Protein AF-0000000068402828 (afdb_homodimer)

Organism: Cicer arietinum (NCBI:txid3827)

pLDDT: mean 87.93, std 19.16, range [17.77, 98.88]

Structure (mmCIF, N/CA/C/O backbone):
data_AF-0000000068402828-model_v1
#
loop_
_entity.id
_entity.type
_entity.pdbx_description
1 polymer 'Serine/threonine-protein phosphatase 7 long form homolog'
#
loop_
_atom_site.group_PDB
_atom_site.id
_atom_site.type_symbol
_atom_site.label_atom_id
_atom_site.label_alt_id
_atom_site.label_comp_id
_atom_site.label_asym_id
_atom_site.label_entity_id
_atom_site.label_seq_id
_atom_site.pdbx_PDB_ins_code
_atom_site.Cartn_x
_atom_site.Cartn_y
_atom_site.Cartn_z
_atom_site.occupancy
_atom_site.B_iso_or_equiv
_atom_site.auth_seq_id
_atom_site.auth_comp_id
_atom_site.auth_asym_id
_atom_site.auth_atom_id
_atom_site.pdbx_PDB_model_num
ATOM 1 N N . MET A 1 1 ? 5.855 9.516 10.344 1 91.56 1 MET A N 1
ATOM 2 C CA . MET A 1 1 ? 6.188 10.898 10.688 1 91.56 1 MET A CA 1
ATOM 3 C C . MET A 1 1 ? 6.176 11.102 12.195 1 91.56 1 MET A C 1
ATOM 5 O O . MET A 1 1 ? 7.043 11.789 12.742 1 91.56 1 MET A O 1
ATOM 9 N N . VAL A 1 2 ? 5.266 10.43 12.844 1 93.44 2 VAL A N 1
ATOM 10 C CA . VAL A 1 2 ? 5.188 10.555 14.289 1 93.44 2 VAL A CA 1
ATOM 11 C C . VAL A 1 2 ? 6.48 10.047 14.922 1 93.44 2 VAL A C 1
ATOM 13 O O . VAL A 1 2 ? 7.008 10.664 15.859 1 93.44 2 VAL A O 1
ATOM 16 N N . GLU A 1 3 ? 7.004 8.969 14.391 1 92.88 3 GLU A N 1
ATOM 17 C CA . GLU A 1 3 ? 8.227 8.383 14.93 1 92.88 3 GLU A CA 1
ATOM 18 C C . GLU A 1 3 ? 9.406 9.344 14.789 1 92.88 3 GLU A C 1
ATOM 20 O O . GLU A 1 3 ? 10.398 9.227 15.516 1 92.88 3 GLU A O 1
ATOM 25 N N . ARG A 1 4 ? 9.312 10.312 13.938 1 95.56 4 ARG A N 1
ATOM 26 C CA . ARG A 1 4 ? 10.422 11.219 13.656 1 95.56 4 ARG A CA 1
ATOM 27 C C . ARG A 1 4 ? 10.203 12.57 14.32 1 95.56 4 ARG A C 1
ATOM 29 O O . ARG A 1 4 ? 11.055 13.453 14.25 1 95.56 4 ARG A O 1
ATOM 36 N N . TRP A 1 5 ? 9.062 12.672 14.953 1 96.62 5 TRP A N 1
ATOM 37 C CA . TRP A 1 5 ? 8.719 13.906 15.664 1 96.62 5 TRP A CA 1
ATOM 38 C C . TRP A 1 5 ? 9.461 13.992 17 1 96.62 5 TRP A C 1
ATOM 40 O O . TRP A 1 5 ? 9.555 13 17.719 1 96.62 5 TRP A O 1
ATOM 50 N N . ARG A 1 6 ? 10.023 15.141 17.25 1 95.62 6 ARG A N 1
ATOM 51 C CA . ARG A 1 6 ? 10.664 15.422 18.531 1 95.62 6 ARG A CA 1
ATOM 52 C C . ARG A 1 6 ? 9.875 16.469 19.312 1 95.62 6 ARG A C 1
ATOM 54 O O . ARG A 1 6 ? 9.898 17.656 18.969 1 95.62 6 ARG A O 1
ATOM 61 N N . PRO A 1 7 ? 9.289 16.047 20.359 1 94.56 7 PRO A N 1
ATOM 62 C CA . PRO A 1 7 ? 8.469 16.969 21.141 1 94.56 7 PRO A CA 1
ATOM 63 C C . PRO A 1 7 ? 9.273 18.125 21.734 1 94.56 7 PRO A C 1
ATOM 65 O O . PRO A 1 7 ? 8.734 19.219 21.906 1 94.56 7 PRO A O 1
ATOM 68 N N . GLU A 1 8 ? 10.547 17.938 21.938 1 92.88 8 GLU A N 1
ATOM 69 C CA . GLU A 1 8 ? 11.391 18.953 22.547 1 92.88 8 GLU A CA 1
ATOM 70 C C . GLU A 1 8 ? 11.562 20.156 21.625 1 92.88 8 GLU A C 1
ATOM 72 O O . GLU A 1 8 ? 11.656 21.297 22.078 1 92.88 8 GLU A O 1
ATOM 77 N N . THR A 1 9 ? 11.586 19.844 20.359 1 94.75 9 THR A N 1
ATOM 78 C CA . THR A 1 9 ? 11.922 20.906 19.422 1 94.75 9 THR A CA 1
ATOM 79 C C . THR A 1 9 ? 10.758 21.188 18.484 1 94.75 9 THR A C 1
ATOM 81 O O . THR A 1 9 ? 10.781 22.156 17.719 1 94.75 9 THR A O 1
ATOM 84 N N . HIS A 1 10 ? 9.703 20.406 18.516 1 96.81 10 HIS A N 1
ATOM 85 C CA . HIS A 1 10 ? 8.57 20.5 17.594 1 96.81 10 HIS A CA 1
ATOM 86 C C . HIS A 1 10 ? 9.031 20.391 16.156 1 96.81 10 HIS A C 1
ATOM 88 O O . HIS A 1 10 ? 8.617 21.188 15.305 1 96.81 10 HIS A O 1
ATOM 94 N N . THR A 1 11 ? 9.914 19.484 15.922 1 97.31 11 THR A N 1
ATOM 95 C CA . THR A 1 11 ? 10.438 19.266 14.578 1 97.31 11 THR A CA 1
ATOM 96 C C . THR A 1 11 ? 10.523 17.766 14.266 1 97.31 11 THR A C 1
ATOM 98 O O . THR A 1 11 ? 10.5 16.938 15.18 1 97.31 11 THR A O 1
ATOM 101 N N . PHE A 1 12 ? 10.531 17.547 13 1 97.25 12 PHE A N 1
ATOM 102 C CA . PHE A 1 12 ? 10.852 16.203 12.5 1 97.25 12 PHE A CA 1
ATOM 103 C C . PHE A 1 12 ? 12.344 16.078 12.234 1 97.25 12 PHE A C 1
ATOM 105 O O . PHE A 1 12 ? 12.969 16.984 11.68 1 97.25 12 PHE A O 1
ATOM 112 N N . HIS A 1 13 ? 12.891 14.992 12.656 1 96.38 13 HIS A N 1
ATOM 113 C CA . HIS A 1 13 ? 14.297 14.711 12.375 1 96.38 13 HIS A CA 1
ATOM 114 C C . HIS A 1 13 ? 14.43 13.695 11.242 1 96.38 13 HIS A C 1
ATOM 116 O O . HIS A 1 13 ? 14.023 12.539 11.391 1 96.38 13 HIS A O 1
ATOM 122 N N . LEU A 1 14 ? 14.977 14.141 10.125 1 94.88 14 LEU A N 1
ATOM 123 C CA . LEU A 1 14 ? 15.266 13.312 8.961 1 94.88 14 LEU A CA 1
ATOM 124 C C . LEU A 1 14 ? 16.766 13.227 8.711 1 94.88 14 LEU A C 1
ATOM 126 O O . LEU A 1 14 ? 17.547 13.977 9.305 1 94.88 14 LEU A O 1
ATOM 130 N N . PRO A 1 15 ? 17.156 12.352 7.816 1 92.81 15 PRO A N 1
ATOM 131 C CA . PRO A 1 15 ? 18.594 12.195 7.582 1 92.81 15 PRO A CA 1
ATOM 132 C C . PRO A 1 15 ? 19.25 13.469 7.051 1 92.81 15 PRO A C 1
ATOM 134 O O . PRO A 1 15 ? 20.453 13.648 7.18 1 92.81 15 PRO A O 1
ATOM 137 N N . ILE A 1 16 ? 18.5 14.391 6.566 1 92.38 16 ILE A N 1
ATOM 138 C CA . ILE A 1 16 ? 19.094 15.562 5.93 1 92.38 16 ILE A CA 1
ATOM 139 C C . ILE A 1 16 ? 18.906 16.781 6.832 1 92.38 16 ILE A C 1
ATOM 141 O O . ILE A 1 16 ? 19.203 17.906 6.43 1 92.38 16 ILE A O 1
ATOM 145 N N . GLY A 1 17 ? 18.312 16.625 8.055 1 93.75 17 GLY A N 1
ATOM 146 C CA . GLY A 1 17 ? 18.188 17.734 8.992 1 93.75 17 GLY A CA 1
ATOM 147 C C . GLY A 1 17 ? 16.828 17.797 9.664 1 93.75 17 GLY A C 1
ATOM 148 O O . GLY A 1 17 ? 16.078 16.828 9.641 1 93.75 17 GLY A O 1
ATOM 149 N N . GLU A 1 18 ? 16.609 18.984 10.312 1 95.12 18 GLU A N 1
ATOM 150 C CA . GLU A 1 18 ? 15.344 19.234 10.992 1 95.12 18 GLU A CA 1
ATOM 151 C C . GLU A 1 18 ? 14.375 19.984 10.086 1 95.12 18 GLU A C 1
ATOM 153 O O . GLU A 1 18 ? 14.789 20.891 9.344 1 95.12 18 GLU A O 1
ATOM 158 N N . TYR A 1 19 ? 13.133 19.609 10.25 1 95.5 19 TYR A N 1
ATOM 159 C CA . TYR A 1 19 ? 12.055 20.25 9.516 1 95.5 19 TYR A CA 1
ATOM 160 C C . TYR A 1 19 ? 10.758 20.234 10.32 1 95.5 19 TYR A C 1
ATOM 162 O O . TYR A 1 19 ? 10.617 19.453 11.266 1 95.5 19 TYR A O 1
ATOM 170 N N . THR A 1 20 ? 9.891 21.078 9.938 1 98.06 20 THR A N 1
ATOM 171 C CA . THR A 1 20 ? 8.609 21.047 10.625 1 98.06 20 THR A CA 1
ATOM 172 C C . THR A 1 20 ? 7.496 21.578 9.742 1 98.06 20 THR A C 1
ATOM 174 O O . THR A 1 20 ? 7.75 22.016 8.617 1 98.06 20 THR A O 1
ATOM 177 N N . ILE A 1 21 ? 6.32 21.391 10.164 1 98.69 21 ILE A N 1
ATOM 178 C CA . ILE A 1 21 ? 5.164 22.016 9.531 1 98.69 21 ILE A CA 1
ATOM 179 C C . ILE A 1 21 ? 5.051 23.469 10.008 1 98.69 21 ILE A C 1
ATOM 181 O O . ILE A 1 21 ? 5.051 23.734 11.203 1 98.69 21 ILE A O 1
ATOM 185 N N . THR A 1 22 ? 4.984 24.359 9.07 1 98.62 22 THR A N 1
ATOM 186 C CA . THR A 1 22 ? 4.945 25.781 9.414 1 98.62 22 THR A CA 1
ATOM 187 C C . THR A 1 22 ? 3.592 26.391 9.055 1 98.62 22 THR A C 1
ATOM 189 O O . THR A 1 22 ? 2.754 25.734 8.438 1 98.62 22 THR A O 1
ATOM 192 N N . LEU A 1 23 ? 3.445 27.656 9.438 1 98.62 23 LEU A N 1
ATOM 193 C CA . LEU A 1 23 ? 2.221 28.375 9.102 1 98.62 23 LEU A CA 1
ATOM 194 C C . LEU A 1 23 ? 2.088 28.547 7.594 1 98.62 23 LEU A C 1
ATOM 196 O O . LEU A 1 23 ? 0.975 28.594 7.066 1 98.62 23 LEU A O 1
ATOM 200 N N . GLU A 1 24 ? 3.225 28.609 6.949 1 98.06 24 GLU A N 1
ATOM 201 C CA . GLU A 1 24 ? 3.191 28.641 5.488 1 98.06 24 GLU A CA 1
ATOM 202 C C . GLU A 1 24 ? 2.531 27.375 4.93 1 98.06 24 GLU A C 1
ATOM 204 O O . GLU A 1 24 ? 1.703 27.469 4.02 1 98.06 24 GLU A O 1
ATOM 209 N N . ASP A 1 25 ? 2.92 26.25 5.469 1 98.44 25 ASP A N 1
ATOM 210 C CA . ASP A 1 25 ? 2.338 24.984 5.047 1 98.44 25 ASP A CA 1
ATOM 211 C C . ASP A 1 25 ? 0.829 24.969 5.277 1 98.44 25 ASP A C 1
ATOM 213 O O . ASP A 1 25 ? 0.069 24.531 4.41 1 98.44 25 ASP A O 1
ATOM 217 N N . VAL A 1 26 ? 0.42 25.438 6.434 1 98.62 26 VAL A N 1
ATOM 218 C CA . VAL A 1 26 ? -0.997 25.453 6.781 1 98.62 26 VAL A CA 1
ATOM 219 C C . VAL A 1 26 ? -1.769 26.312 5.777 1 98.62 26 VAL A C 1
ATOM 221 O O . VAL A 1 26 ? -2.832 25.906 5.297 1 98.62 26 VAL A O 1
ATOM 224 N N . TYR A 1 27 ? -1.236 27.453 5.5 1 98 27 TYR A N 1
ATOM 225 C CA . TYR A 1 27 ? -1.89 28.375 4.57 1 98 27 TYR A CA 1
ATOM 226 C C . TYR A 1 27 ? -2.062 27.734 3.199 1 98 27 TYR A C 1
ATOM 228 O O . TYR A 1 27 ? -3.174 27.688 2.664 1 98 27 TYR A O 1
ATOM 236 N N . TYR A 1 28 ? -1.039 27.203 2.68 1 97.88 28 TYR A N 1
ATOM 237 C CA . TYR A 1 28 ? -1.07 26.703 1.309 1 97.88 28 TYR A CA 1
ATOM 238 C C . TYR A 1 28 ? -1.856 25.406 1.223 1 97.88 28 TYR A C 1
ATOM 240 O O . TYR A 1 28 ? -2.605 25.188 0.268 1 97.88 28 TYR A O 1
ATOM 248 N N . ILE A 1 29 ? -1.687 24.531 2.158 1 98.06 29 ILE A N 1
ATOM 249 C CA . ILE A 1 29 ? -2.262 23.203 2.068 1 98.06 29 ILE A CA 1
ATOM 250 C C . ILE A 1 29 ? -3.746 23.25 2.422 1 98.06 29 ILE A C 1
ATOM 252 O O . ILE A 1 29 ? -4.578 22.656 1.729 1 98.06 29 ILE A O 1
ATOM 256 N N . LEU A 1 30 ? -4.086 23.984 3.463 1 97.81 30 LEU A N 1
ATOM 257 C CA . LEU A 1 30 ? -5.461 23.938 3.947 1 97.81 30 LEU A CA 1
ATOM 258 C C . LEU A 1 30 ? -6.242 25.156 3.471 1 97.81 30 LEU A C 1
ATOM 260 O O . LEU A 1 30 ? -7.473 25.172 3.518 1 97.81 30 LEU A O 1
ATOM 264 N N . GLY A 1 31 ? -5.566 26.234 3.127 1 96.12 31 GLY A N 1
ATOM 265 C CA . GLY A 1 31 ? -6.246 27.453 2.713 1 96.12 31 GLY A CA 1
ATOM 266 C C . GLY A 1 31 ? -6.828 28.234 3.875 1 96.12 31 GLY A C 1
ATOM 267 O O . GLY A 1 31 ? -7.816 28.953 3.713 1 96.12 31 GLY A O 1
ATOM 268 N N . LEU A 1 32 ? -6.246 28.078 5.004 1 96.62 32 LEU A N 1
ATOM 269 C CA . LEU A 1 32 ? -6.734 28.781 6.191 1 96.62 32 LEU A CA 1
ATOM 270 C C . LEU A 1 32 ? -5.898 30.016 6.477 1 96.62 32 LEU A C 1
ATOM 272 O O . LEU A 1 32 ? -4.684 30.016 6.273 1 96.62 32 LEU A O 1
ATOM 276 N N . ASN A 1 33 ? -6.555 31.016 7.043 1 94.69 33 ASN A N 1
ATOM 277 C CA . ASN A 1 33 ? -5.824 32.188 7.504 1 94.69 33 ASN A CA 1
ATOM 278 C C . ASN A 1 33 ? -4.906 31.859 8.68 1 94.69 33 ASN A C 1
ATOM 280 O O . ASN A 1 33 ? -5.301 31.125 9.586 1 94.69 33 ASN A O 1
ATOM 284 N N . VAL A 1 34 ? -3.711 32.438 8.578 1 97.31 34 VAL A N 1
ATOM 285 C CA . VAL A 1 34 ? -2.752 32.094 9.625 1 97.31 34 VAL A CA 1
ATOM 286 C C . VAL A 1 34 ? -2.439 33.344 10.453 1 97.31 34 VAL A C 1
ATOM 288 O O . VAL A 1 34 ? -1.622 33.281 11.375 1 97.31 34 VAL A O 1
ATOM 291 N N . SER A 1 35 ? -3.045 34.406 10.117 1 96 35 SER A N 1
ATOM 292 C CA . SER A 1 35 ? -2.943 35.625 10.891 1 96 35 SER A CA 1
ATOM 293 C C . SER A 1 35 ? -4.281 36 11.531 1 96 35 SER A C 1
ATOM 295 O O . SER A 1 35 ? -5.324 35.469 11.148 1 96 35 SER A O 1
ATOM 297 N N . GLY A 1 36 ? -4.234 36.812 12.633 1 96.44 36 GLY A N 1
ATOM 298 C CA . GLY A 1 36 ? -5.449 37.25 13.297 1 96.44 36 GLY A CA 1
ATOM 299 C C . GLY A 1 36 ? -5.465 36.938 14.781 1 96.44 36 GLY A C 1
ATOM 300 O O . GLY A 1 36 ? -4.414 36.688 15.383 1 96.44 36 GLY A O 1
ATOM 301 N N . LEU A 1 37 ? -6.664 37 15.344 1 96.81 37 LEU A N 1
ATOM 302 C CA . LEU A 1 37 ? -6.832 36.719 16.766 1 96.81 37 LEU A CA 1
ATOM 303 C C . LEU A 1 37 ? -6.637 35.25 17.078 1 96.81 37 LEU A C 1
ATOM 305 O O . LEU A 1 37 ? -7.02 34.406 16.281 1 96.81 37 LEU A O 1
ATOM 309 N N . PRO A 1 38 ? -5.996 35.031 18.188 1 97.25 38 PRO A N 1
ATOM 310 C CA . PRO A 1 38 ? -5.875 33.625 18.547 1 97.25 38 PRO A CA 1
ATOM 311 C C . PRO A 1 38 ? -7.223 32.969 18.859 1 97.25 38 PRO A C 1
ATOM 313 O O . PRO A 1 38 ? -8.141 33.656 19.328 1 97.25 38 PRO A O 1
ATOM 316 N N . VAL A 1 39 ? -7.355 31.703 18.562 1 97.31 39 VAL A N 1
ATOM 317 C CA . VAL A 1 39 ? -8.547 30.938 18.922 1 97.31 39 VAL A CA 1
ATOM 318 C C . VAL A 1 39 ? -8.508 30.594 20.406 1 97.31 39 VAL A C 1
ATOM 320 O O . VAL A 1 39 ? -7.781 29.688 20.812 1 97.31 39 VAL A O 1
ATOM 323 N N . SER A 1 40 ? -9.195 31.344 21.125 1 95.56 40 SER A N 1
ATOM 324 C CA . SER A 1 40 ? -9.188 31.219 22.578 1 95.56 40 SER A CA 1
ATOM 325 C C . SER A 1 40 ? -10.5 31.719 23.188 1 95.56 40 SER A C 1
ATOM 327 O O . SER A 1 40 ? -11.367 32.219 22.469 1 95.56 40 SER A O 1
ATOM 329 N N . GLY A 1 41 ? -10.695 31.406 24.453 1 92.38 41 GLY A N 1
ATOM 330 C CA . GLY A 1 41 ? -11.914 31.781 25.156 1 92.38 41 GLY A CA 1
ATOM 331 C C . GLY A 1 41 ? -12.203 30.906 26.359 1 92.38 41 GLY A C 1
ATOM 332 O O . GLY A 1 41 ? -11.289 30.281 26.922 1 92.38 41 GLY A O 1
ATOM 333 N N . SER A 1 42 ? -13.445 31.016 26.734 1 88.31 42 SER A N 1
ATOM 334 C CA . SER A 1 42 ? -13.875 30.234 27.875 1 88.31 42 SER A CA 1
ATOM 335 C C . SER A 1 42 ? -14.289 28.828 27.453 1 88.31 42 SER A C 1
ATOM 337 O O . SER A 1 42 ? -14.875 28.641 26.391 1 88.31 42 SER A O 1
ATOM 339 N N . ASN A 1 43 ? -13.977 27.875 28.359 1 82.5 43 ASN A N 1
ATOM 340 C CA . ASN A 1 43 ? -14.43 26.516 28.141 1 82.5 43 ASN A CA 1
ATOM 341 C C . ASN A 1 43 ? -15.883 26.328 28.562 1 82.5 43 ASN A C 1
ATOM 343 O O . ASN A 1 43 ? -16.516 25.328 28.203 1 82.5 43 ASN A O 1
ATOM 347 N N . PHE A 1 44 ? -16.312 27.25 29.266 1 80 44 PHE A N 1
ATOM 348 C CA . PHE A 1 44 ? -17.656 27.109 29.812 1 80 44 PHE A CA 1
ATOM 349 C C . PHE A 1 44 ? -18.703 27.312 28.734 1 80 44 PHE A C 1
ATOM 351 O O . PHE A 1 44 ? -18.734 28.359 28.078 1 80 44 PHE A O 1
ATOM 358 N N . VAL A 1 45 ? -19.484 26.281 28.531 1 83.12 45 VAL A N 1
ATOM 359 C CA . VAL A 1 45 ? -20.531 26.359 27.531 1 83.12 45 VAL A CA 1
ATOM 360 C C . VAL A 1 45 ? -21.844 25.859 28.125 1 83.12 45 VAL A C 1
ATOM 362 O O . VAL A 1 45 ? -21.891 24.828 28.781 1 83.12 45 VAL A O 1
ATOM 365 N N . GLN A 1 46 ? -22.812 26.688 28.062 1 90.06 46 GLN A N 1
ATOM 366 C CA . GLN A 1 46 ? -24.172 26.203 28.312 1 90.06 46 GLN A CA 1
ATOM 367 C C . GLN A 1 46 ? -24.734 25.516 27.078 1 90.06 46 GLN A C 1
ATOM 369 O O . GLN A 1 46 ? -25.344 26.172 26.219 1 90.06 46 GLN A O 1
ATOM 374 N N . VAL A 1 47 ? -24.719 24.281 27.062 1 92.81 47 VAL A N 1
ATOM 375 C CA . VAL A 1 47 ? -24.891 23.453 25.875 1 92.81 47 VAL A CA 1
ATOM 376 C C . VAL A 1 47 ? -26.234 23.75 25.219 1 92.81 47 VAL A C 1
ATOM 378 O O . VAL A 1 47 ? -26.312 24.062 24.031 1 92.81 47 VAL A O 1
ATOM 381 N N . LYS A 1 48 ? -27.281 23.688 26 1 94.19 48 LYS A N 1
ATOM 382 C CA . LYS A 1 48 ? -28.609 23.875 25.453 1 94.19 48 LYS A CA 1
ATOM 383 C C . LYS A 1 48 ? -28.797 25.281 24.906 1 94.19 48 LYS A C 1
ATOM 385 O O . LYS A 1 48 ? -29.328 25.469 23.812 1 94.19 48 LYS A O 1
ATOM 390 N N . GLN A 1 49 ? -28.297 26.203 25.625 1 94.94 49 GLN A N 1
ATOM 391 C CA . GLN A 1 49 ? -28.469 27.609 25.266 1 94.94 49 GLN A CA 1
ATOM 392 C C . GLN A 1 49 ? -27.703 27.938 23.984 1 94.94 49 GLN A C 1
ATOM 394 O O . GLN A 1 49 ? -28.234 28.578 23.078 1 94.94 49 GLN A O 1
ATOM 399 N N . ILE A 1 50 ? -26.469 27.547 23.938 1 95.75 50 ILE A N 1
ATOM 400 C CA . ILE A 1 50 ? -25.625 27.922 22.812 1 95.75 50 ILE A CA 1
ATOM 401 C C . ILE A 1 50 ? -26.141 27.25 21.547 1 95.75 50 ILE A C 1
ATOM 403 O O . ILE A 1 50 ? -26.094 27.828 20.453 1 95.75 50 ILE A O 1
ATOM 407 N N . CYS A 1 51 ? -26.625 26.031 21.656 1 96.75 51 CYS A N 1
ATOM 408 C CA . CYS A 1 51 ? -27.172 25.328 20.5 1 96.75 51 CYS A CA 1
ATOM 409 C C . CYS A 1 51 ? -28.453 26 20.031 1 96.75 51 CYS A C 1
ATOM 411 O O . CYS A 1 51 ? -28.656 26.188 18.828 1 96.75 51 CYS A O 1
ATOM 413 N N . GLN A 1 52 ? -29.25 26.328 21 1 96.19 52 GLN A N 1
ATOM 414 C CA . GLN A 1 52 ? -30.469 27.031 20.641 1 96.19 52 GLN A CA 1
ATOM 415 C C . GLN A 1 52 ? -30.156 28.375 19.969 1 96.19 52 GLN A C 1
ATOM 417 O O . GLN A 1 52 ? -30.781 28.719 18.969 1 96.19 52 GLN A O 1
ATOM 422 N N . ASP A 1 53 ? -29.266 29.062 20.516 1 95.62 53 ASP A N 1
ATOM 423 C CA . ASP A 1 53 ? -28.953 30.406 20.047 1 95.62 53 ASP A CA 1
ATOM 424 C C . ASP A 1 53 ? -28.328 30.375 18.656 1 95.62 53 ASP A C 1
ATOM 426 O O . ASP A 1 53 ? -28.625 31.219 17.812 1 95.62 53 ASP A O 1
ATOM 430 N N . TYR A 1 54 ? -27.469 29.375 18.406 1 96.75 54 TYR A N 1
ATOM 431 C CA . TYR A 1 54 ? -26.641 29.484 17.203 1 96.75 54 TYR A CA 1
ATOM 432 C C . TYR A 1 54 ? -27.031 28.406 16.188 1 96.75 54 TYR A C 1
ATOM 434 O O . TYR A 1 54 ? -26.734 28.547 15 1 96.75 54 TYR A O 1
ATOM 442 N N . LEU A 1 55 ? -27.688 27.375 16.656 1 96.56 55 LEU A N 1
ATOM 443 C CA . LEU A 1 55 ? -28.094 26.328 15.719 1 96.56 55 LEU A CA 1
ATOM 444 C C . LEU A 1 55 ? -29.609 26.281 15.578 1 96.56 55 LEU A C 1
ATOM 446 O O . LEU A 1 55 ? -30.141 25.672 14.648 1 96.56 55 LEU A O 1
ATOM 450 N N . GLY A 1 56 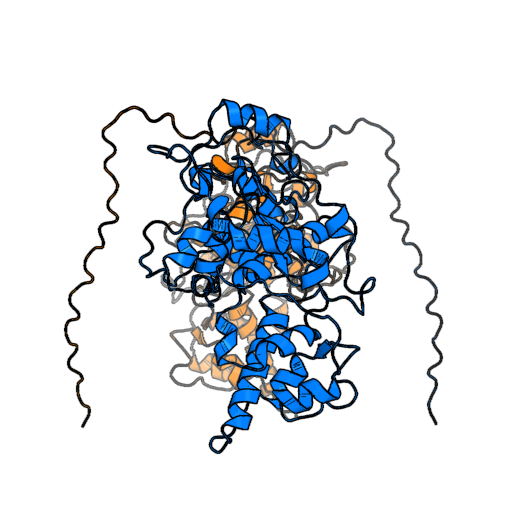? -30.297 26.906 16.5 1 94.75 56 GLY A N 1
ATOM 451 C CA . GLY A 1 56 ? -31.75 27 16.422 1 94.75 56 GLY A CA 1
ATOM 452 C C . GLY A 1 56 ? -32.438 25.75 16.938 1 94.75 56 GLY A C 1
ATOM 453 O O . GLY A 1 56 ? -33.688 25.641 16.859 1 94.75 56 GLY A O 1
ATOM 454 N N . VAL A 1 57 ? -31.625 24.781 17.344 1 94.56 57 VAL A N 1
ATOM 455 C CA . VAL A 1 57 ? -32.219 23.531 17.812 1 94.56 57 VAL A CA 1
ATOM 456 C C . VAL A 1 57 ? -31.469 23.031 19.062 1 94.56 57 VAL A C 1
ATOM 458 O O . VAL A 1 57 ? -30.234 23.156 19.141 1 94.56 57 VAL A O 1
ATOM 461 N N . ILE A 1 58 ? -32.219 22.547 20 1 95.62 58 ILE A N 1
ATOM 462 C CA . ILE A 1 58 ? -31.625 21.891 21.156 1 95.62 58 ILE A CA 1
ATOM 463 C C . ILE A 1 58 ? -31.375 20.406 20.844 1 95.62 58 ILE A C 1
ATOM 465 O O . ILE A 1 58 ? -32.312 19.688 20.484 1 95.62 58 ILE A O 1
ATOM 469 N N . PRO A 1 59 ? -30.141 20 20.922 1 95.88 59 PRO A N 1
ATOM 470 C CA . PRO A 1 59 ? -29.859 18.609 20.609 1 95.88 59 PRO A CA 1
ATOM 471 C C . PRO A 1 59 ? -30.578 17.625 21.547 1 95.88 59 PRO A C 1
ATOM 473 O O . PRO A 1 59 ? -30.734 17.906 22.734 1 95.88 59 PRO A O 1
ATOM 476 N N . PRO A 1 60 ? -30.984 16.547 20.953 1 95.06 60 PRO A N 1
ATOM 477 C CA . PRO A 1 60 ? -31.625 15.531 21.812 1 95.06 60 PRO A CA 1
ATOM 478 C C . PRO A 1 60 ? -30.625 14.859 22.75 1 95.06 60 PRO A C 1
ATOM 480 O O . PRO A 1 60 ? -29.422 15.016 22.609 1 95.06 60 PRO A O 1
ATOM 483 N N . ASP A 1 61 ? -31.359 14.055 23.625 1 89.31 61 ASP A N 1
ATOM 484 C CA . ASP A 1 61 ? -30.531 13.297 24.562 1 89.31 61 ASP A CA 1
ATOM 485 C C . ASP A 1 61 ? -29.656 12.297 23.828 1 89.31 61 ASP A C 1
ATOM 487 O O . ASP A 1 61 ? -30.094 11.656 22.859 1 89.31 61 ASP A O 1
ATOM 491 N N . GLY A 1 62 ? -28.391 12.234 24.109 1 91.56 62 GLY A N 1
ATOM 492 C CA . GLY A 1 62 ? -27.484 11.297 23.469 1 91.56 62 GLY A CA 1
ATOM 493 C C . GLY A 1 62 ? -26.594 11.938 22.422 1 91.56 62 GLY A C 1
ATOM 494 O O . GLY A 1 62 ? -25.547 11.383 22.062 1 91.56 62 GLY A O 1
ATOM 495 N N . ALA A 1 63 ? -27.078 13.008 21.922 1 95.06 63 ALA A N 1
ATOM 496 C CA . ALA A 1 63 ? -26.281 13.688 20.891 1 95.06 63 ALA A CA 1
ATOM 497 C C . ALA A 1 63 ? -25.109 14.438 21.516 1 95.06 63 ALA A C 1
ATOM 499 O O . ALA A 1 63 ? -24.141 14.773 20.828 1 95.06 63 ALA A O 1
ATOM 500 N N . THR A 1 64 ? -25.25 14.688 22.781 1 94.12 64 THR A N 1
ATOM 501 C CA . THR A 1 64 ? -24.203 15.438 23.469 1 94.12 64 THR A CA 1
ATOM 502 C C . THR A 1 64 ? -23.578 14.594 24.578 1 94.12 64 THR A C 1
ATOM 504 O O . THR A 1 64 ? -24.203 13.664 25.094 1 94.12 64 THR A O 1
ATOM 507 N N . LYS A 1 65 ? -22.391 14.75 24.812 1 91.31 65 LYS A N 1
ATOM 508 C CA . LYS A 1 65 ? -21.625 14.234 25.938 1 91.31 65 LYS A CA 1
ATOM 509 C C . LYS A 1 65 ? -20.75 15.32 26.547 1 91.31 65 LYS A C 1
ATOM 511 O O . LYS A 1 65 ? -19.75 15.727 25.953 1 91.31 65 LYS A O 1
ATOM 516 N N . GLY A 1 66 ? -21.188 15.75 27.766 1 88.5 66 GLY A N 1
ATOM 517 C CA . GLY A 1 66 ? -20.531 16.938 28.281 1 88.5 66 GLY A CA 1
ATOM 518 C C . GLY A 1 66 ? -20.719 18.156 27.406 1 88.5 66 GLY A C 1
ATOM 519 O O . GLY A 1 66 ? -21.844 18.516 27.062 1 88.5 66 GLY A O 1
ATOM 520 N N . ASN A 1 67 ? -19.609 18.672 27.062 1 90 67 ASN A N 1
ATOM 521 C CA . ASN A 1 67 ? -19.656 19.875 26.234 1 90 67 ASN A CA 1
ATOM 522 C C . ASN A 1 67 ? -19.344 19.562 24.766 1 90 67 ASN A C 1
ATOM 524 O O . ASN A 1 67 ? -18.969 20.453 24 1 90 67 ASN A O 1
ATOM 528 N N . SER A 1 68 ? -19.516 18.359 24.422 1 93.56 68 SER A N 1
ATOM 529 C CA . SER A 1 68 ? -19.234 17.938 23.047 1 93.56 68 SER A CA 1
ATOM 530 C C . SER A 1 68 ? -20.5 17.422 22.359 1 93.56 68 SER A C 1
ATOM 532 O O . SER A 1 68 ? -21.422 16.953 23.031 1 93.56 68 SER A O 1
ATOM 534 N N . ILE A 1 69 ? -20.5 17.516 21.125 1 96.12 69 ILE A N 1
ATOM 535 C CA . ILE A 1 69 ? -21.656 17.094 20.344 1 96.12 69 ILE A CA 1
ATOM 536 C C . ILE A 1 69 ? -21.203 16.156 19.234 1 96.12 69 ILE A C 1
ATOM 538 O O . ILE A 1 69 ? -20.094 16.297 18.703 1 96.12 69 ILE A O 1
ATOM 542 N N . LYS A 1 70 ? -22.031 15.25 18.875 1 97.19 70 LYS A N 1
ATOM 543 C CA . LYS A 1 70 ? -21.719 14.25 17.844 1 97.19 70 LYS A CA 1
ATOM 544 C C . LYS A 1 70 ? -21.688 14.883 16.453 1 97.19 70 LYS A C 1
ATOM 546 O O . LYS A 1 70 ? -22.625 15.594 16.062 1 97.19 70 LYS A O 1
ATOM 551 N N . LEU A 1 71 ? -20.734 14.555 15.734 1 97.38 71 LEU A N 1
ATOM 552 C CA . LEU A 1 71 ? -20.594 15.047 14.375 1 97.38 71 LEU A CA 1
ATOM 553 C C . LEU A 1 71 ? -21.703 14.5 13.484 1 97.38 71 LEU A C 1
ATOM 555 O O . LEU A 1 71 ? -22.219 15.211 12.625 1 97.38 71 LEU A O 1
ATOM 559 N N . LYS A 1 72 ? -21.969 13.234 13.656 1 96.62 72 LYS A N 1
ATOM 560 C CA . LYS A 1 72 ? -23.016 12.602 12.867 1 96.62 72 LYS A CA 1
ATOM 561 C C . LYS A 1 72 ? -24.344 13.328 13.055 1 96.62 72 LYS A C 1
ATOM 563 O O . LYS A 1 72 ? -25.094 13.516 12.086 1 96.62 72 LYS A O 1
ATOM 568 N N . TRP A 1 73 ? -24.688 13.727 14.258 1 97.19 73 TRP A N 1
ATOM 569 C CA . TRP A 1 73 ? -25.922 14.445 14.516 1 97.19 73 TRP A CA 1
ATOM 570 C C . TRP A 1 73 ? -25.938 15.773 13.766 1 97.19 73 TRP A C 1
ATOM 572 O O . TRP A 1 73 ? -26.969 16.156 13.188 1 97.19 73 TRP A O 1
ATOM 582 N N . LEU A 1 74 ? -24.875 16.5 13.844 1 97 74 LEU A N 1
ATOM 583 C CA . LEU A 1 74 ? -24.766 17.766 13.117 1 97 74 LEU A CA 1
ATOM 584 C C . LEU A 1 74 ? -25.031 17.562 11.633 1 97 74 LEU A C 1
ATOM 586 O O . LEU A 1 74 ? -25.766 18.328 11.008 1 97 74 LEU A O 1
ATOM 590 N N . LYS A 1 75 ? -24.391 16.562 11.125 1 96.75 75 LYS A N 1
ATOM 591 C CA . LYS A 1 75 ? -24.547 16.266 9.703 1 96.75 75 LYS A CA 1
ATOM 592 C C . LYS A 1 75 ? -26 15.93 9.367 1 96.75 75 LYS A C 1
ATOM 594 O O . LYS A 1 75 ? -26.578 16.531 8.461 1 96.75 75 LYS A O 1
ATOM 599 N N . ASP A 1 76 ? -26.562 15.016 10.07 1 95.56 76 ASP A N 1
ATOM 600 C CA . ASP A 1 76 ? -27.906 14.516 9.797 1 95.56 76 ASP A CA 1
ATOM 601 C C . ASP A 1 76 ? -28.953 15.625 9.961 1 95.56 76 ASP A C 1
ATOM 603 O O . ASP A 1 76 ? -29.969 15.641 9.258 1 95.56 76 ASP A O 1
ATOM 607 N N . THR A 1 77 ? -28.703 16.484 10.844 1 95 77 THR A N 1
ATOM 608 C CA . THR A 1 77 ? -29.688 17.5 11.203 1 95 77 THR A CA 1
ATOM 609 C C . THR A 1 77 ? -29.594 18.703 10.273 1 95 77 THR A C 1
ATOM 611 O O . THR A 1 77 ? -30.609 19.312 9.93 1 95 77 THR A O 1
ATOM 614 N N . PHE A 1 78 ? -28.438 19.047 9.789 1 95.69 78 PHE A N 1
ATOM 615 C CA . PHE A 1 78 ? -28.297 20.375 9.211 1 95.69 78 PHE A CA 1
ATOM 616 C C . PHE A 1 78 ? -27.828 20.297 7.766 1 95.69 78 PHE A C 1
ATOM 618 O O . PHE A 1 78 ? -27.766 21.312 7.066 1 95.69 78 PHE A O 1
ATOM 625 N N . ASP A 1 79 ? -27.359 19.156 7.293 1 90.56 79 ASP A N 1
ATOM 626 C CA . ASP A 1 79 ? -26.797 19.047 5.949 1 90.56 79 ASP A CA 1
ATOM 627 C C . ASP A 1 79 ? -27.859 19.359 4.891 1 90.56 79 ASP A C 1
ATOM 629 O O . ASP A 1 79 ? -27.531 19.891 3.826 1 90.56 79 ASP A O 1
ATOM 633 N N . ASP A 1 80 ? -29.047 19.016 5.055 1 87 80 ASP A N 1
ATOM 634 C CA . ASP A 1 80 ? -30.094 19.25 4.074 1 87 80 ASP A CA 1
ATOM 635 C C . ASP A 1 80 ? -30.922 20.484 4.434 1 87 80 ASP A C 1
ATOM 637 O O . ASP A 1 80 ? -31.859 20.406 5.23 1 87 80 ASP A O 1
ATOM 641 N N . VAL A 1 81 ? -30.344 21.609 3.781 1 84.12 81 VAL A N 1
ATOM 642 C CA . VAL A 1 81 ? -31.078 22.859 4.027 1 84.12 81 VAL A CA 1
ATOM 643 C C . VAL A 1 81 ? -32.156 23.047 2.953 1 84.12 81 VAL A C 1
ATOM 645 O O . VAL A 1 81 ? -31.844 23.031 1.758 1 84.12 81 VAL A O 1
ATOM 648 N N . GLY A 1 82 ? -33.312 22.781 3.154 1 79.56 82 GLY A N 1
ATOM 649 C CA . GLY A 1 82 ? -34.406 22.938 2.213 1 79.56 82 GLY A CA 1
ATOM 650 C C . GLY A 1 82 ? -34.344 24.203 1.393 1 79.56 82 GLY A C 1
ATOM 651 O O . GLY A 1 82 ? -33.656 25.172 1.787 1 79.56 82 GLY A O 1
ATOM 652 N N . GLU A 1 83 ? -34.875 24.281 0.168 1 85.12 83 GLU A N 1
ATOM 653 C CA . GLU A 1 83 ? -34.875 25.406 -0.761 1 85.12 83 GLU A CA 1
ATOM 654 C C . GLU A 1 83 ? -35.531 26.625 -0.133 1 85.12 83 GLU A C 1
ATOM 656 O O . GLU A 1 83 ? -35.188 27.766 -0.448 1 85.12 83 GLU A O 1
ATOM 661 N N . ASN A 1 84 ? -36.438 26.391 0.767 1 90.25 84 ASN A N 1
ATOM 662 C CA . ASN A 1 84 ? -37.188 27.5 1.34 1 90.25 84 ASN A CA 1
ATOM 663 C C . ASN A 1 84 ? -36.719 27.844 2.746 1 90.25 84 ASN A C 1
ATOM 665 O O . ASN A 1 84 ? -37.469 28.422 3.539 1 90.25 84 ASN A O 1
ATOM 669 N N . ALA A 1 85 ? -35.438 27.578 2.969 1 90.25 85 ALA A N 1
ATOM 670 C CA . ALA A 1 85 ? -34.938 27.812 4.316 1 90.25 85 ALA A CA 1
ATOM 671 C C . ALA A 1 85 ? -34.75 29.297 4.59 1 90.25 85 ALA A C 1
ATOM 673 O O . ALA A 1 85 ? -34.375 30.062 3.701 1 90.25 85 ALA A O 1
ATOM 674 N N . SER A 1 86 ? -35.094 29.734 5.785 1 93.5 86 SER A N 1
ATOM 675 C CA . SER A 1 86 ? -34.906 31.109 6.211 1 93.5 86 SER A CA 1
ATOM 676 C C . SER A 1 86 ? -33.438 31.453 6.332 1 93.5 86 SER A C 1
ATOM 678 O O . SER A 1 86 ? -32.594 30.562 6.336 1 93.5 86 SER A O 1
ATOM 680 N N . GLU A 1 87 ? -33.156 32.688 6.422 1 92.69 87 GLU A N 1
ATOM 681 C CA . GLU A 1 87 ? -31.766 33.125 6.586 1 92.69 87 GLU A CA 1
ATOM 682 C C . GLU A 1 87 ? -31.156 32.594 7.883 1 92.69 87 GLU A C 1
ATOM 684 O O . GLU A 1 87 ? -29.969 32.25 7.926 1 92.69 87 GLU A O 1
ATOM 689 N N . LEU A 1 88 ? -31.969 32.562 8.867 1 92.25 88 LEU A N 1
ATOM 690 C CA . LEU A 1 88 ? -31.516 32.062 10.164 1 92.25 88 LEU A CA 1
ATOM 691 C C . LEU A 1 88 ? -31.156 30.594 10.07 1 92.25 88 LEU A C 1
ATOM 693 O O . LEU A 1 88 ? -30.188 30.141 10.68 1 92.25 88 LEU A O 1
ATOM 697 N N . GLU A 1 89 ? -31.891 29.891 9.336 1 93.75 89 GLU A N 1
ATOM 698 C CA . GLU A 1 89 ? -31.641 28.469 9.156 1 93.75 89 GLU A CA 1
ATOM 699 C C . GLU A 1 89 ? -30.375 28.234 8.336 1 93.75 89 GLU A C 1
ATOM 701 O O . GLU A 1 89 ? -29.625 27.297 8.617 1 93.75 89 GLU A O 1
ATOM 706 N N . LYS A 1 90 ? -30.219 29.016 7.418 1 95.38 90 LYS A N 1
ATOM 707 C CA . LYS A 1 90 ? -29.016 28.922 6.594 1 95.38 90 LYS A CA 1
ATOM 708 C C . LYS A 1 90 ? -27.75 29.188 7.418 1 95.38 90 LYS A C 1
ATOM 710 O O . LYS A 1 90 ? -26.75 28.5 7.258 1 95.38 90 LYS A O 1
ATOM 715 N N . GLN A 1 91 ? -27.875 30.172 8.234 1 95.81 91 GLN A N 1
ATOM 716 C CA . GLN A 1 91 ? -26.75 30.5 9.094 1 95.81 91 GLN A CA 1
ATOM 717 C C . GLN A 1 91 ? -26.453 29.359 10.078 1 95.81 91 GLN A C 1
ATOM 719 O O . GLN A 1 91 ? -25.297 29.047 10.344 1 95.81 91 GLN A O 1
ATOM 724 N N . ALA A 1 92 ? -27.484 28.828 10.562 1 96.44 92 ALA A N 1
ATOM 725 C CA . ALA A 1 92 ? -27.328 27.703 11.469 1 96.44 92 ALA A CA 1
ATOM 726 C C . ALA A 1 92 ? -26.656 26.531 10.773 1 96.44 92 ALA A C 1
ATOM 728 O O . ALA A 1 92 ? -25.781 25.875 11.344 1 96.44 92 ALA A O 1
ATOM 729 N N . SER A 1 93 ? -27.078 26.312 9.625 1 96.69 93 SER A N 1
ATOM 730 C CA . SER A 1 93 ? -26.5 25.234 8.844 1 96.69 93 SER A CA 1
ATOM 731 C C . SER A 1 93 ? -25.031 25.5 8.539 1 96.69 93 SER A C 1
ATOM 733 O O . SER A 1 93 ? -24.203 24.578 8.547 1 96.69 93 SER A O 1
ATOM 735 N N . CYS A 1 94 ? -24.734 26.656 8.258 1 96.56 94 CYS A N 1
ATOM 736 C CA . CYS A 1 94 ? -23.344 27.047 8.016 1 96.56 94 CYS A CA 1
ATOM 737 C C . CYS A 1 94 ? -22.5 26.828 9.25 1 96.56 94 CYS A C 1
ATOM 739 O O . CYS A 1 94 ? -21.406 26.25 9.164 1 96.56 94 CYS A O 1
ATOM 741 N N . ARG A 1 95 ? -23.031 27.25 10.367 1 97.69 95 ARG A N 1
ATOM 742 C CA . ARG A 1 95 ? -22.297 27.062 11.625 1 97.69 95 ARG A CA 1
ATOM 743 C C . ARG A 1 95 ? -22.094 25.578 11.914 1 97.69 95 ARG A C 1
ATOM 745 O O . ARG A 1 95 ? -21.016 25.172 12.344 1 97.69 95 ARG A O 1
ATOM 752 N N . ALA A 1 96 ? -23.109 24.828 11.633 1 97.75 96 ALA A N 1
ATOM 753 C CA . ALA A 1 96 ? -23.016 23.391 11.852 1 97.75 96 ALA A CA 1
ATOM 754 C C . ALA A 1 96 ? -21.969 22.766 10.945 1 97.75 96 ALA A C 1
ATOM 756 O O . ALA A 1 96 ? -21.219 21.875 11.367 1 97.75 96 ALA A O 1
ATOM 757 N N . TYR A 1 97 ? -21.938 23.234 9.797 1 97.06 97 TYR A N 1
ATOM 758 C CA . TYR A 1 97 ? -20.953 22.734 8.844 1 97.06 97 TYR A CA 1
ATOM 759 C C . TYR A 1 97 ? -19.531 23.047 9.289 1 97.06 97 TYR A C 1
ATOM 761 O O . TYR A 1 97 ? -18.656 22.172 9.266 1 97.06 97 TYR A O 1
ATOM 769 N N . ILE A 1 98 ? -19.312 24.25 9.688 1 97.44 98 ILE A N 1
ATOM 770 C CA . ILE A 1 98 ? -17.984 24.672 10.133 1 97.44 98 ILE A CA 1
ATOM 771 C C . ILE A 1 98 ? -17.594 23.875 11.375 1 97.44 98 ILE A C 1
ATOM 773 O O . ILE A 1 98 ? -16.453 23.422 11.484 1 97.44 98 ILE A O 1
ATOM 777 N N . LEU A 1 99 ? -18.516 23.719 12.203 1 97.31 99 LEU A N 1
ATOM 778 C CA . LEU A 1 99 ? -18.266 22.969 13.422 1 97.31 99 LEU A CA 1
ATOM 779 C C . LEU A 1 99 ? -17.859 21.531 13.094 1 97.31 99 LEU A C 1
ATOM 781 O O . LEU A 1 99 ? -16.953 20.984 13.719 1 97.31 99 LEU A O 1
ATOM 785 N N . ARG A 1 100 ? -18.5 20.984 12.148 1 97.12 100 ARG A N 1
ATOM 786 C CA . ARG A 1 100 ? -18.156 19.625 11.695 1 97.12 100 ARG A CA 1
ATOM 787 C C . ARG A 1 100 ? -16.75 19.594 11.102 1 97.12 100 ARG A C 1
ATOM 789 O O . ARG A 1 100 ? -16.016 18.625 11.305 1 97.12 100 ARG A O 1
ATOM 796 N N . MET A 1 101 ? -16.391 20.562 10.414 1 96.94 101 MET A N 1
ATOM 797 C CA . MET A 1 101 ? -15.055 20.625 9.828 1 96.94 101 MET A CA 1
ATOM 798 C C . MET A 1 101 ? -13.992 20.734 10.914 1 96.94 101 MET A C 1
ATOM 800 O O . MET A 1 101 ? -12.945 20.078 10.828 1 96.94 101 MET A O 1
ATOM 804 N N . ILE A 1 102 ? -14.305 21.484 11.875 1 97.62 102 ILE A N 1
ATOM 805 C CA . ILE A 1 102 ? -13.375 21.656 12.984 1 97.62 102 ILE A CA 1
ATOM 806 C C . ILE A 1 102 ? -13.188 20.344 13.711 1 97.62 102 ILE A C 1
ATOM 808 O O . ILE A 1 102 ? -12.055 19.891 13.914 1 97.62 102 ILE A O 1
ATOM 812 N N . GLY A 1 103 ? -14.203 19.688 14 1 97 103 GLY A N 1
ATOM 813 C CA . GLY A 1 103 ? -14.148 18.484 14.805 1 97 103 GLY A CA 1
ATOM 814 C C . GLY A 1 103 ? -13.773 17.25 14.008 1 97 103 GLY A C 1
ATOM 815 O O . GLY A 1 103 ? -13.219 16.297 14.547 1 97 103 GLY A O 1
ATOM 816 N N . GLY A 1 104 ? -14.086 17.266 12.781 1 96.19 104 GLY A N 1
ATOM 817 C CA . GLY A 1 104 ? -13.914 16.078 11.969 1 96.19 104 GLY A CA 1
ATOM 818 C C . GLY A 1 104 ? -12.625 16.078 11.164 1 96.19 104 GLY A C 1
ATOM 819 O O . GLY A 1 104 ? -12.117 15.023 10.781 1 96.19 104 GLY A O 1
ATOM 820 N N . LEU A 1 105 ? -12.078 17.266 10.93 1 96 105 LEU A N 1
ATOM 821 C CA . LEU A 1 105 ? -10.969 17.328 9.984 1 96 105 LEU A CA 1
ATOM 822 C C . LEU A 1 105 ? -9.836 18.203 10.531 1 96 105 LEU A C 1
ATOM 824 O O . LEU A 1 105 ? -8.688 17.766 10.578 1 96 105 LEU A O 1
ATOM 828 N N . LEU A 1 106 ? -10.125 19.344 11.008 1 97.94 106 LEU A N 1
ATOM 829 C CA . LEU A 1 106 ? -9.109 20.359 11.297 1 97.94 106 LEU A CA 1
ATOM 830 C C . LEU A 1 106 ? -8.484 20.125 12.672 1 97.94 106 LEU A C 1
ATOM 832 O O . LEU A 1 106 ? -7.262 20.141 12.82 1 97.94 106 LEU A O 1
ATOM 836 N N . MET A 1 107 ? -9.375 19.875 13.625 1 97.75 107 MET A N 1
ATOM 837 C CA . MET A 1 107 ? -8.898 19.703 14.992 1 97.75 107 MET A CA 1
ATOM 838 C C . MET A 1 107 ? -9.664 18.578 15.688 1 97.75 107 MET A C 1
ATOM 840 O O . MET A 1 107 ? -10.188 18.766 16.781 1 97.75 107 MET A O 1
ATOM 844 N N . PRO A 1 108 ? -9.57 17.438 15.07 1 96.31 108 PRO A N 1
ATOM 845 C CA . PRO A 1 108 ? -10.281 16.312 15.688 1 96.31 108 PRO A CA 1
ATOM 846 C C . PRO A 1 108 ? -9.648 15.867 17.016 1 96.31 108 PRO A C 1
ATOM 848 O O . PRO A 1 108 ? -8.43 15.953 17.172 1 96.31 108 PRO A O 1
ATOM 851 N N . ASP A 1 109 ? -10.477 15.414 17.859 1 88.5 109 ASP A N 1
ATOM 852 C CA . ASP A 1 109 ? -9.961 14.75 19.047 1 88.5 109 ASP A CA 1
ATOM 853 C C . ASP A 1 109 ? -9.68 13.273 18.781 1 88.5 109 ASP A C 1
ATOM 855 O O . ASP A 1 109 ? -9.742 12.82 17.625 1 88.5 109 ASP A O 1
ATOM 859 N N . LYS A 1 110 ? -9.305 12.578 19.75 1 86.12 110 LYS A N 1
ATOM 860 C CA . LYS A 1 110 ? -8.883 11.188 19.578 1 86.12 110 LYS A CA 1
ATOM 861 C C . LYS A 1 110 ? -10.07 10.297 19.203 1 86.12 110 LYS A C 1
ATOM 863 O O . LYS A 1 110 ? -9.891 9.266 18.562 1 86.12 110 LYS A O 1
ATOM 868 N N . SER A 1 111 ? -11.266 10.672 19.594 1 82.88 111 SER A N 1
ATOM 869 C CA . SER A 1 111 ? -12.438 9.867 19.266 1 82.88 111 SER A CA 1
ATOM 870 C C . SER A 1 111 ? -12.867 10.086 17.812 1 82.88 111 SER A C 1
ATOM 872 O O . SER A 1 111 ? -13.453 9.195 17.188 1 82.88 111 SER A O 1
ATOM 874 N N . ASN A 1 112 ? -12.688 11.211 17.297 1 84.06 112 ASN A N 1
ATOM 875 C CA . ASN A 1 112 ? -12.969 11.641 15.922 1 84.06 112 ASN A CA 1
ATOM 876 C C . ASN A 1 112 ? -14.461 11.586 15.609 1 84.06 112 ASN A C 1
ATOM 878 O O . ASN A 1 112 ? -14.852 11.492 14.445 1 84.06 112 ASN A O 1
AT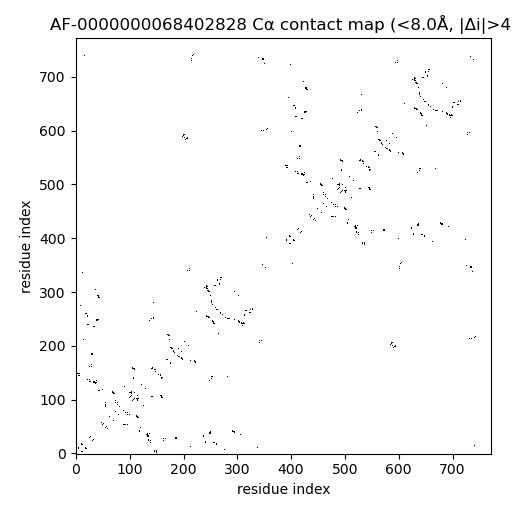OM 882 N N . ASN A 1 113 ? -15.25 11.617 16.562 1 93.44 113 ASN A N 1
ATOM 883 C CA . ASN A 1 113 ? -16.672 11.539 16.281 1 93.44 113 ASN A CA 1
ATOM 884 C C . ASN A 1 113 ? -17.453 12.641 17 1 93.44 113 ASN A C 1
ATOM 886 O O . ASN A 1 113 ? -18.672 12.719 16.891 1 93.44 113 ASN A O 1
ATOM 890 N N . ARG A 1 114 ? -16.734 13.516 17.703 1 95.44 114 ARG A N 1
ATOM 891 C CA . ARG A 1 114 ? -17.359 14.617 18.438 1 95.44 114 ARG A CA 1
ATOM 892 C C . ARG A 1 114 ? -16.562 15.906 18.281 1 95.44 114 ARG A C 1
ATOM 894 O O . ARG A 1 114 ? -15.391 15.875 17.891 1 95.44 114 ARG A O 1
ATOM 901 N N . VAL A 1 115 ? -17.203 17 18.578 1 96.25 115 VAL A N 1
ATOM 902 C CA . VAL A 1 115 ? -16.562 18.297 18.578 1 96.25 115 VAL A CA 1
ATOM 903 C C . VAL A 1 115 ? -17 19.094 19.812 1 96.25 115 VAL A C 1
ATOM 905 O O . VAL A 1 115 ? -18.172 19.047 20.203 1 96.25 115 VAL A O 1
ATOM 908 N N . HIS A 1 116 ? -16.078 19.672 20.453 1 94.06 116 HIS A N 1
ATOM 909 C CA . HIS A 1 116 ? -16.375 20.484 21.609 1 94.06 116 HIS A CA 1
ATOM 910 C C . HIS A 1 116 ? -17.125 21.75 21.219 1 94.06 116 HIS A C 1
ATOM 912 O O . HIS A 1 116 ? -16.766 22.406 20.234 1 94.06 116 HIS A O 1
ATOM 918 N N . LEU A 1 117 ? -18.047 22.203 21.984 1 94.88 117 LEU A N 1
ATOM 919 C CA . LEU A 1 117 ? -18.938 23.312 21.641 1 94.88 117 LEU A CA 1
ATOM 920 C C . LEU A 1 117 ? -18.297 24.656 21.938 1 94.88 117 LEU A C 1
ATOM 922 O O . LEU A 1 117 ? -18.828 25.703 21.562 1 94.88 117 LEU A O 1
ATOM 926 N N . LYS A 1 118 ? -17.156 24.641 22.531 1 92.69 118 LYS A N 1
ATOM 927 C CA . LYS A 1 118 ? -16.422 25.891 22.734 1 92.69 118 LYS A CA 1
ATOM 928 C C . LYS A 1 118 ? -16.172 26.609 21.406 1 92.69 118 LYS A C 1
ATOM 930 O O . LYS A 1 118 ? -16.141 27.844 21.359 1 92.69 118 LYS A O 1
ATOM 935 N N . TYR A 1 119 ? -16.062 25.922 20.375 1 96.19 119 TYR A N 1
ATOM 936 C CA . TYR A 1 119 ? -15.812 26.5 19.062 1 96.19 119 TYR A CA 1
ATOM 937 C C . TYR A 1 119 ? -17.047 27.219 18.531 1 96.19 119 TYR A C 1
ATOM 939 O O . TYR A 1 119 ? -16.953 28.156 17.75 1 96.19 119 TYR A O 1
ATOM 947 N N . LEU A 1 120 ? -18.203 26.703 18.938 1 96.56 120 LEU A N 1
ATOM 948 C CA . LEU A 1 120 ? -19.453 27.312 18.484 1 96.56 120 LEU A CA 1
ATOM 949 C C . LEU A 1 120 ? -19.578 28.75 18.984 1 96.56 120 LEU A C 1
ATOM 951 O O . LEU A 1 120 ? -20.156 29.594 18.297 1 96.56 120 LEU A O 1
ATOM 955 N N . SER A 1 121 ? -19 29 20.109 1 93.31 121 SER A N 1
ATOM 956 C CA . SER A 1 121 ? -19.031 30.344 20.672 1 93.31 121 SER A CA 1
ATOM 957 C C . SER A 1 121 ? -18.312 31.328 19.75 1 93.31 121 SER A C 1
ATOM 959 O O . SER A 1 121 ? -18.672 32.531 19.703 1 93.31 121 SER A O 1
ATOM 961 N N . LEU A 1 122 ? -17.344 30.891 19.016 1 95.56 122 LEU A N 1
ATOM 962 C CA . LEU A 1 122 ? -16.562 31.75 18.125 1 95.56 122 LEU A CA 1
ATOM 963 C C . LEU A 1 122 ? -17.234 31.859 16.766 1 95.56 122 LEU A C 1
ATOM 965 O O . LEU A 1 122 ? -16.828 32.688 15.938 1 95.56 122 LEU A O 1
ATOM 969 N N . LEU A 1 123 ? -18.266 31.094 16.609 1 96.75 123 LEU A N 1
ATOM 970 C CA . LEU A 1 123 ? -18.953 31.062 15.32 1 96.75 123 LEU A CA 1
ATOM 971 C C . LEU A 1 123 ? -20.266 31.844 15.391 1 96.75 123 LEU A C 1
ATOM 973 O O . LEU A 1 123 ? -21.047 31.844 14.43 1 96.75 123 LEU A O 1
ATOM 977 N N . GLY A 1 124 ? -20.562 32.438 16.5 1 93.81 124 GLY A N 1
ATOM 978 C CA . GLY A 1 124 ? -21.812 33.156 16.688 1 93.81 124 GLY A CA 1
ATOM 979 C C . GLY A 1 124 ? -22.094 34.188 15.602 1 93.81 124 GLY A C 1
ATOM 980 O O . GLY A 1 124 ? -23.172 34.156 14.992 1 93.81 124 GLY A O 1
ATOM 981 N N . ASP A 1 125 ? -21.109 35.031 15.422 1 94.44 125 ASP A N 1
ATOM 982 C CA . ASP A 1 125 ? -21.172 36 14.336 1 94.44 125 ASP A CA 1
ATOM 983 C C . ASP A 1 125 ? -20.312 35.562 13.156 1 94.44 125 ASP A C 1
ATOM 985 O O . ASP A 1 125 ? -19.094 35.719 13.195 1 94.44 125 ASP A O 1
ATOM 989 N N . LEU A 1 126 ? -20.938 35.156 12.117 1 95.19 126 LEU A N 1
ATOM 990 C CA . LEU A 1 126 ? -20.25 34.562 10.977 1 95.19 126 LEU A CA 1
ATOM 991 C C . LEU A 1 126 ? -19.375 35.594 10.281 1 95.19 126 LEU A C 1
ATOM 993 O O . LEU A 1 126 ? -18.391 35.25 9.617 1 95.19 126 LEU A O 1
ATOM 997 N N . ASN A 1 127 ? -19.719 36.844 10.453 1 93.75 127 ASN A N 1
ATOM 998 C CA . ASN A 1 127 ? -18.938 37.906 9.836 1 93.75 127 ASN A CA 1
ATOM 999 C C . ASN A 1 127 ? -17.609 38.125 10.562 1 93.75 127 ASN A C 1
ATOM 1001 O O . ASN A 1 127 ? -16.688 38.75 10.016 1 93.75 127 ASN A O 1
ATOM 1005 N N . LYS A 1 128 ? -17.5 37.531 11.719 1 94.5 128 LYS A N 1
ATOM 1006 C CA . LYS A 1 128 ? -16.312 37.75 12.531 1 94.5 128 LYS A CA 1
ATOM 1007 C C . LYS A 1 128 ? -15.438 36.5 12.57 1 94.5 128 LYS A C 1
ATOM 1009 O O . LYS A 1 128 ? -14.336 36.531 13.125 1 94.5 128 LYS A O 1
ATOM 1014 N N . VAL A 1 129 ? -15.875 35.5 11.977 1 95.19 129 VAL A N 1
ATOM 1015 C CA . VAL A 1 129 ? -15.18 34.219 12.047 1 95.19 129 VAL A CA 1
ATOM 1016 C C . VAL A 1 129 ? -13.812 34.344 11.375 1 95.19 129 VAL A C 1
ATOM 1018 O O . VAL A 1 129 ? -12.844 33.719 11.836 1 95.19 129 VAL A O 1
ATOM 1021 N N . SER A 1 130 ? -13.664 35.156 10.375 1 92.56 130 SER A N 1
ATOM 1022 C CA . SER A 1 130 ? -12.445 35.25 9.578 1 92.56 130 SER A CA 1
ATOM 1023 C C . SER A 1 130 ? -11.367 36.031 10.312 1 92.56 130 SER A C 1
ATOM 1025 O O . SER A 1 130 ? -10.203 36.031 9.906 1 92.56 130 SER A O 1
ATOM 1027 N N . GLN A 1 131 ? -11.742 36.625 11.398 1 95.19 131 GLN A N 1
ATOM 1028 C CA . GLN A 1 131 ? -10.781 37.438 12.133 1 95.19 131 GLN A CA 1
ATOM 1029 C C . GLN A 1 131 ? -9.828 36.562 12.953 1 95.19 131 GLN A C 1
ATOM 1031 O O . GLN A 1 131 ? -8.773 37.031 13.383 1 95.19 131 GLN A O 1
ATOM 1036 N N . TYR A 1 132 ? -10.266 35.344 13.172 1 96.88 132 TYR A N 1
ATOM 1037 C CA . TYR A 1 132 ? -9.445 34.469 13.977 1 96.88 132 TYR A CA 1
ATOM 1038 C C . TYR A 1 132 ? -8.406 33.75 13.109 1 96.88 132 TYR A C 1
ATOM 1040 O O . TYR A 1 132 ? -8.633 33.531 11.922 1 96.88 132 TYR A O 1
ATOM 1048 N N . SER A 1 133 ? -7.293 33.469 13.734 1 97.75 133 SER A N 1
ATOM 1049 C CA . SER A 1 133 ? -6.262 32.656 13.078 1 97.75 133 SER A CA 1
ATOM 1050 C C . SER A 1 133 ? -6.535 31.172 13.227 1 97.75 133 SER A C 1
ATOM 1052 O O . SER A 1 133 ? -5.852 30.484 13.992 1 97.75 133 SER A O 1
ATOM 1054 N N . TRP A 1 134 ? -7.418 30.688 12.438 1 98.31 134 TRP A N 1
ATOM 1055 C CA . TRP A 1 134 ? -7.777 29.281 12.5 1 98.31 134 TRP A CA 1
ATOM 1056 C C . TRP A 1 134 ? -6.598 28.391 12.102 1 98.31 134 TRP A C 1
ATOM 1058 O O . TRP A 1 134 ? -6.422 27.297 12.641 1 98.31 134 TRP A O 1
ATOM 1068 N N . GLY A 1 135 ? -5.82 28.891 11.164 1 98.44 135 GLY A N 1
ATOM 1069 C CA . GLY A 1 135 ? -4.652 28.141 10.734 1 98.44 135 GLY A CA 1
ATOM 1070 C C . GLY A 1 135 ? -3.662 27.875 11.852 1 98.44 135 GLY A C 1
ATOM 1071 O O . GLY A 1 135 ? -3.172 26.766 12.016 1 98.44 135 GLY A O 1
ATOM 1072 N N . SER A 1 136 ? -3.383 28.938 12.578 1 98.69 136 SER A N 1
ATOM 1073 C CA . SER A 1 136 ? -2.447 28.766 13.688 1 98.69 136 SER A CA 1
ATOM 1074 C C . SER A 1 136 ? -3.027 27.844 14.766 1 98.69 136 SER A C 1
ATOM 1076 O O . SER A 1 136 ? -2.289 27.109 15.422 1 98.69 136 SER A O 1
ATOM 1078 N N . ALA A 1 137 ? -4.297 27.859 14.93 1 98.75 137 ALA A N 1
ATOM 1079 C CA . ALA A 1 137 ? -4.949 26.984 15.898 1 98.75 137 ALA A CA 1
ATOM 1080 C C . ALA A 1 137 ? -4.828 25.516 15.469 1 98.75 137 ALA A C 1
ATOM 1082 O O . ALA A 1 137 ? -4.555 24.641 16.297 1 98.75 137 ALA A O 1
ATOM 1083 N N . VAL A 1 138 ? -5.027 25.297 14.219 1 98.81 138 VAL A N 1
ATOM 1084 C CA . VAL A 1 138 ? -4.906 23.953 13.664 1 98.81 138 VAL A CA 1
ATOM 1085 C C . VAL A 1 138 ? -3.486 23.438 13.883 1 98.81 138 VAL A C 1
ATOM 1087 O O . VAL A 1 138 ? -3.297 22.297 14.305 1 98.81 138 VAL A O 1
ATOM 1090 N N . LEU A 1 139 ? -2.553 24.234 13.625 1 98.88 139 LEU A N 1
ATOM 1091 C CA . LEU A 1 139 ? -1.161 23.828 13.766 1 98.88 139 LEU A CA 1
ATOM 1092 C C . LEU A 1 139 ? -0.817 23.578 15.234 1 98.88 139 LEU A C 1
ATOM 1094 O O . LEU A 1 139 ? -0.11 22.609 15.555 1 98.88 139 LEU A O 1
ATOM 1098 N N . ALA A 1 140 ? -1.312 24.438 16.062 1 98.62 140 ALA A N 1
ATOM 1099 C CA . ALA A 1 140 ? -1.101 24.234 17.5 1 98.62 140 ALA A CA 1
ATOM 1100 C C . ALA A 1 140 ? -1.623 22.875 17.938 1 98.62 140 ALA A C 1
ATOM 1102 O O . ALA A 1 140 ? -0.936 22.141 18.656 1 98.62 140 ALA A O 1
ATOM 1103 N N . THR A 1 141 ? -2.787 22.594 17.531 1 98.25 141 THR A N 1
ATOM 1104 C CA . THR A 1 141 ? -3.41 21.328 17.891 1 98.25 141 THR A CA 1
ATOM 1105 C C . THR A 1 141 ? -2.613 20.156 17.328 1 98.25 141 THR A C 1
ATOM 1107 O O . THR A 1 141 ? -2.41 19.156 18.016 1 98.25 141 THR A O 1
ATOM 1110 N N . LEU A 1 142 ? -2.189 20.281 16.156 1 98.5 142 LEU A N 1
ATOM 1111 C CA . LEU A 1 142 ? -1.419 19.219 15.539 1 98.5 142 LEU A CA 1
ATOM 1112 C C . LEU A 1 142 ? -0.098 19 16.266 1 98.5 142 LEU A C 1
ATOM 1114 O O . LEU A 1 142 ? 0.289 17.859 16.547 1 98.5 142 LEU A O 1
ATOM 1118 N N . TYR A 1 143 ? 0.601 20.125 16.578 1 98.19 143 TYR A N 1
ATOM 1119 C CA . TYR A 1 143 ? 1.841 20.016 17.328 1 98.19 143 TYR A CA 1
ATOM 1120 C C . TYR A 1 143 ? 1.612 19.281 18.641 1 98.19 143 TYR A C 1
ATOM 1122 O O . TYR A 1 143 ? 2.355 18.344 18.984 1 98.19 143 TYR A O 1
ATOM 1130 N N . ARG A 1 144 ? 0.593 19.641 19.297 1 97.12 144 ARG A N 1
ATOM 1131 C CA . ARG A 1 144 ? 0.274 19.016 20.578 1 97.12 144 ARG A CA 1
ATOM 1132 C C . ARG A 1 144 ? 0.003 17.531 20.422 1 97.12 144 ARG A C 1
ATOM 1134 O O . ARG A 1 144 ? 0.519 16.719 21.188 1 97.12 144 ARG A O 1
ATOM 1141 N N . GLU A 1 145 ? -0.774 17.25 19.469 1 96.69 145 GLU A N 1
ATOM 1142 C CA . GLU A 1 145 ? -1.146 15.859 19.25 1 96.69 145 GLU A CA 1
ATOM 1143 C C . GLU A 1 145 ? 0.059 15.031 18.828 1 96.69 145 GLU A C 1
ATOM 1145 O O . GLU A 1 145 ? 0.173 13.859 19.188 1 96.69 145 GLU A O 1
ATOM 1150 N N . LEU A 1 146 ? 0.909 15.562 18.031 1 97 146 LEU A N 1
ATOM 1151 C CA . LEU A 1 146 ? 2.143 14.875 17.656 1 97 146 LEU A CA 1
ATOM 1152 C C . LEU A 1 146 ? 2.996 14.594 18.891 1 97 146 LEU A C 1
ATOM 1154 O O . LEU A 1 146 ? 3.551 13.5 19.031 1 97 146 LEU A O 1
ATOM 1158 N N . CYS A 1 147 ? 3.08 15.578 19.734 1 96.56 147 CYS A N 1
ATOM 1159 C CA . CYS A 1 147 ? 3.834 15.375 20.969 1 96.56 147 CYS A CA 1
ATOM 1160 C C . CYS A 1 147 ? 3.229 14.258 21.812 1 96.56 147 CYS A C 1
ATOM 1162 O O . CYS A 1 147 ? 3.949 13.406 22.328 1 96.56 147 CYS A O 1
ATOM 1164 N N . LEU A 1 148 ? 1.961 14.25 21.844 1 94.12 148 LEU A N 1
ATOM 1165 C CA . LEU A 1 148 ? 1.272 13.227 22.625 1 94.12 148 LEU A CA 1
ATOM 1166 C C . LEU A 1 148 ? 1.442 11.852 21.984 1 94.12 148 LEU A C 1
ATOM 1168 O O . LEU A 1 148 ? 1.578 10.844 22.672 1 94.12 148 LEU A O 1
ATOM 1172 N N . ALA A 1 149 ? 1.43 11.844 20.75 1 94.5 149 ALA A N 1
ATOM 1173 C CA . ALA A 1 149 ? 1.479 10.586 20 1 94.5 149 ALA A CA 1
ATOM 1174 C C . ALA A 1 149 ? 2.83 9.898 20.172 1 94.5 149 ALA A C 1
ATOM 1176 O O . ALA A 1 149 ? 2.963 8.703 19.891 1 94.5 149 ALA A O 1
ATOM 1177 N N . THR A 1 150 ? 3.842 10.641 20.5 1 93.56 150 THR A N 1
ATOM 1178 C CA . THR A 1 150 ? 5.172 10.062 20.672 1 93.56 150 THR A CA 1
ATOM 1179 C C . THR A 1 150 ? 5.281 9.359 22.031 1 93.56 150 THR A C 1
ATOM 1181 O O . THR A 1 150 ? 6.23 8.609 22.266 1 93.56 150 THR A O 1
ATOM 1184 N N . LYS A 1 151 ? 4.324 9.594 22.828 1 90.88 151 LYS A N 1
ATOM 1185 C CA . LYS A 1 151 ? 4.367 8.953 24.141 1 90.88 151 LYS A CA 1
ATOM 1186 C C . LYS A 1 151 ? 4.117 7.453 24.047 1 90.88 151 LYS A C 1
ATOM 1188 O O . LYS A 1 151 ? 3.295 7.012 23.234 1 90.88 151 LYS A O 1
ATOM 1193 N N . PRO A 1 152 ? 4.789 6.711 24.875 1 88 152 PRO A N 1
ATOM 1194 C CA . PRO A 1 152 ? 4.609 5.258 24.828 1 88 152 PRO A CA 1
ATOM 1195 C C . PRO A 1 152 ? 3.174 4.832 25.141 1 88 152 PRO A C 1
ATOM 1197 O O . PRO A 1 152 ? 2.529 5.406 26.016 1 88 152 PRO A O 1
ATOM 1200 N N . GLY A 1 153 ? 2.711 3.91 24.406 1 86.5 153 GLY A N 1
ATOM 1201 C CA . GLY A 1 153 ? 1.41 3.326 24.688 1 86.5 153 GLY A CA 1
ATOM 1202 C C . GLY A 1 153 ? 0.272 4.031 23.969 1 86.5 153 GLY A C 1
ATOM 1203 O O . GLY A 1 153 ? -0.857 3.535 23.953 1 86.5 153 GLY A O 1
ATOM 1204 N N . VAL A 1 154 ? 0.584 5.18 23.469 1 84.31 154 VAL A N 1
ATOM 1205 C CA . VAL A 1 154 ? -0.464 5.918 22.766 1 84.31 154 VAL A CA 1
ATOM 1206 C C . VAL A 1 154 ? -0.678 5.32 21.375 1 84.31 154 VAL A C 1
ATOM 1208 O O . VAL A 1 154 ? 0.28 5.121 20.625 1 84.31 154 VAL A O 1
ATOM 1211 N N . ILE A 1 155 ? -1.967 5.035 21.031 1 79.81 155 ILE A N 1
ATOM 1212 C CA . ILE A 1 155 ? -2.25 4.309 19.797 1 79.81 155 ILE A CA 1
ATOM 1213 C C . ILE A 1 155 ? -2.967 5.227 18.812 1 79.81 155 ILE A C 1
ATOM 1215 O O . ILE A 1 155 ? -2.961 4.973 17.609 1 79.81 155 ILE A O 1
ATOM 1219 N N . SER A 1 156 ? -3.547 6.336 19.344 1 85.56 156 SER A N 1
ATOM 1220 C CA . SER A 1 156 ? -4.328 7.199 18.469 1 85.56 156 SER A CA 1
ATOM 1221 C C . SER A 1 156 ? -3.834 8.641 18.531 1 85.56 156 SER A C 1
ATOM 1223 O O . SER A 1 156 ? -3.213 9.055 19.5 1 85.56 156 SER A O 1
ATOM 1225 N N . MET A 1 157 ? -4.012 9.305 17.438 1 90.12 157 MET A N 1
ATOM 1226 C CA . MET A 1 157 ? -3.602 10.703 17.359 1 90.12 157 MET A CA 1
ATOM 1227 C C . MET A 1 157 ? -4.742 11.578 16.859 1 90.12 157 MET A C 1
ATOM 1229 O O . MET A 1 157 ? -5.449 11.203 15.922 1 90.12 157 MET A O 1
ATOM 1233 N N . GLY A 1 158 ? -4.906 12.648 17.516 1 93.38 158 GLY A N 1
ATOM 1234 C CA . GLY A 1 158 ? -5.793 13.688 17.016 1 93.38 158 GLY A CA 1
ATOM 1235 C C . GLY A 1 158 ? -5.094 14.664 16.094 1 93.38 158 GLY A C 1
ATOM 1236 O O . GLY A 1 158 ? -4.066 14.344 15.492 1 93.38 158 GLY A O 1
ATOM 1237 N N . GLY A 1 159 ? -5.77 15.812 15.891 1 96.56 159 GLY A N 1
ATOM 1238 C CA . GLY A 1 159 ? -5.18 16.828 15.039 1 96.56 159 GLY A CA 1
ATOM 1239 C C . GLY A 1 159 ? -5.406 16.562 13.562 1 96.56 159 GLY A C 1
ATOM 1240 O O . GLY A 1 159 ? -5.988 15.547 13.188 1 96.56 159 GLY A O 1
ATOM 1241 N N . CYS A 1 160 ? -4.934 17.469 12.836 1 97.94 160 CYS A N 1
ATOM 1242 C CA . CYS A 1 160 ? -5.23 17.453 11.406 1 97.94 160 CYS A CA 1
ATOM 1243 C C . CYS A 1 160 ? -4.285 16.5 10.664 1 97.94 160 CYS A C 1
ATOM 1245 O O . CYS A 1 160 ? -3.277 16.938 10.109 1 97.94 160 CYS A O 1
ATOM 1247 N N . ALA A 1 161 ? -4.676 15.312 10.531 1 96.06 161 ALA A N 1
ATOM 1248 C CA . ALA A 1 161 ? -3.879 14.297 9.836 1 96.06 161 ALA A CA 1
ATOM 1249 C C . ALA A 1 161 ? -3.719 14.641 8.359 1 96.06 161 ALA A C 1
ATOM 1251 O O . ALA A 1 161 ? -2.682 14.352 7.758 1 96.06 161 ALA A O 1
ATOM 1252 N N . LEU A 1 162 ? -4.723 15.266 7.848 1 97 162 LEU A N 1
ATOM 1253 C CA . LEU A 1 162 ? -4.676 15.68 6.453 1 97 162 LEU A CA 1
ATOM 1254 C C . LEU A 1 162 ? -3.508 16.625 6.207 1 97 162 LEU A C 1
ATOM 1256 O O . LEU A 1 162 ? -2.799 16.5 5.207 1 97 162 LEU A O 1
ATOM 1260 N N . LEU A 1 163 ? -3.35 17.531 7.078 1 98.44 163 LEU A N 1
ATOM 1261 C CA . LEU A 1 163 ? -2.246 18.469 6.977 1 98.44 163 LEU A CA 1
ATOM 1262 C C . LEU A 1 163 ? -0.904 17.75 7.059 1 98.44 163 LEU A C 1
ATOM 1264 O O . LEU A 1 163 ? -0.009 18 6.25 1 98.44 163 LEU A O 1
ATOM 1268 N N . LEU A 1 164 ? -0.79 16.922 8 1 98.06 164 LEU A N 1
ATOM 1269 C CA . LEU A 1 164 ? 0.451 16.172 8.203 1 98.06 164 LEU A CA 1
ATOM 1270 C C . LEU A 1 164 ? 0.807 15.367 6.961 1 98.06 164 LEU A C 1
ATOM 1272 O O . LEU A 1 164 ? 1.945 15.414 6.488 1 98.06 164 LEU A O 1
ATOM 1276 N N . GLN A 1 165 ? -0.148 14.672 6.441 1 96.81 165 GLN A N 1
ATOM 1277 C CA . GLN A 1 165 ? 0.082 13.812 5.285 1 96.81 165 GLN A CA 1
ATOM 1278 C C . GLN A 1 165 ? 0.441 14.633 4.051 1 96.81 165 GLN A C 1
ATOM 1280 O O . GLN A 1 165 ? 1.392 14.305 3.338 1 96.81 165 GLN A O 1
ATOM 1285 N N . ASN A 1 166 ? -0.357 15.648 3.818 1 97.88 166 ASN A N 1
ATOM 1286 C CA . ASN A 1 166 ? -0.08 16.484 2.654 1 97.88 166 ASN A CA 1
ATOM 1287 C C . ASN A 1 166 ? 1.264 17.188 2.783 1 97.88 166 ASN A C 1
ATOM 1289 O O . ASN A 1 166 ? 2.004 17.312 1.806 1 97.88 166 ASN A O 1
ATOM 1293 N N . TRP A 1 167 ? 1.519 17.609 3.924 1 98.38 167 TRP A N 1
ATOM 1294 C CA . TRP A 1 167 ? 2.814 18.234 4.164 1 98.38 167 TRP A CA 1
ATOM 1295 C C . TRP A 1 167 ? 3.953 17.297 3.793 1 98.38 167 TRP A C 1
ATOM 1297 O O . TRP A 1 167 ? 4.883 17.688 3.082 1 98.38 167 TRP A O 1
ATOM 1307 N N . ALA A 1 168 ? 3.863 16.094 4.266 1 97.94 168 ALA A N 1
ATOM 1308 C CA . ALA A 1 168 ? 4.883 15.094 3.955 1 97.94 168 ALA A CA 1
ATOM 1309 C C . ALA A 1 168 ? 4.973 14.859 2.449 1 97.94 168 ALA A C 1
ATOM 1311 O O . ALA A 1 168 ? 6.07 14.789 1.892 1 97.94 168 ALA A O 1
ATOM 1312 N N . TRP A 1 169 ? 3.867 14.797 1.811 1 97.5 169 TRP A N 1
ATOM 1313 C CA . TRP A 1 169 ? 3.836 14.469 0.39 1 97.5 169 TRP A CA 1
ATOM 1314 C C . TRP A 1 169 ? 4.363 15.625 -0.451 1 97.5 169 TRP A C 1
ATOM 1316 O O . TRP A 1 169 ? 4.965 15.414 -1.505 1 97.5 169 TRP A O 1
ATOM 1326 N N . TYR A 1 170 ? 4.191 16.828 -0.017 1 97.62 170 TYR A N 1
ATOM 1327 C CA . TYR A 1 170 ? 4.703 17.969 -0.777 1 97.62 170 TYR A CA 1
ATOM 1328 C C . TYR A 1 170 ? 6.203 18.125 -0.567 1 97.62 170 TYR A C 1
ATOM 1330 O O . TYR A 1 170 ? 6.906 18.641 -1.438 1 97.62 170 TYR A O 1
ATOM 1338 N N . ARG A 1 171 ? 6.699 17.672 0.489 1 97.38 171 ARG A N 1
ATOM 1339 C CA . ARG A 1 171 ? 8.102 17.938 0.8 1 97.38 171 ARG A CA 1
ATOM 1340 C C . ARG A 1 171 ? 8.969 16.719 0.562 1 97.38 171 ARG A C 1
ATOM 1342 O O . ARG A 1 171 ? 10.156 16.828 0.259 1 97.38 171 ARG A O 1
ATOM 1349 N N . LEU A 1 172 ? 8.414 15.578 0.789 1 97.44 172 LEU A N 1
ATOM 1350 C CA . LEU A 1 172 ? 9.133 14.328 0.604 1 97.44 172 LEU A CA 1
ATOM 1351 C C . LEU A 1 172 ? 8.633 13.594 -0.635 1 97.44 172 LEU A C 1
ATOM 1353 O O . LEU A 1 172 ? 7.699 12.789 -0.553 1 97.44 172 LEU A O 1
ATOM 1357 N N . SER A 1 173 ? 9.336 13.734 -1.732 1 96.19 173 SER A N 1
ATOM 1358 C CA . SER A 1 173 ? 8.883 13.141 -2.984 1 96.19 173 SER A CA 1
ATOM 1359 C C . SER A 1 173 ? 9 11.617 -2.945 1 96.19 173 SER A C 1
ATOM 1361 O O . SER A 1 173 ? 8.25 10.914 -3.627 1 96.19 173 SER A O 1
ATOM 1363 N N . CYS A 1 174 ? 9.875 11.102 -2.143 1 95.12 174 CYS A N 1
ATOM 1364 C CA . CYS A 1 174 ? 10.133 9.664 -2.086 1 95.12 174 CYS A CA 1
ATOM 1365 C C . CYS A 1 174 ? 8.961 8.93 -1.44 1 95.12 174 CYS A C 1
ATOM 1367 O O . CYS A 1 174 ? 8.875 7.703 -1.531 1 95.12 174 CYS A O 1
ATOM 1369 N N . VAL A 1 175 ? 8.094 9.625 -0.786 1 96.44 175 VAL A N 1
ATOM 1370 C CA . VAL A 1 175 ? 6.969 8.93 -0.156 1 96.44 175 VAL A CA 1
ATOM 1371 C C . VAL A 1 175 ? 5.656 9.469 -0.718 1 96.44 175 VAL A C 1
ATOM 1373 O O . VAL A 1 175 ? 4.578 9.094 -0.249 1 96.44 175 VAL A O 1
ATOM 1376 N N . ALA A 1 176 ? 5.703 10.359 -1.629 1 96.88 176 ALA A N 1
ATOM 1377 C CA . ALA A 1 176 ? 4.504 10.969 -2.201 1 96.88 176 ALA A CA 1
ATOM 1378 C C . ALA A 1 176 ? 3.984 10.148 -3.379 1 96.88 176 ALA A C 1
ATOM 1380 O O . ALA A 1 176 ? 4.734 9.836 -4.309 1 96.88 176 ALA A O 1
ATOM 1381 N N . PRO A 1 177 ? 2.74 9.781 -3.338 1 95.88 177 PRO A N 1
ATOM 1382 C CA . PRO A 1 177 ? 2.172 9.141 -4.523 1 95.88 177 PRO A CA 1
ATOM 1383 C C . PRO A 1 177 ? 2.08 10.078 -5.723 1 95.88 177 PRO A C 1
ATOM 1385 O O . PRO A 1 177 ? 2.129 11.305 -5.555 1 95.88 177 PRO A O 1
ATOM 1388 N N . GLU A 1 178 ? 2.018 9.492 -6.84 1 94.94 178 GLU A N 1
ATOM 1389 C CA . GLU A 1 178 ? 1.756 10.289 -8.031 1 94.94 178 GLU A CA 1
ATOM 1390 C C . GLU A 1 178 ? 0.284 10.68 -8.125 1 94.94 178 GLU A C 1
ATOM 1392 O O . GLU A 1 178 ? -0.601 9.844 -7.961 1 94.94 178 GLU A O 1
ATOM 1397 N N . SER A 1 179 ? 0.108 11.93 -8.242 1 94.5 179 SER A N 1
ATOM 1398 C CA . SER A 1 179 ? -1.249 12.445 -8.391 1 94.5 179 SER A CA 1
ATOM 1399 C C . SER A 1 179 ? -1.469 13.016 -9.789 1 94.5 179 SER A C 1
ATOM 1401 O O . SER A 1 179 ? -0.627 13.758 -10.305 1 94.5 179 SER A O 1
ATOM 1403 N N . PRO A 1 180 ? -2.568 12.609 -10.414 1 93.06 180 PRO A N 1
ATOM 1404 C CA . PRO A 1 180 ? -2.85 13.195 -11.734 1 93.06 180 PRO A CA 1
ATOM 1405 C C . PRO A 1 180 ? -3.373 14.625 -11.641 1 93.06 180 PRO A C 1
ATOM 1407 O O . PRO A 1 180 ? -3.451 15.32 -12.656 1 93.06 180 PRO A O 1
ATOM 1410 N N . LYS A 1 181 ? -3.705 15.164 -10.523 1 93.19 181 LYS A N 1
ATOM 1411 C CA . LYS A 1 181 ? -4.309 16.484 -10.352 1 93.19 181 LYS A CA 1
ATOM 1412 C C . LYS A 1 181 ? -3.244 17.578 -10.289 1 93.19 181 LYS A C 1
ATOM 1414 O O . LYS A 1 181 ? -2.17 17.359 -9.719 1 93.19 181 LYS A O 1
ATOM 1419 N N . PRO A 1 182 ? -3.625 18.672 -10.797 1 92.25 182 PRO A N 1
ATOM 1420 C CA . PRO A 1 182 ? -2.689 19.797 -10.758 1 92.25 182 PRO A CA 1
ATOM 1421 C C . PRO A 1 182 ? -2.656 20.484 -9.391 1 92.25 182 PRO A C 1
ATOM 1423 O O . PRO A 1 182 ? -3.432 20.125 -8.5 1 92.25 182 PRO A O 1
ATOM 1426 N N . TRP A 1 183 ? -1.712 21.375 -9.258 1 92.69 183 TRP A N 1
ATOM 1427 C CA . TRP A 1 183 ? -1.646 22.234 -8.078 1 92.69 183 TRP A CA 1
ATOM 1428 C C . TRP A 1 183 ? -2.746 23.297 -8.109 1 92.69 183 TRP A C 1
ATOM 1430 O O . TRP A 1 183 ? -2.756 24.172 -8.977 1 92.69 183 TRP A O 1
ATOM 1440 N N . ILE A 1 184 ? -3.654 23.109 -7.246 1 94.31 184 ILE A N 1
ATOM 1441 C CA . ILE A 1 184 ? -4.738 24.062 -7.102 1 94.31 184 ILE A CA 1
ATOM 1442 C C . ILE A 1 184 ? -4.934 24.406 -5.629 1 94.31 184 ILE A C 1
ATOM 1444 O O . ILE A 1 184 ? -4.957 23.516 -4.773 1 94.31 184 ILE A O 1
ATOM 1448 N N . PHE A 1 185 ? -5.027 25.734 -5.375 1 95.5 185 PHE A N 1
ATOM 1449 C CA . PHE A 1 185 ? -5.254 26.188 -4.008 1 95.5 185 PHE A CA 1
ATOM 1450 C C . PHE A 1 185 ? -6.68 25.891 -3.568 1 95.5 185 PHE A C 1
ATOM 1452 O O . PHE A 1 185 ? -7.633 26.141 -4.312 1 95.5 185 PHE A O 1
ATOM 1459 N N . PRO A 1 186 ? -6.852 25.359 -2.264 1 95.88 186 PRO A N 1
ATOM 1460 C CA . PRO A 1 186 ? -5.832 24.875 -1.335 1 95.88 186 PRO A CA 1
ATOM 1461 C C . PRO A 1 186 ? -5.168 23.578 -1.817 1 95.88 186 PRO A C 1
ATOM 1463 O O . PRO A 1 186 ? -5.805 22.766 -2.494 1 95.88 186 PRO A O 1
ATOM 1466 N N . LEU A 1 187 ? -4.008 23.406 -1.51 1 97.06 187 LEU A N 1
ATOM 1467 C CA . LEU A 1 187 ? -3.16 22.406 -2.141 1 97.06 187 LEU A CA 1
ATOM 1468 C C . LEU A 1 187 ? -3.543 21 -1.678 1 97.06 187 LEU A C 1
ATOM 1470 O O . LEU A 1 187 ? -3.156 20.016 -2.301 1 97.06 187 LEU A O 1
ATOM 1474 N N . ALA A 1 188 ? -4.301 20.906 -0.637 1 96.62 188 ALA A N 1
ATOM 1475 C CA . ALA A 1 188 ? -4.73 19.594 -0.147 1 96.62 188 ALA A CA 1
ATOM 1476 C C . ALA A 1 188 ? -5.562 18.875 -1.197 1 96.62 188 ALA A C 1
ATOM 1478 O O . ALA A 1 188 ? -5.672 17.641 -1.165 1 96.62 188 ALA A O 1
ATOM 1479 N N . GLN A 1 189 ? -6.113 19.562 -2.139 1 95.38 189 GLN A N 1
ATOM 1480 C CA . GLN A 1 189 ? -6.965 19 -3.178 1 95.38 189 GLN A CA 1
ATOM 1481 C C . GLN A 1 189 ? -6.184 18.016 -4.059 1 95.38 189 GLN A C 1
ATOM 1483 O O . GLN A 1 189 ? -6.75 17.062 -4.586 1 95.38 189 GLN A O 1
ATOM 1488 N N . ARG A 1 190 ? -4.969 18.266 -4.191 1 95.25 190 ARG A N 1
ATOM 1489 C CA . ARG A 1 190 ? -4.133 17.5 -5.113 1 95.25 190 ARG A CA 1
ATOM 1490 C C . ARG A 1 190 ? -4.082 16.031 -4.711 1 95.25 190 ARG A C 1
ATOM 1492 O O . ARG A 1 190 ? -4.188 15.141 -5.562 1 95.25 190 ARG A O 1
ATOM 1499 N N . PHE A 1 191 ? -3.949 15.781 -3.432 1 95.19 191 PHE A N 1
ATOM 1500 C CA . PHE A 1 191 ? -3.725 14.414 -2.969 1 95.19 191 PHE A CA 1
ATOM 1501 C C . PHE A 1 191 ? -4.992 13.836 -2.354 1 95.19 191 PHE A C 1
ATOM 1503 O O . PHE A 1 191 ? -5.023 12.672 -1.96 1 95.19 191 PHE A O 1
ATOM 1510 N N . ASN A 1 192 ? -5.938 14.672 -2.168 1 89.5 192 ASN A N 1
ATOM 1511 C CA . ASN A 1 192 ? -7.16 14.188 -1.526 1 89.5 192 ASN A CA 1
ATOM 1512 C C . ASN A 1 192 ? -8.242 13.859 -2.551 1 89.5 192 ASN A C 1
ATOM 1514 O O . ASN A 1 192 ? -9.398 13.656 -2.191 1 89.5 192 ASN A O 1
ATOM 1518 N N . SER A 1 193 ? -7.703 13.812 -3.738 1 80.38 193 SER A N 1
ATOM 1519 C CA . SER A 1 193 ? -8.633 13.438 -4.801 1 80.38 193 SER A CA 1
ATOM 1520 C C . SER A 1 193 ? -8.352 12.023 -5.301 1 80.38 193 SER A C 1
ATOM 1522 O O . SER A 1 193 ? -7.289 11.461 -5.031 1 80.38 193 SER A O 1
ATOM 1524 N N . GLY A 1 194 ? -9.281 11.172 -5.445 1 82.75 194 GLY A N 1
ATOM 1525 C CA . GLY A 1 194 ? -9.156 9.82 -5.969 1 82.75 194 GLY A CA 1
ATOM 1526 C C . GLY A 1 194 ? -8.141 9.703 -7.09 1 82.75 194 GLY A C 1
ATOM 1527 O O . GLY A 1 194 ? -7.629 10.711 -7.578 1 82.75 194 GLY A O 1
ATOM 1528 N N . GLY A 1 195 ? -7.449 8.461 -7.336 1 90 195 GLY A N 1
ATOM 1529 C CA . GLY A 1 195 ? -6.605 8.188 -8.484 1 90 195 GLY A CA 1
ATOM 1530 C C . GLY A 1 195 ? -5.125 8.234 -8.164 1 90 195 GLY A C 1
ATOM 1531 O O . GLY A 1 195 ? -4.297 8.461 -9.047 1 90 195 GLY A O 1
ATOM 1532 N N . LEU A 1 196 ? -4.77 8.258 -6.93 1 93.81 196 LEU A N 1
ATOM 1533 C CA . LEU A 1 196 ? -3.365 8.281 -6.535 1 93.81 196 LEU A CA 1
ATOM 1534 C C . LEU A 1 196 ? -2.666 6.984 -6.922 1 93.81 196 LEU A C 1
ATOM 1536 O O . LEU A 1 196 ? -3.248 5.902 -6.812 1 93.81 196 LEU A O 1
ATOM 1540 N N . ASN A 1 197 ? -1.494 7.105 -7.477 1 93.75 197 ASN A N 1
ATOM 1541 C CA . ASN A 1 197 ? -0.66 5.969 -7.859 1 93.75 197 ASN A CA 1
ATOM 1542 C C . ASN A 1 197 ? 0.475 5.75 -6.863 1 93.75 197 ASN A C 1
ATOM 1544 O O . ASN A 1 197 ? 1.355 6.598 -6.719 1 93.75 197 ASN A O 1
ATOM 1548 N N . PHE A 1 198 ? 0.521 4.625 -6.203 1 92.31 198 PHE A N 1
ATOM 1549 C CA . PHE A 1 198 ? 1.486 4.324 -5.152 1 92.31 198 PHE A CA 1
ATOM 1550 C C . PHE A 1 198 ? 2.523 3.318 -5.637 1 92.31 198 PHE A C 1
ATOM 1552 O O . PHE A 1 198 ? 3.252 2.732 -4.836 1 92.31 198 PHE A O 1
ATOM 1559 N N . ALA A 1 199 ? 2.762 3.094 -6.879 1 89.56 199 ALA A N 1
ATOM 1560 C CA . ALA A 1 199 ? 3.6 2.037 -7.441 1 89.56 199 ALA A CA 1
ATOM 1561 C C . ALA A 1 199 ? 5.059 2.219 -7.035 1 89.56 199 ALA A C 1
ATOM 1563 O O . ALA A 1 199 ? 5.805 1.243 -6.922 1 89.56 199 ALA A O 1
ATOM 1564 N N . LYS A 1 200 ? 5.457 3.469 -6.746 1 91.62 200 LYS A N 1
ATOM 1565 C CA . LYS A 1 200 ? 6.871 3.742 -6.516 1 91.62 200 LYS A CA 1
ATOM 1566 C C . LYS A 1 200 ? 7.121 4.184 -5.078 1 91.62 200 LYS A C 1
ATOM 1568 O O . LYS A 1 200 ? 8.25 4.52 -4.711 1 91.62 200 LYS A O 1
ATOM 1573 N N . VAL A 1 201 ? 6.027 4.18 -4.371 1 94.5 201 VAL A N 1
ATOM 1574 C CA . VAL A 1 201 ? 6.16 4.676 -3.006 1 94.5 201 VAL A CA 1
ATOM 1575 C C . VAL A 1 201 ? 5.375 3.779 -2.051 1 94.5 201 VAL A C 1
ATOM 1577 O O . VAL A 1 201 ? 4.445 3.084 -2.465 1 94.5 201 VAL A O 1
ATOM 1580 N N . PRO A 1 202 ? 5.836 3.801 -0.846 1 93.44 202 PRO A N 1
ATOM 1581 C CA . PRO A 1 202 ? 5.117 2.959 0.114 1 93.44 202 PRO A CA 1
ATOM 1582 C C . PRO A 1 202 ? 3.658 3.373 0.284 1 93.44 202 PRO A C 1
ATOM 1584 O O . PRO A 1 202 ? 3.326 4.555 0.148 1 93.44 202 PRO A O 1
ATOM 1587 N N . HIS A 1 203 ? 2.861 2.354 0.6 1 91.06 203 HIS A N 1
ATOM 1588 C CA . HIS A 1 203 ? 1.435 2.572 0.818 1 91.06 203 HIS A CA 1
ATOM 1589 C C . HIS A 1 203 ? 0.926 1.75 1.998 1 91.06 203 HIS A C 1
ATOM 1591 O O . HIS A 1 203 ? 0.892 0.519 1.934 1 91.06 203 HIS A O 1
ATOM 1597 N N . ASN A 1 204 ? 0.445 2.447 3.078 1 87.19 204 ASN A N 1
ATOM 1598 C CA . ASN A 1 204 ? -0.031 1.788 4.289 1 87.19 204 ASN A CA 1
ATOM 1599 C C . ASN A 1 204 ? 0.991 0.786 4.82 1 87.19 204 ASN A C 1
ATOM 1601 O O . ASN A 1 204 ? 0.626 -0.307 5.254 1 87.19 204 ASN A O 1
ATOM 1605 N N . ASP A 1 205 ? 2.221 1.131 4.602 1 91.25 205 ASP A N 1
ATOM 1606 C CA . ASP A 1 205 ? 3.381 0.316 4.953 1 91.25 205 ASP A CA 1
ATOM 1607 C C . ASP A 1 205 ? 4.391 1.12 5.766 1 91.25 205 ASP A C 1
ATOM 1609 O O . ASP A 1 205 ? 5.285 1.757 5.199 1 91.25 205 ASP A O 1
ATOM 1613 N N . VAL A 1 206 ? 4.297 0.967 7.078 1 91.88 206 VAL A N 1
ATOM 1614 C CA . VAL A 1 206 ? 5.125 1.78 7.965 1 91.88 206 VAL A CA 1
ATOM 1615 C C . VAL A 1 206 ? 6.594 1.427 7.766 1 91.88 206 VAL A C 1
ATOM 1617 O O . VAL A 1 206 ? 7.453 2.312 7.723 1 91.88 206 VAL A O 1
ATOM 1620 N N . GLU A 1 207 ? 6.844 0.148 7.605 1 92.81 207 GLU A N 1
ATOM 1621 C CA . GLU A 1 207 ? 8.227 -0.28 7.395 1 92.81 207 GLU A CA 1
ATOM 1622 C C . GLU A 1 207 ? 8.773 0.264 6.078 1 92.81 207 GLU A C 1
ATOM 1624 O O . GLU A 1 207 ? 9.938 0.654 5.996 1 92.81 207 GLU A O 1
ATOM 1629 N N . GLY A 1 208 ? 7.941 0.194 5.105 1 93.88 208 GLY A N 1
ATOM 1630 C CA . GLY A 1 208 ? 8.328 0.771 3.83 1 93.88 208 GLY A CA 1
ATOM 1631 C C . GLY A 1 208 ? 8.656 2.25 3.92 1 93.88 208 GLY A C 1
ATOM 1632 O O . GLY A 1 208 ? 9.609 2.721 3.301 1 93.88 208 GLY A O 1
ATOM 1633 N N . TYR A 1 209 ? 7.93 2.963 4.715 1 95.69 209 TYR A N 1
ATOM 1634 C CA . TYR A 1 209 ? 8.195 4.383 4.922 1 95.69 209 TYR A CA 1
ATOM 1635 C C . TYR A 1 209 ? 9.531 4.594 5.625 1 95.69 209 TYR A C 1
ATOM 1637 O O . TYR A 1 209 ? 10.32 5.457 5.23 1 95.69 209 TYR A O 1
ATOM 1645 N N . ARG A 1 210 ? 9.742 3.807 6.641 1 94.94 210 ARG A N 1
ATOM 1646 C CA . ARG A 1 210 ? 11 3.891 7.383 1 94.94 210 ARG A CA 1
ATOM 1647 C C . ARG A 1 210 ? 12.195 3.699 6.453 1 94.94 210 ARG A C 1
ATOM 1649 O O . ARG A 1 210 ? 13.094 4.539 6.414 1 94.94 210 ARG A O 1
ATOM 1656 N N . LYS A 1 211 ? 12.102 2.65 5.656 1 94.06 211 LYS A N 1
ATOM 1657 C CA . LYS A 1 211 ? 13.188 2.32 4.746 1 94.06 211 LYS A CA 1
ATOM 1658 C C . LYS A 1 211 ? 13.414 3.434 3.727 1 94.06 211 LYS A C 1
ATOM 1660 O O . LYS A 1 211 ? 14.555 3.83 3.469 1 94.06 211 LYS A O 1
ATOM 1665 N N . THR A 1 212 ? 12.344 3.85 3.178 1 95.56 212 THR A N 1
ATOM 1666 C CA . THR A 1 212 ? 12.398 4.84 2.107 1 95.56 212 THR A CA 1
ATOM 1667 C C . THR A 1 212 ? 12.984 6.152 2.621 1 95.56 212 THR A C 1
ATOM 1669 O O . THR A 1 212 ? 13.867 6.738 1.983 1 95.56 212 THR A O 1
ATOM 1672 N N . ILE A 1 213 ? 12.602 6.59 3.807 1 95.94 213 ILE A N 1
ATOM 1673 C CA . ILE A 1 213 ? 13.07 7.859 4.359 1 95.94 213 ILE A CA 1
ATOM 1674 C C . ILE A 1 213 ? 14.516 7.723 4.828 1 95.94 213 ILE A C 1
ATOM 1676 O O . ILE A 1 213 ? 15.32 8.641 4.66 1 95.94 213 ILE A O 1
ATOM 1680 N N . ASP A 1 214 ? 14.844 6.582 5.375 1 95.5 214 ASP A N 1
ATOM 1681 C CA . ASP A 1 214 ? 16.219 6.352 5.828 1 95.5 214 ASP A CA 1
ATOM 1682 C C . ASP A 1 214 ? 17.203 6.41 4.656 1 95.5 214 ASP A C 1
ATOM 1684 O O . ASP A 1 214 ? 18.359 6.789 4.828 1 95.5 214 ASP A O 1
ATOM 1688 N N . HIS A 1 215 ? 16.734 6.051 3.465 1 95.12 215 HIS A N 1
ATOM 1689 C CA . HIS A 1 215 ? 17.594 6.004 2.287 1 95.12 215 HIS A CA 1
ATOM 1690 C C . HIS A 1 215 ? 17.359 7.219 1.394 1 95.12 215 HIS A C 1
ATOM 1692 O O . HIS A 1 215 ? 17.844 7.254 0.258 1 95.12 215 HIS A O 1
ATOM 1698 N N . MET A 1 216 ? 16.703 8.195 1.901 1 94.25 216 MET A N 1
ATOM 1699 C CA . MET A 1 216 ? 16.312 9.328 1.063 1 94.25 216 MET A CA 1
ATOM 1700 C C . MET A 1 216 ? 17.547 10.086 0.576 1 94.25 216 MET A C 1
ATOM 1702 O O . MET A 1 216 ? 18.562 10.141 1.27 1 94.25 216 MET A O 1
ATOM 1706 N N . MET A 1 217 ? 17.422 10.602 -0.637 1 92.12 217 MET A N 1
ATOM 1707 C CA . MET A 1 217 ? 18.438 11.492 -1.209 1 92.12 217 MET A CA 1
ATOM 1708 C C . MET A 1 217 ? 18.078 12.953 -0.958 1 92.12 217 MET A C 1
ATOM 1710 O O . MET A 1 217 ? 16.922 13.273 -0.709 1 92.12 217 MET A O 1
ATOM 1714 N N . VAL A 1 218 ? 19.047 13.773 -1.029 1 91 218 VAL A N 1
ATOM 1715 C CA . VAL A 1 218 ? 18.859 15.188 -0.719 1 91 218 VAL A CA 1
ATOM 1716 C C . VAL A 1 218 ? 17.875 15.805 -1.7 1 91 218 VAL A C 1
ATOM 1718 O O . VAL A 1 218 ? 17.094 16.688 -1.331 1 91 218 VAL A O 1
ATOM 1721 N N . GLU A 1 219 ? 17.875 15.219 -2.916 1 92 219 GLU A N 1
ATOM 1722 C CA . GLU A 1 219 ? 17.016 15.773 -3.969 1 92 219 GLU A CA 1
ATOM 1723 C C . GLU A 1 219 ? 15.555 15.406 -3.748 1 92 219 GLU A C 1
ATOM 1725 O O . GLU A 1 219 ? 14.664 15.984 -4.375 1 92 219 GLU A O 1
ATOM 1730 N N . GLU A 1 220 ? 15.344 14.531 -2.857 1 94.75 220 GLU A N 1
ATOM 1731 C CA . GLU A 1 220 ? 13.992 14.023 -2.656 1 94.75 220 GLU A CA 1
ATOM 1732 C C . GLU A 1 220 ? 13.25 14.828 -1.589 1 94.75 220 GLU A C 1
ATOM 1734 O O . GLU A 1 220 ? 12.086 14.555 -1.293 1 94.75 220 GLU A O 1
ATOM 1739 N N . PHE A 1 221 ? 13.867 15.828 -1.039 1 95.25 221 PHE A N 1
ATOM 1740 C CA . PHE A 1 221 ? 13.234 16.75 -0.096 1 95.25 221 PHE A CA 1
ATOM 1741 C C . PHE A 1 221 ? 13.141 18.156 -0.686 1 95.25 221 PHE A C 1
ATOM 1743 O O . PHE A 1 221 ? 14.141 18.703 -1.136 1 95.25 221 PHE A O 1
ATOM 1750 N N . TYR A 1 222 ? 11.992 18.672 -0.598 1 96.06 222 TYR A N 1
ATOM 1751 C CA . TYR A 1 222 ? 11.773 20.031 -1.084 1 96.06 222 TYR A CA 1
ATOM 1752 C C . TYR A 1 222 ? 11.664 21.016 0.075 1 96.06 222 TYR A C 1
ATOM 1754 O O . TYR A 1 222 ? 10.664 21.031 0.792 1 96.06 222 TYR A O 1
ATOM 1762 N N . TRP A 1 223 ? 12.641 21.812 0.131 1 96.25 223 TRP A N 1
ATOM 1763 C CA . TRP A 1 223 ? 12.68 22.781 1.22 1 96.25 223 TRP A CA 1
ATOM 1764 C C . TRP A 1 223 ? 11.594 23.828 1.048 1 96.25 223 TRP A C 1
ATOM 1766 O O . TRP A 1 223 ? 11.008 24.297 2.029 1 96.25 223 TRP A O 1
ATOM 1776 N N . ARG A 1 224 ? 11.359 24.188 -0.159 1 96.38 224 ARG A N 1
ATOM 1777 C CA . ARG A 1 224 ? 10.383 25.219 -0.46 1 96.38 224 ARG A CA 1
ATOM 1778 C C . ARG A 1 224 ? 9.453 24.781 -1.589 1 96.38 224 ARG A C 1
ATOM 1780 O O . ARG A 1 224 ? 9.523 25.328 -2.697 1 96.38 224 ARG A O 1
ATOM 1787 N N . PRO A 1 225 ? 8.562 23.938 -1.287 1 96.44 225 PRO A N 1
ATOM 1788 C CA . PRO A 1 225 ? 7.75 23.312 -2.342 1 96.44 225 PRO A CA 1
ATOM 1789 C C . PRO A 1 225 ? 6.785 24.312 -2.992 1 96.44 225 PRO A C 1
ATOM 1791 O O . PRO A 1 225 ? 6.324 24.078 -4.113 1 96.44 225 PRO A O 1
ATOM 1794 N N . TYR A 1 226 ? 6.531 25.422 -2.316 1 95.75 226 TYR A N 1
ATOM 1795 C CA . TYR A 1 226 ? 5.484 26.312 -2.807 1 95.75 226 TYR A CA 1
ATOM 1796 C C . TYR A 1 226 ? 6.078 27.422 -3.654 1 95.75 226 TYR A C 1
ATOM 1798 O O . TYR A 1 226 ? 5.344 28.25 -4.211 1 95.75 226 TYR A O 1
ATOM 1806 N N . LEU A 1 227 ? 7.309 27.344 -3.699 1 90.31 227 LEU A N 1
ATOM 1807 C CA . LEU A 1 227 ? 7.977 28.391 -4.48 1 90.31 227 LEU A CA 1
ATOM 1808 C C . LEU A 1 227 ? 7.539 28.328 -5.941 1 90.31 227 LEU A C 1
ATOM 1810 O O . LEU A 1 227 ? 7.578 27.266 -6.566 1 90.31 227 LEU A O 1
ATOM 1814 N N . GLY A 1 228 ? 7.086 29.375 -6.422 1 85.56 228 GLY A N 1
ATOM 1815 C CA . GLY A 1 228 ? 6.664 29.438 -7.812 1 85.56 228 GLY A CA 1
ATOM 1816 C C . GLY A 1 228 ? 5.176 29.234 -7.992 1 85.56 228 GLY A C 1
ATOM 1817 O O . GLY A 1 228 ? 4.637 29.453 -9.078 1 85.56 228 GLY A O 1
ATOM 1818 N N . PHE A 1 229 ? 4.598 28.688 -6.949 1 90.88 229 PHE A N 1
ATOM 1819 C CA . PHE A 1 229 ? 3.152 28.516 -7.023 1 90.88 229 PHE A CA 1
ATOM 1820 C C . PHE A 1 229 ? 2.455 29.875 -7.047 1 90.88 229 PHE A C 1
ATOM 1822 O O . PHE A 1 229 ? 2.645 30.688 -6.145 1 90.88 229 PHE A O 1
ATOM 1829 N N . GLN A 1 230 ? 1.695 30.109 -8.125 1 87.81 230 GLN A N 1
ATOM 1830 C CA . GLN A 1 230 ? 1.05 31.406 -8.305 1 87.81 230 GLN A CA 1
ATOM 1831 C C . GLN A 1 230 ? -0.275 31.469 -7.551 1 87.81 230 GLN A C 1
ATOM 1833 O O . GLN A 1 230 ? -1.243 30.797 -7.926 1 87.81 230 GLN A O 1
ATOM 1838 N N . HIS A 1 231 ? -0.24 32.188 -6.461 1 90.75 231 HIS A N 1
ATOM 1839 C CA . HIS A 1 231 ? -1.409 32.438 -5.625 1 90.75 231 HIS A CA 1
ATOM 1840 C C . HIS A 1 231 ? -1.288 33.75 -4.887 1 90.75 231 HIS A C 1
ATOM 1842 O O . HIS A 1 231 ? -0.224 34.094 -4.355 1 90.75 231 HIS A O 1
ATOM 1848 N N . GLU A 1 232 ? -2.424 34.469 -4.988 1 89.75 232 GLU A N 1
ATOM 1849 C CA . GLU A 1 232 ? -2.41 35.75 -4.273 1 89.75 232 GLU A CA 1
ATOM 1850 C C . GLU A 1 232 ? -2.533 35.531 -2.768 1 89.75 232 GLU A C 1
ATOM 1852 O O . GLU A 1 232 ? -3.518 34.969 -2.295 1 89.75 232 GLU A O 1
ATOM 1857 N N . VAL A 1 233 ? -1.563 36 -2.092 1 89.31 233 VAL A N 1
ATOM 1858 C CA . VAL A 1 233 ? -1.505 35.844 -0.644 1 89.31 233 VAL A CA 1
ATOM 1859 C C . VAL A 1 233 ? -1.596 37.219 0.035 1 89.31 233 VAL A C 1
ATOM 1861 O O . VAL A 1 233 ? -1.037 38.188 -0.457 1 89.31 233 VAL A O 1
ATOM 1864 N N . SER A 1 234 ? -2.398 37.219 1.081 1 89 234 SER A N 1
ATOM 1865 C CA . SER A 1 234 ? -2.422 38.469 1.859 1 89 234 SER A CA 1
ATOM 1866 C C . SER A 1 234 ? -1.057 38.75 2.471 1 89 234 SER A C 1
ATOM 1868 O O . SER A 1 234 ? -0.357 37.844 2.91 1 89 234 SER A O 1
ATOM 1870 N N . GLU A 1 235 ? -0.714 40 2.521 1 88.88 235 GLU A N 1
ATOM 1871 C CA . GLU A 1 235 ? 0.557 40.438 3.094 1 88.88 235 GLU A CA 1
ATOM 1872 C C . GLU A 1 235 ? 0.649 40.062 4.574 1 88.88 235 GLU A C 1
ATOM 1874 O O . GLU A 1 235 ? 1.725 39.719 5.066 1 88.88 235 GLU A O 1
ATOM 1879 N N . GLU A 1 236 ? -0.474 40.156 5.18 1 88.31 236 GLU A N 1
ATOM 1880 C CA . GLU A 1 236 ? -0.519 39.844 6.605 1 88.31 236 GLU A CA 1
ATOM 1881 C C . GLU A 1 236 ? -0.165 38.375 6.871 1 88.31 236 GLU A C 1
ATOM 1883 O O . GLU A 1 236 ? 0.606 38.062 7.781 1 88.31 236 GLU A O 1
ATOM 1888 N N . ASP A 1 237 ? -0.72 37.594 6.125 1 90.81 237 ASP A N 1
ATOM 1889 C CA . ASP A 1 237 ? -0.443 36.156 6.273 1 90.81 237 ASP A CA 1
ATOM 1890 C C . ASP A 1 237 ? 1.008 35.844 5.922 1 90.81 237 ASP A C 1
ATOM 1892 O O . ASP A 1 237 ? 1.693 35.156 6.664 1 90.81 237 ASP A O 1
ATOM 1896 N N . ARG A 1 238 ? 1.424 36.375 4.852 1 92.62 238 ARG A N 1
ATOM 1897 C CA . ARG A 1 238 ? 2.791 36.125 4.398 1 92.62 238 ARG A CA 1
ATOM 1898 C C . ARG A 1 238 ? 3.801 36.562 5.461 1 92.62 238 ARG A C 1
ATOM 1900 O O . ARG A 1 238 ? 4.789 35.875 5.695 1 92.62 238 ARG A O 1
ATOM 1907 N N . ALA A 1 239 ? 3.461 37.625 6.078 1 91.94 239 ALA A N 1
ATOM 1908 C CA . ALA A 1 239 ? 4.359 38.188 7.082 1 91.94 239 ALA A CA 1
ATOM 1909 C C . ALA A 1 239 ? 4.398 37.312 8.336 1 91.94 239 ALA A C 1
ATOM 1911 O O . ALA A 1 239 ? 5.324 37.438 9.148 1 91.94 239 ALA A O 1
ATOM 1912 N N . THR A 1 240 ? 3.492 36.438 8.5 1 96.06 240 THR A N 1
ATOM 1913 C CA . THR A 1 240 ? 3.346 35.656 9.719 1 96.06 240 THR A CA 1
ATOM 1914 C C . THR A 1 240 ? 3.988 34.281 9.562 1 96.06 240 THR A C 1
ATOM 1916 O O . THR A 1 240 ? 4.266 33.594 10.547 1 96.06 240 THR A O 1
ATOM 1919 N N . TRP A 1 241 ? 4.371 33.875 8.43 1 96.75 241 TRP A N 1
ATOM 1920 C CA . TRP A 1 241 ? 4.746 32.5 8.109 1 96.75 241 TRP A CA 1
ATOM 1921 C C . TRP A 1 241 ? 5.949 32.062 8.938 1 96.75 241 TRP A C 1
ATOM 1923 O O . TRP A 1 241 ? 5.973 30.969 9.461 1 96.75 241 TRP A O 1
ATOM 1933 N N . SER A 1 242 ? 6.887 32.969 9.062 1 97.12 242 SER A N 1
ATOM 1934 C CA . SER A 1 242 ? 8.164 32.594 9.656 1 97.12 242 SER A CA 1
ATOM 1935 C C . SER A 1 242 ? 8.258 33.031 11.109 1 97.12 242 SER A C 1
ATOM 1937 O O . SER A 1 242 ? 9.312 32.875 11.742 1 97.12 242 SER A O 1
ATOM 1939 N N . ALA A 1 243 ? 7.168 33.531 11.625 1 97.88 243 ALA A N 1
ATOM 1940 C CA . ALA A 1 243 ? 7.203 34.031 12.984 1 97.88 243 ALA A CA 1
ATOM 1941 C C . ALA A 1 243 ? 7.547 32.938 13.984 1 97.88 243 ALA A C 1
ATOM 1943 O O . ALA A 1 243 ? 6.926 31.875 13.984 1 97.88 243 ALA A O 1
ATOM 1944 N N . CYS A 1 244 ? 8.586 33.188 14.766 1 97.06 244 CYS A N 1
ATOM 1945 C CA . CYS A 1 244 ? 8.914 32.344 15.898 1 97.06 244 CYS A CA 1
ATOM 1946 C C . CYS A 1 244 ? 8.125 32.75 17.141 1 97.06 244 CYS A C 1
ATOM 1948 O O . CYS A 1 244 ? 8.586 33.562 17.922 1 97.06 244 CYS A O 1
ATOM 1950 N N . THR A 1 245 ? 6.984 32.156 17.344 1 97.56 245 THR A N 1
ATOM 1951 C CA . THR A 1 245 ? 6.031 32.625 18.344 1 97.56 245 THR A CA 1
ATOM 1952 C C . THR A 1 245 ? 5.219 31.453 18.891 1 97.56 245 THR A C 1
ATOM 1954 O O . THR A 1 245 ? 5.535 30.297 18.625 1 97.56 245 THR A O 1
ATOM 1957 N N . TYR A 1 246 ? 4.246 31.766 19.75 1 98.06 246 TYR A N 1
ATOM 1958 C CA . TYR A 1 246 ? 3.375 30.75 20.312 1 98.06 246 TYR A CA 1
ATOM 1959 C C . TYR A 1 246 ? 2.129 30.562 19.469 1 98.06 246 TYR A C 1
ATOM 1961 O O . TYR A 1 246 ? 1.559 31.531 18.953 1 98.06 246 TYR A O 1
ATOM 1969 N N . LEU A 1 247 ? 1.861 29.328 19.25 1 98.38 247 LEU A N 1
ATOM 1970 C CA . LEU A 1 247 ? 0.592 28.938 18.641 1 98.38 247 LEU A CA 1
ATOM 1971 C C . LEU A 1 247 ? -0.436 28.578 19.703 1 98.38 247 LEU A C 1
ATOM 1973 O O . LEU A 1 247 ? -0.107 27.922 20.688 1 98.38 247 LEU A O 1
ATOM 1977 N N . LEU A 1 248 ? -1.636 29.047 19.422 1 97.94 248 LEU A N 1
ATOM 1978 C CA . LEU A 1 248 ? -2.611 28.891 20.5 1 97.94 248 LEU A CA 1
ATOM 1979 C C . LEU A 1 248 ? -3.914 28.297 19.969 1 97.94 248 LEU A C 1
ATOM 1981 O O . LEU A 1 248 ? -4.355 28.656 18.875 1 97.94 248 LEU A O 1
ATOM 1985 N N . CYS A 1 249 ? -4.531 27.469 20.781 1 97.75 249 CYS A N 1
ATOM 1986 C CA . CYS A 1 249 ? -5.898 26.969 20.641 1 97.75 249 CYS A CA 1
ATOM 1987 C C . CYS A 1 249 ? -6.484 26.594 22 1 97.75 249 CYS A C 1
ATOM 1989 O O . CYS A 1 249 ? -6.34 25.453 22.438 1 97.75 249 CYS A O 1
ATOM 1991 N N . TYR A 1 250 ? -7.117 27.562 22.641 1 94.81 250 TYR A N 1
ATOM 1992 C CA . TYR A 1 250 ? -7.672 27.391 23.969 1 94.81 250 TYR A CA 1
ATOM 1993 C C . TYR A 1 250 ? -6.605 26.906 24.953 1 94.81 250 TYR A C 1
ATOM 1995 O O . TYR A 1 250 ? -5.602 27.594 25.156 1 94.81 250 TYR A O 1
ATOM 2003 N N . HIS A 1 251 ? -6.719 25.734 25.5 1 94.19 251 HIS A N 1
ATOM 2004 C CA . HIS A 1 251 ? -5.789 25.281 26.531 1 94.19 251 HIS A CA 1
ATOM 2005 C C . HIS A 1 251 ? -4.445 24.891 25.922 1 94.19 251 HIS A C 1
ATOM 2007 O O . HIS A 1 251 ? -3.463 24.719 26.656 1 94.19 251 HIS A O 1
ATOM 2013 N N . ILE A 1 252 ? -4.363 24.828 24.641 1 96.12 252 ILE A N 1
ATOM 2014 C CA . ILE A 1 252 ? -3.156 24.344 23.969 1 96.12 252 ILE A CA 1
ATOM 2015 C C . ILE A 1 252 ? -2.246 25.531 23.641 1 96.12 252 ILE A C 1
ATOM 2017 O O . ILE A 1 252 ? -2.689 26.516 23.047 1 96.12 252 ILE A O 1
ATOM 2021 N N . VAL A 1 253 ? -1.056 25.422 24.062 1 97.44 253 VAL A N 1
ATOM 2022 C CA . VAL A 1 253 ? 0.001 26.375 23.703 1 97.44 253 VAL A CA 1
ATOM 2023 C C . VAL A 1 253 ? 1.229 25.609 23.219 1 97.44 253 VAL A C 1
ATOM 2025 O O . VAL A 1 253 ? 1.741 24.734 23.906 1 97.44 253 VAL A O 1
ATOM 2028 N N . GLU A 1 254 ? 1.644 25.922 22 1 97.94 254 GLU A N 1
ATOM 2029 C CA . GLU A 1 254 ? 2.826 25.297 21.422 1 97.94 254 GLU A CA 1
ATOM 2030 C C . GLU A 1 254 ? 3.762 26.344 20.812 1 97.94 254 GLU A C 1
ATOM 2032 O O . GLU A 1 254 ? 3.311 27.375 20.328 1 97.94 254 GLU A O 1
ATOM 2037 N N . LYS A 1 255 ? 4.977 26.016 20.844 1 97.75 255 LYS A N 1
ATOM 2038 C CA . LYS A 1 255 ? 5.945 26.953 20.281 1 97.75 255 LYS A CA 1
ATOM 2039 C C . LYS A 1 255 ? 6.199 26.656 18.812 1 97.75 255 LYS A C 1
ATOM 2041 O O . LYS A 1 255 ? 6.383 25.5 18.422 1 97.75 255 LYS A O 1
ATOM 2046 N N . HIS A 1 256 ? 6.109 27.656 17.984 1 97.44 256 HIS A N 1
ATOM 2047 C CA . HIS A 1 256 ? 6.461 27.625 16.578 1 97.44 256 HIS A CA 1
ATOM 2048 C C . HIS A 1 256 ? 7.941 27.922 16.359 1 97.44 256 HIS A C 1
ATOM 2050 O O . HIS A 1 256 ? 8.312 29.062 16.062 1 97.44 256 HIS A O 1
ATOM 2056 N N . HIS A 1 257 ? 8.781 26.906 16.391 1 95.56 257 HIS A N 1
ATOM 2057 C CA . HIS A 1 257 ? 10.234 27.047 16.391 1 95.56 257 HIS A CA 1
ATOM 2058 C C . HIS A 1 257 ? 10.766 27.172 14.961 1 95.56 257 HIS A C 1
ATOM 2060 O O . HIS A 1 257 ? 11.602 26.375 14.531 1 95.56 257 HIS A O 1
ATOM 2066 N N . THR A 1 258 ? 10.406 28.234 14.344 1 97 258 THR A N 1
ATOM 2067 C CA . THR A 1 258 ? 10.844 28.406 12.969 1 97 258 THR A CA 1
ATOM 2068 C C . THR A 1 258 ? 12.336 28.703 12.906 1 97 258 THR A C 1
ATOM 2070 O O . THR A 1 258 ? 12.961 28.547 11.852 1 97 258 THR A O 1
ATOM 2073 N N . ASP A 1 259 ? 12.961 29.109 13.984 1 96.44 259 ASP A N 1
ATOM 2074 C CA . ASP A 1 259 ? 14.398 29.375 14.062 1 96.44 259 ASP A CA 1
ATOM 2075 C C . ASP A 1 259 ? 15.203 28.094 13.859 1 96.44 259 ASP A C 1
ATOM 2077 O O . ASP A 1 259 ? 16.406 28.156 13.562 1 96.44 259 ASP A O 1
ATOM 2081 N N . ARG A 1 260 ? 14.562 27 13.984 1 96.69 260 ARG A N 1
ATOM 2082 C CA . ARG A 1 260 ? 15.258 25.719 13.859 1 96.69 260 ARG A CA 1
ATOM 2083 C C . ARG A 1 260 ? 15.141 25.172 12.445 1 96.69 260 ARG A C 1
ATOM 2085 O O . ARG A 1 260 ? 15.781 24.172 12.102 1 96.69 260 ARG A O 1
ATOM 2092 N N . VAL A 1 261 ? 14.336 25.812 11.617 1 97.56 261 VAL A N 1
ATOM 2093 C CA . VAL A 1 261 ? 14.086 25.297 10.266 1 97.56 261 VAL A CA 1
ATOM 2094 C C . VAL A 1 261 ? 14.164 26.453 9.266 1 97.56 261 VAL A C 1
ATOM 2096 O O . VAL A 1 261 ? 13.297 26.578 8.391 1 97.56 261 VAL A O 1
ATOM 2099 N N . THR A 1 262 ? 15.164 27.25 9.383 1 97.5 262 THR A N 1
ATOM 2100 C CA . THR A 1 262 ? 15.297 28.469 8.594 1 97.5 262 THR A CA 1
ATOM 2101 C C . THR A 1 262 ? 15.453 28.141 7.113 1 97.5 262 THR A C 1
ATOM 2103 O O . THR A 1 262 ? 15.07 28.938 6.25 1 97.5 262 THR A O 1
ATOM 2106 N N . LEU A 1 263 ? 15.984 26.969 6.816 1 96.69 263 LEU A N 1
ATOM 2107 C CA . LEU A 1 263 ? 16.172 26.578 5.426 1 96.69 263 LEU A CA 1
ATOM 2108 C C . LEU A 1 263 ? 14.836 26.484 4.703 1 96.69 263 LEU A C 1
ATOM 2110 O O . LEU A 1 263 ? 14.766 26.672 3.486 1 96.69 263 LEU A O 1
ATOM 2114 N N . GLN A 1 264 ? 13.781 26.172 5.434 1 97.19 264 GLN A N 1
ATOM 2115 C CA . GLN A 1 264 ? 12.445 26.078 4.848 1 97.19 264 GLN A CA 1
ATOM 2116 C C . GLN A 1 264 ? 11.969 27.453 4.348 1 97.19 264 GLN A C 1
ATOM 2118 O O . GLN A 1 264 ? 10.992 27.531 3.602 1 97.19 264 GLN A O 1
ATOM 2123 N N . PHE A 1 265 ? 12.664 28.453 4.777 1 96.5 265 PHE A N 1
ATOM 2124 C CA . PHE A 1 265 ? 12.328 29.812 4.363 1 96.5 265 PHE A CA 1
ATOM 2125 C C . PHE A 1 265 ? 13.43 30.391 3.479 1 96.5 265 PHE A C 1
ATOM 2127 O O . PHE A 1 265 ? 13.445 31.594 3.217 1 96.5 265 PHE A O 1
ATOM 2134 N N . GLY A 1 266 ? 14.398 29.547 3.105 1 95.88 266 GLY A N 1
ATOM 2135 C CA . GLY A 1 266 ? 15.453 29.953 2.199 1 95.88 266 GLY A CA 1
ATOM 2136 C C . GLY A 1 266 ? 16.609 30.625 2.908 1 95.88 266 GLY A C 1
ATOM 2137 O O . GLY A 1 266 ? 17.469 31.234 2.264 1 95.88 266 GLY A O 1
ATOM 2138 N N . LEU A 1 267 ? 16.688 30.516 4.199 1 96.88 267 LEU A N 1
ATOM 2139 C CA . LEU A 1 267 ? 17.734 31.156 4.984 1 96.88 267 LEU A CA 1
ATOM 2140 C C . LEU A 1 267 ? 18.734 30.125 5.488 1 96.88 267 LEU A C 1
ATOM 2142 O O . LEU A 1 267 ? 18.406 28.953 5.656 1 96.88 267 LEU A O 1
ATOM 2146 N N . HIS A 1 268 ? 19.969 30.594 5.742 1 96.31 268 HIS A N 1
ATOM 2147 C CA . HIS A 1 268 ? 20.984 29.734 6.309 1 96.31 268 HIS A CA 1
ATOM 2148 C C . HIS A 1 268 ? 20.609 29.297 7.723 1 96.31 268 HIS A C 1
ATOM 2150 O O . HIS A 1 268 ? 20.219 30.109 8.547 1 96.31 268 HIS A O 1
ATOM 2156 N N . GLN A 1 269 ? 20.797 28.016 7.918 1 96.56 269 GLN A N 1
ATOM 2157 C CA . GLN A 1 269 ? 20.5 27.469 9.234 1 96.56 269 GLN A CA 1
ATOM 2158 C C . GLN A 1 269 ? 21.734 27.5 10.133 1 96.56 269 GLN A C 1
ATOM 2160 O O . GLN A 1 269 ? 22.766 26.922 9.797 1 96.56 269 GLN A O 1
ATOM 2165 N N . GLN A 1 270 ? 21.578 28.172 11.211 1 95.25 270 GLN A N 1
ATOM 2166 C CA . GLN A 1 270 ? 22.609 28.125 12.242 1 95.25 270 GLN A CA 1
ATOM 2167 C C . GLN A 1 270 ? 22.312 27.031 13.266 1 95.25 270 GLN A C 1
ATOM 2169 O O . GLN A 1 270 ? 21.219 26.469 13.289 1 95.25 270 GLN A O 1
ATOM 2174 N N . ILE A 1 271 ? 23.359 26.656 14.031 1 96.38 271 ILE A N 1
ATOM 2175 C CA . ILE A 1 271 ? 23.125 25.75 15.148 1 96.38 271 ILE A CA 1
ATOM 2176 C C . ILE A 1 271 ? 22.078 26.344 16.078 1 96.38 271 ILE A C 1
ATOM 2178 O O . ILE A 1 271 ? 22.234 27.469 16.562 1 96.38 271 ILE A O 1
ATOM 2182 N N . PRO A 1 272 ? 21.016 25.672 16.266 1 95.06 272 PRO A N 1
ATOM 2183 C CA . PRO A 1 272 ? 19.922 26.25 17.047 1 95.06 272 PRO A CA 1
ATOM 2184 C C . PRO A 1 272 ? 20.25 26.344 18.531 1 95.06 272 PRO A C 1
ATOM 2186 O O . PRO A 1 272 ? 21.047 25.547 19.047 1 95.06 272 PRO A O 1
ATOM 2189 N N . GLN A 1 273 ? 19.594 27.297 19.109 1 93.31 273 GLN A N 1
ATOM 2190 C CA . GLN A 1 273 ? 19.641 27.359 20.562 1 93.31 273 GLN A CA 1
ATOM 2191 C C . GLN A 1 273 ? 18.812 26.25 21.203 1 93.31 273 GLN A C 1
ATOM 2193 O O . GLN A 1 273 ? 17.938 25.672 20.547 1 93.31 273 GLN A O 1
ATOM 2198 N N . PRO A 1 274 ? 19.141 25.922 22.438 1 92.31 274 PRO A N 1
ATOM 2199 C CA . PRO A 1 274 ? 18.297 24.922 23.109 1 92.31 274 PRO A CA 1
ATOM 2200 C C . PRO A 1 274 ? 16.812 25.297 23.094 1 92.31 274 PRO A C 1
ATOM 2202 O O . PRO A 1 274 ? 16.469 26.484 23.25 1 92.31 274 PRO A O 1
ATOM 2205 N N . PRO A 1 275 ? 16.047 24.344 22.859 1 90.5 275 PRO A N 1
ATOM 2206 C CA . PRO A 1 275 ? 14.625 24.641 22.766 1 90.5 275 PRO A CA 1
ATOM 2207 C C . PRO A 1 275 ? 14.008 25.031 24.109 1 90.5 275 PRO A C 1
ATOM 2209 O O . PRO A 1 275 ? 14.531 24.656 25.172 1 90.5 275 PRO A O 1
ATOM 2212 N N . GLU A 1 276 ? 12.93 25.766 23.953 1 89.19 276 GLU A N 1
ATOM 2213 C CA . GLU A 1 276 ? 12.141 26.094 25.141 1 89.19 276 GLU A CA 1
ATOM 2214 C C . GLU A 1 276 ? 11.477 24.859 25.734 1 89.19 276 GLU A C 1
ATOM 2216 O O . GLU A 1 276 ? 11 24 25 1 89.19 276 GLU A O 1
ATOM 2221 N N . ASP A 1 277 ? 11.445 24.781 27.047 1 90.25 277 ASP A N 1
ATOM 2222 C CA . ASP A 1 277 ? 10.781 23.672 27.719 1 90.25 277 ASP A CA 1
ATOM 2223 C C . ASP A 1 277 ? 9.266 23.844 27.703 1 90.25 277 ASP A C 1
ATOM 2225 O O . ASP A 1 277 ? 8.727 24.766 28.312 1 90.25 277 ASP A O 1
ATOM 2229 N N . MET A 1 278 ? 8.586 22.984 27.047 1 92.31 278 MET A N 1
ATOM 2230 C CA . MET A 1 278 ? 7.145 23.094 26.875 1 92.31 278 MET A CA 1
ATOM 2231 C C . MET A 1 278 ? 6.41 22.172 27.844 1 92.31 278 MET A C 1
ATOM 2233 O O . MET A 1 278 ? 5.188 22.031 27.766 1 92.31 278 MET A O 1
ATOM 2237 N N . LYS A 1 279 ? 7.07 21.578 28.734 1 90.94 279 LYS A N 1
ATOM 2238 C CA . LYS A 1 279 ? 6.508 20.547 29.609 1 90.94 279 LYS A CA 1
ATOM 2239 C C . LYS A 1 279 ? 5.324 21.094 30.406 1 90.94 279 LYS A C 1
ATOM 2241 O O . LYS A 1 279 ? 4.277 20.453 30.5 1 90.94 279 LYS A O 1
ATOM 2246 N N . SER A 1 280 ? 5.527 22.219 30.969 1 91.56 280 SER A N 1
ATOM 2247 C CA . SER A 1 280 ? 4.473 22.797 31.797 1 91.56 280 SER A CA 1
ATOM 2248 C C . SER A 1 280 ? 3.213 23.062 30.969 1 91.56 280 SER A C 1
ATOM 2250 O O . SER A 1 280 ? 2.098 22.906 31.484 1 91.56 280 SER A O 1
ATOM 2252 N N . TYR A 1 281 ? 3.363 23.438 29.75 1 93.62 281 TYR A N 1
ATOM 2253 C CA . TYR A 1 281 ? 2.227 23.672 28.875 1 93.62 281 TYR A CA 1
ATOM 2254 C C . TYR A 1 281 ? 1.507 22.375 28.547 1 93.62 281 TYR A C 1
ATOM 2256 O O . TYR A 1 281 ? 0.278 22.344 28.438 1 93.62 281 TYR A O 1
ATOM 2264 N N . HIS A 1 282 ? 2.262 21.328 28.438 1 93.06 282 HIS A N 1
ATOM 2265 C CA . HIS A 1 282 ? 1.715 20.047 28.031 1 93.06 282 HIS A CA 1
ATOM 2266 C C . HIS A 1 282 ? 0.948 19.391 29.172 1 93.06 282 HIS A C 1
ATOM 2268 O O . HIS A 1 282 ? 0.172 18.453 28.938 1 93.06 282 HIS A O 1
ATOM 2274 N N . GLU A 1 283 ? 1.139 19.859 30.312 1 91.12 283 GLU A N 1
ATOM 2275 C CA . GLU A 1 283 ? 0.424 19.328 31.453 1 91.12 283 GLU A CA 1
ATOM 2276 C C . GLU A 1 283 ? -0.981 19.906 31.562 1 91.12 283 GLU A C 1
ATOM 2278 O O . GLU A 1 283 ? -1.828 19.391 32.281 1 91.12 283 GLU A O 1
ATOM 2283 N N . VAL A 1 284 ? -1.201 20.906 30.875 1 89.56 284 VAL A N 1
ATOM 2284 C CA . VAL A 1 284 ? -2.492 21.578 30.938 1 89.56 284 VAL A CA 1
ATOM 2285 C C . VAL A 1 284 ? -3.492 20.875 30.031 1 89.56 284 VAL A C 1
ATOM 2287 O O . VAL A 1 284 ? -3.207 20.641 28.844 1 89.56 284 VAL A O 1
ATOM 2290 N N . ASP A 1 285 ? -4.566 20.469 30.656 1 84.19 285 ASP A N 1
ATOM 2291 C CA . ASP A 1 285 ? -5.672 19.906 29.891 1 84.19 285 ASP A CA 1
ATOM 2292 C C . ASP A 1 285 ? -6.977 20.641 30.188 1 84.19 285 ASP A C 1
ATOM 2294 O O . ASP A 1 285 ? -6.992 21.609 30.938 1 84.19 285 ASP A O 1
ATOM 2298 N N . MET A 1 286 ? -7.988 20.203 29.484 1 77.62 286 MET A N 1
ATOM 2299 C CA . MET A 1 286 ? -9.258 20.906 29.594 1 77.62 286 MET A CA 1
ATOM 2300 C C . MET A 1 286 ? -9.93 20.609 30.938 1 77.62 286 MET A C 1
ATOM 2302 O O . MET A 1 286 ? -10.852 21.328 31.344 1 77.62 286 MET A O 1
ATOM 2306 N N . ARG A 1 287 ? -9.609 19.562 31.656 1 69.75 287 ARG A N 1
ATOM 2307 C CA . ARG A 1 287 ? -10.25 19.156 32.906 1 69.75 287 ARG A CA 1
ATOM 2308 C C . ARG A 1 287 ? -9.875 20.094 34.031 1 69.75 287 ARG A C 1
ATOM 2310 O O . ARG A 1 287 ? -10.641 20.266 35 1 69.75 287 ARG A O 1
ATOM 2317 N N . ARG A 1 288 ? -8.539 20.391 34.156 1 58.88 288 ARG A N 1
ATOM 2318 C CA . ARG A 1 288 ? -8.055 21.219 35.281 1 58.88 288 ARG A CA 1
ATOM 2319 C C . ARG A 1 288 ? -8.758 22.578 35.281 1 58.88 288 ARG A C 1
ATOM 2321 O O . ARG A 1 288 ? -8.844 23.219 36.344 1 58.88 288 ARG A O 1
ATOM 2328 N N . GLY A 1 289 ? -9.391 23.047 34.219 1 58.03 289 GLY A N 1
ATOM 2329 C CA . GLY A 1 289 ? -9.734 24.453 34.094 1 58.03 289 GLY A CA 1
ATOM 2330 C C . GLY A 1 289 ? -11.148 24.672 33.594 1 58.03 289 GLY A C 1
ATOM 2331 O O . GLY A 1 289 ? -11.367 25.516 32.719 1 58.03 289 GLY A O 1
ATOM 2332 N N . ILE A 1 290 ? -12.023 23.938 34.094 1 57.09 290 ILE A N 1
ATOM 2333 C CA . ILE A 1 290 ? -13.391 23.969 33.594 1 57.09 290 ILE A CA 1
ATOM 2334 C C . ILE A 1 290 ? -13.898 25.422 33.562 1 57.09 290 ILE A C 1
ATOM 2336 O O . ILE A 1 290 ? -14.586 25.828 32.625 1 57.09 290 ILE A O 1
ATOM 2340 N N . ASP A 1 291 ? -13.328 26.094 34.5 1 61.12 291 ASP A N 1
ATOM 2341 C CA . ASP A 1 291 ? -13.891 27.438 34.562 1 61.12 291 ASP A CA 1
ATOM 2342 C C . ASP A 1 291 ? -12.906 28.484 34.062 1 61.12 291 ASP A C 1
ATOM 2344 O O . ASP A 1 291 ? -13.148 29.672 34.188 1 61.12 291 ASP A O 1
ATOM 2348 N N . ASP A 1 292 ? -12 28.016 33.25 1 75.25 292 ASP A N 1
ATOM 2349 C CA . ASP A 1 292 ? -10.922 28.953 32.938 1 75.25 292 ASP A CA 1
ATOM 2350 C C . ASP A 1 292 ? -11.148 29.625 31.578 1 75.25 292 ASP A C 1
ATOM 2352 O O . ASP A 1 292 ? -11.688 29 30.656 1 75.25 292 ASP A O 1
ATOM 2356 N N . ASN A 1 293 ? -10.945 30.875 31.625 1 89.25 293 ASN A N 1
ATOM 2357 C CA . ASN A 1 293 ? -10.797 31.656 30.406 1 89.25 293 ASN A CA 1
ATOM 2358 C C . ASN A 1 293 ? -9.352 31.656 29.922 1 89.25 293 ASN A C 1
ATOM 2360 O O . ASN A 1 293 ? -8.5 32.312 30.516 1 89.25 293 ASN A O 1
ATOM 2364 N N . TRP A 1 294 ? -9.133 31.016 28.891 1 93.19 294 TRP A N 1
ATOM 2365 C CA . TRP A 1 294 ? -7.781 30.766 28.406 1 93.19 294 TRP A CA 1
ATOM 2366 C C . TRP A 1 294 ? -7.145 32.031 27.875 1 93.19 294 TRP A C 1
ATOM 2368 O O . TRP A 1 294 ? -5.918 32.156 27.812 1 93.19 294 TRP A O 1
ATOM 2378 N N . THR A 1 295 ? -7.98 33 27.516 1 93.31 295 THR A N 1
ATOM 2379 C CA . THR A 1 295 ? -7.461 34.281 27.078 1 93.31 295 THR A CA 1
ATOM 2380 C C . THR A 1 295 ? -6.711 34.969 28.219 1 93.31 295 THR A C 1
ATOM 2382 O O . THR A 1 295 ? -5.715 35.656 27.984 1 93.31 295 THR A O 1
ATOM 2385 N N . TRP A 1 296 ? -7.195 34.688 29.312 1 92.81 296 TRP A N 1
ATOM 2386 C CA . TRP A 1 296 ? -6.562 35.281 30.484 1 92.81 296 TRP A CA 1
ATOM 2387 C C . TRP A 1 296 ? -5.398 34.406 30.969 1 92.81 296 TRP A C 1
ATOM 2389 O O . TRP A 1 296 ? -4.348 34.938 31.344 1 92.81 296 TRP A O 1
ATOM 2399 N N . VAL A 1 297 ? -5.551 33.219 31.016 1 92 297 VAL A N 1
ATOM 2400 C CA . VAL A 1 297 ? -4.539 32.281 31.516 1 92 297 VAL A CA 1
ATOM 2401 C C . VAL A 1 297 ? -3.256 32.438 30.688 1 92 297 VAL A C 1
ATOM 2403 O O . VAL A 1 297 ? -2.156 32.469 31.25 1 92 297 VAL A O 1
ATOM 2406 N N . TRP A 1 298 ? -3.449 32.531 29.375 1 95.88 298 TRP A N 1
ATOM 2407 C CA . TRP A 1 298 ? -2.301 32.562 28.469 1 95.88 298 TRP A CA 1
ATOM 2408 C C . TRP A 1 298 ? -2.051 34 28 1 95.88 298 TRP A C 1
ATOM 2410 O O . TRP A 1 298 ? -1.713 34.219 26.828 1 95.88 298 TRP A O 1
ATOM 2420 N N . ARG A 1 299 ? -2.291 34.969 28.797 1 96.19 299 ARG A N 1
ATOM 2421 C CA . ARG A 1 299 ? -2.219 36.375 28.391 1 96.19 299 ARG A CA 1
ATOM 2422 C C . ARG A 1 299 ? -0.831 36.688 27.859 1 96.19 299 ARG A C 1
ATOM 2424 O O . ARG A 1 299 ? -0.699 37.469 26.906 1 96.19 299 ARG A O 1
ATOM 2431 N N . GLU A 1 300 ? 0.218 36.156 28.469 1 96.88 300 GLU A N 1
ATOM 2432 C CA . GLU A 1 300 ? 1.578 36.469 28.031 1 96.88 300 GLU A CA 1
ATOM 2433 C C . GLU A 1 300 ? 1.854 35.875 26.656 1 96.88 300 GLU A C 1
ATOM 2435 O O . GLU A 1 300 ? 2.41 36.531 25.781 1 96.88 300 GLU A O 1
ATOM 2440 N N . GLU A 1 301 ? 1.479 34.656 26.484 1 97.44 301 GLU A N 1
ATOM 2441 C CA . GLU A 1 301 ? 1.654 34 25.203 1 97.44 301 GLU A CA 1
ATOM 2442 C C . GLU A 1 301 ? 0.821 34.656 24.109 1 97.44 301 GLU A C 1
ATOM 2444 O O . GLU A 1 301 ? 1.263 34.75 22.969 1 97.44 301 GLU A O 1
ATOM 2449 N N . ILE A 1 302 ? -0.349 35.062 24.484 1 98 302 ILE A N 1
ATOM 2450 C CA . ILE A 1 302 ? -1.222 35.75 23.531 1 98 302 ILE A CA 1
ATOM 2451 C C . ILE A 1 302 ? -0.606 37.094 23.125 1 98 302 ILE A C 1
ATOM 2453 O O . ILE A 1 302 ? -0.658 37.469 21.969 1 98 302 ILE A O 1
ATOM 2457 N N . ASN A 1 303 ? -0.086 37.719 24.078 1 97.94 303 ASN A N 1
ATOM 2458 C CA . ASN A 1 303 ? 0.607 38.969 23.766 1 97.94 303 ASN A CA 1
ATOM 2459 C C . ASN A 1 303 ? 1.771 38.719 22.812 1 97.94 303 ASN A C 1
ATOM 2461 O O . ASN A 1 303 ? 1.985 39.5 21.875 1 97.94 303 ASN A O 1
ATOM 2465 N N . HIS A 1 304 ? 2.5 37.75 23.109 1 98 304 HIS A N 1
ATOM 2466 C CA . HIS A 1 304 ? 3.596 37.375 22.219 1 98 304 HIS A CA 1
ATOM 2467 C C . HIS A 1 304 ? 3.092 37.094 20.812 1 98 304 HIS A C 1
ATOM 2469 O O . HIS A 1 304 ? 3.691 37.562 19.828 1 98 304 HIS A O 1
ATOM 2475 N N . TRP A 1 305 ? 1.982 36.438 20.656 1 98.25 305 TRP A N 1
ATOM 2476 C CA . TRP A 1 305 ? 1.354 36.156 19.359 1 98.25 305 TRP A CA 1
ATOM 2477 C C . TRP A 1 305 ? 0.921 37.469 18.688 1 98.25 305 TRP A C 1
ATOM 2479 O O . TRP A 1 305 ? 1.12 37.656 17.484 1 98.25 305 TRP A O 1
ATOM 2489 N N . ASN A 1 306 ? 0.407 38.312 19.484 1 97.25 306 ASN A N 1
ATOM 2490 C CA . ASN A 1 306 ? -0.079 39.562 18.938 1 97.25 306 ASN A CA 1
ATOM 2491 C C . ASN A 1 306 ? 1.063 40.406 18.391 1 97.25 306 ASN A C 1
ATOM 2493 O O . ASN A 1 306 ? 0.857 41.219 17.484 1 97.25 306 ASN A O 1
ATOM 2497 N N . GLU A 1 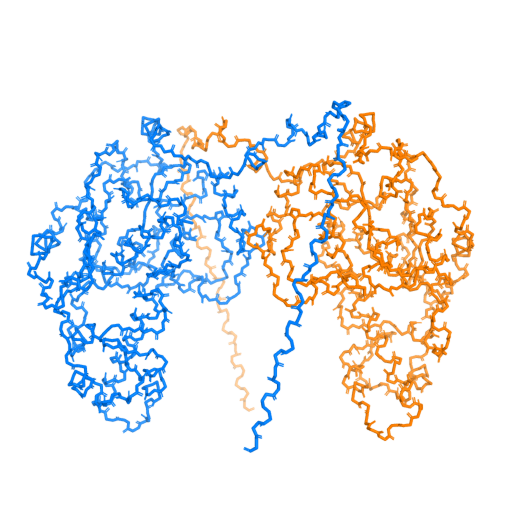307 ? 2.229 40.125 18.906 1 97.25 307 GLU A N 1
ATOM 2498 C CA . GLU A 1 307 ? 3.418 40.844 18.438 1 97.25 307 GLU A CA 1
ATOM 2499 C C . GLU A 1 307 ? 4.25 39.969 17.5 1 97.25 307 GLU A C 1
ATOM 2501 O O . GLU A 1 307 ? 5.457 40.188 17.359 1 97.25 307 GLU A O 1
ATOM 2506 N N . ARG A 1 308 ? 3.633 39.031 16.922 1 97.19 308 ARG A N 1
ATOM 2507 C CA . ARG A 1 308 ? 4.301 38 16.141 1 97.19 308 ARG A CA 1
ATOM 2508 C C . ARG A 1 308 ? 5.184 38.594 15.055 1 97.19 308 ARG A C 1
ATOM 2510 O O . ARG A 1 308 ? 6.219 38.031 14.703 1 97.19 308 ARG A O 1
ATOM 2517 N N . HIS A 1 309 ? 4.887 39.719 14.516 1 95.88 309 HIS A N 1
ATOM 2518 C CA . HIS A 1 309 ? 5.641 40.312 13.422 1 95.88 309 HIS A CA 1
ATOM 2519 C C . HIS A 1 309 ? 7.012 40.781 13.898 1 95.88 309 HIS A C 1
ATOM 2521 O O . HIS A 1 309 ? 7.898 41.062 13.078 1 95.88 309 HIS A O 1
ATOM 2527 N N . ASN A 1 310 ? 7.148 40.844 15.18 1 95.94 310 ASN A N 1
ATOM 2528 C CA . ASN A 1 310 ? 8.438 41.188 15.758 1 95.94 310 ASN A CA 1
ATOM 2529 C C . ASN A 1 310 ? 9.352 39.969 15.859 1 95.94 310 ASN A C 1
ATOM 2531 O O . ASN A 1 310 ? 10.555 40.125 16.125 1 95.94 310 ASN A O 1
ATOM 2535 N N . TYR A 1 311 ? 8.82 38.875 15.602 1 96.75 311 TYR A N 1
ATOM 2536 C CA . TYR A 1 311 ? 9.57 37.656 15.812 1 96.75 311 TYR A CA 1
ATOM 2537 C C . TYR A 1 311 ? 9.719 36.875 14.508 1 96.75 311 TYR A C 1
ATOM 2539 O O . TYR A 1 311 ? 9.781 35.656 14.516 1 96.75 311 TYR A O 1
ATOM 2547 N N . VAL A 1 312 ? 9.664 37.562 13.43 1 96.56 312 VAL A N 1
ATOM 2548 C CA . VAL A 1 312 ? 9.844 36.938 12.125 1 96.56 312 VAL A CA 1
ATOM 2549 C C . VAL A 1 312 ? 11.32 36.625 11.891 1 96.56 312 VAL A C 1
ATOM 2551 O O . VAL A 1 312 ? 12.188 37.375 12.367 1 96.56 312 VAL A O 1
ATOM 2554 N N . LEU A 1 313 ? 11.562 35.625 11.18 1 95.31 313 LEU A N 1
ATOM 2555 C CA . LEU A 1 313 ? 12.922 35.156 10.945 1 95.31 313 LEU A CA 1
ATOM 2556 C C . LEU A 1 313 ? 13.727 36.188 10.172 1 95.31 313 LEU A C 1
ATOM 2558 O O . LEU A 1 313 ? 13.203 36.812 9.25 1 95.31 313 LEU A O 1
ATOM 2562 N N . GLN A 1 314 ? 14.867 36.344 10.68 1 93 314 GLN A N 1
ATOM 2563 C CA . GLN A 1 314 ? 15.867 37.156 9.977 1 93 314 GLN A CA 1
ATOM 2564 C C . GLN A 1 314 ? 17.125 36.344 9.695 1 93 314 GLN A C 1
ATOM 2566 O O . GLN A 1 314 ? 17.469 35.438 10.453 1 93 314 GLN A O 1
ATOM 2571 N N . GLY A 1 315 ? 17.703 36.594 8.539 1 92.38 315 GLY A N 1
ATOM 2572 C CA . GLY A 1 315 ? 18.922 35.875 8.234 1 92.38 315 GLY A CA 1
ATOM 2573 C C . GLY A 1 315 ? 19.375 36.062 6.801 1 92.38 315 GLY A C 1
ATOM 2574 O O . GLY A 1 315 ? 18.781 36.812 6.043 1 92.38 315 GLY A O 1
ATOM 2575 N N . ASN A 1 316 ? 20.484 35.312 6.539 1 94.56 316 ASN A N 1
ATOM 2576 C CA . ASN A 1 316 ? 21.047 35.375 5.195 1 94.56 316 ASN A CA 1
ATOM 2577 C C . ASN A 1 316 ? 20.359 34.375 4.258 1 94.56 316 ASN A C 1
ATOM 2579 O O . ASN A 1 316 ? 20.172 33.219 4.609 1 94.56 316 ASN A O 1
ATOM 2583 N N . ILE A 1 317 ? 20.062 34.906 3.18 1 94.44 317 ILE A N 1
ATOM 2584 C CA . ILE A 1 317 ? 19.422 34.062 2.156 1 94.44 317 ILE A CA 1
ATOM 2585 C C . ILE A 1 317 ? 20.453 33.094 1.577 1 94.44 317 ILE A C 1
ATOM 2587 O O . ILE A 1 317 ? 21.594 33.469 1.324 1 94.44 317 ILE A O 1
ATOM 2591 N N . VAL A 1 318 ? 20.031 31.906 1.497 1 93.75 318 VAL A N 1
ATOM 2592 C CA . VAL A 1 318 ? 20.891 30.906 0.869 1 93.75 318 VAL A CA 1
ATOM 2593 C C . VAL A 1 318 ? 20.938 31.141 -0.641 1 93.75 318 VAL A C 1
ATOM 2595 O O . VAL A 1 318 ? 19.891 31.234 -1.287 1 93.75 318 VAL A O 1
ATOM 2598 N N . GLN A 1 319 ? 22.156 31.188 -1.113 1 90.81 319 GLN A N 1
ATOM 2599 C CA . GLN A 1 319 ? 22.328 31.312 -2.555 1 90.81 319 GLN A CA 1
ATOM 2600 C C . GLN A 1 319 ? 22.547 29.953 -3.207 1 90.81 319 GLN A C 1
ATOM 2602 O O . GLN A 1 319 ? 23.328 29.141 -2.719 1 90.81 319 GLN A O 1
ATOM 2607 N N . GLY A 1 320 ? 21.797 29.609 -4.129 1 87.75 320 GLY A N 1
ATOM 2608 C CA . GLY A 1 320 ? 21.953 28.328 -4.812 1 87.75 320 GLY A CA 1
ATOM 2609 C C . GLY A 1 320 ? 21.109 27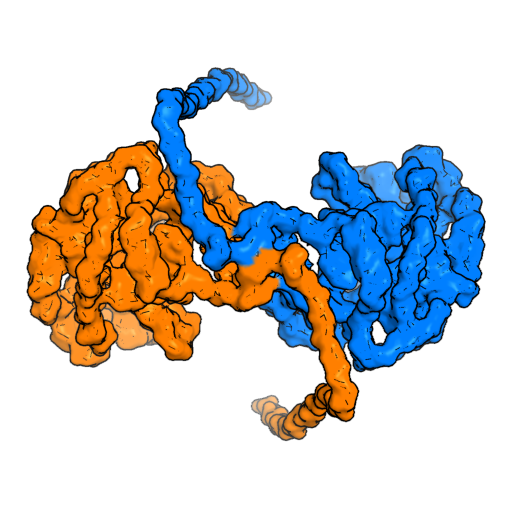.234 -4.211 1 87.75 320 GLY A C 1
ATOM 2610 O O . GLY A 1 320 ? 19.938 27.438 -3.91 1 87.75 320 GLY A O 1
ATOM 2611 N N . VAL A 1 321 ? 21.859 26.078 -4.043 1 88.12 321 VAL A N 1
ATOM 2612 C CA . VAL A 1 321 ? 21.141 24.891 -3.566 1 88.12 321 VAL A CA 1
ATOM 2613 C C . VAL A 1 321 ? 20.906 25.016 -2.062 1 88.12 321 VAL A C 1
ATOM 2615 O O . VAL A 1 321 ? 21.828 25.328 -1.306 1 88.12 321 VAL A O 1
ATOM 2618 N N . LEU A 1 322 ? 19.672 24.844 -1.707 1 91.56 322 LEU A N 1
ATOM 2619 C CA . LEU A 1 322 ? 19.328 24.859 -0.29 1 91.56 322 LEU A CA 1
ATOM 2620 C C . LEU A 1 322 ? 19.875 23.625 0.418 1 91.56 322 LEU A C 1
ATOM 2622 O O . LEU A 1 322 ? 19.422 22.5 0.16 1 91.56 322 LEU A O 1
ATOM 2626 N N . CYS A 1 323 ? 20.828 23.812 1.286 1 90.81 323 CYS A N 1
ATOM 2627 C CA . CYS A 1 323 ? 21.422 22.719 2.053 1 90.81 323 CYS A CA 1
ATOM 2628 C C . CYS A 1 323 ? 22.016 23.234 3.359 1 90.81 323 CYS A C 1
ATOM 2630 O O . CYS A 1 323 ? 22.328 24.406 3.479 1 90.81 323 CYS A O 1
ATOM 2632 N N . HIS A 1 324 ? 22.094 22.359 4.27 1 92.88 324 HIS A N 1
ATOM 2633 C CA . HIS A 1 324 ? 22.719 22.703 5.547 1 92.88 324 HIS A CA 1
ATOM 2634 C C . HIS A 1 324 ? 24.234 22.812 5.418 1 92.88 324 HIS A C 1
ATOM 2636 O O . HIS A 1 324 ? 24.828 22.141 4.574 1 92.88 324 HIS A O 1
ATOM 2642 N N . SER A 1 325 ? 24.766 23.656 6.219 1 91.81 325 SER A N 1
ATOM 2643 C CA . SER A 1 325 ? 26.219 23.719 6.309 1 91.81 325 SER A CA 1
ATOM 2644 C C . SER A 1 325 ? 26.781 22.438 6.922 1 91.81 325 SER A C 1
ATOM 2646 O O . SER A 1 325 ? 26.062 21.688 7.594 1 91.81 325 SER A O 1
ATOM 2648 N N . THR A 1 326 ? 28.062 22.203 6.66 1 91.69 326 THR A N 1
ATOM 2649 C CA . THR A 1 326 ? 28.75 21.062 7.238 1 91.69 326 THR A CA 1
ATOM 2650 C C . THR A 1 326 ? 28.734 21.125 8.766 1 91.69 326 THR A C 1
ATOM 2652 O O . THR A 1 326 ? 28.547 20.125 9.438 1 91.69 326 THR A O 1
ATOM 2655 N N . GLU A 1 327 ? 28.938 22.328 9.211 1 93.88 327 GLU A N 1
ATOM 2656 C CA . GLU A 1 327 ? 28.953 22.531 10.656 1 93.88 327 GLU A CA 1
ATOM 2657 C C . GLU A 1 327 ? 27.625 22.156 11.281 1 93.88 327 GLU A C 1
ATOM 2659 O O . GLU A 1 327 ? 27.594 21.469 12.305 1 93.88 327 GLU A O 1
ATOM 2664 N N . TYR A 1 328 ? 26.625 22.578 10.68 1 95.25 328 TYR A N 1
ATOM 2665 C CA . TYR A 1 328 ? 25.297 22.25 11.18 1 95.25 328 TYR A CA 1
ATOM 2666 C C . TYR A 1 328 ? 25.062 20.734 11.148 1 95.25 328 TYR A C 1
ATOM 2668 O O . TYR A 1 328 ? 24.547 20.156 12.109 1 95.25 328 TYR A O 1
ATOM 2676 N N . MET A 1 329 ? 25.438 20.109 10.094 1 93.56 329 MET A N 1
ATOM 2677 C CA . MET A 1 329 ? 25.172 18.688 9.938 1 93.56 329 MET A CA 1
ATOM 2678 C C . MET A 1 329 ? 25.969 17.875 10.953 1 93.56 329 MET A C 1
ATOM 2680 O O . MET A 1 329 ? 25.484 16.844 11.445 1 93.56 329 MET A O 1
ATOM 2684 N N . ILE A 1 330 ? 27.156 18.266 11.211 1 93.5 330 ILE A N 1
ATOM 2685 C CA . ILE A 1 330 ? 27.953 17.609 12.234 1 93.5 330 ILE A CA 1
ATOM 2686 C C . ILE A 1 330 ? 27.25 17.703 13.586 1 93.5 330 ILE A C 1
ATOM 2688 O O . ILE A 1 330 ? 27.094 16.703 14.289 1 93.5 330 ILE A O 1
ATOM 2692 N N . TRP A 1 331 ? 26.797 18.891 13.852 1 95.88 331 TRP A N 1
ATOM 2693 C CA . TRP A 1 331 ? 26.047 19.094 15.094 1 95.88 331 TRP A CA 1
ATOM 2694 C C . TRP A 1 331 ? 24.781 18.25 15.125 1 95.88 331 TRP A C 1
ATOM 2696 O O . TRP A 1 331 ? 24.516 17.562 16.109 1 95.88 331 TRP A O 1
ATOM 2706 N N . PHE A 1 332 ? 24.078 18.328 14.086 1 95.31 332 PHE A N 1
ATOM 2707 C CA . PHE A 1 332 ? 22.797 17.641 13.984 1 95.31 332 PHE A CA 1
ATOM 2708 C C . PHE A 1 332 ? 22.969 16.141 14.188 1 95.31 332 PHE A C 1
ATOM 2710 O O . PHE A 1 332 ? 22.203 15.523 14.938 1 95.31 332 PHE A O 1
ATOM 2717 N N . ARG A 1 333 ? 23.922 15.578 13.562 1 92.44 333 ARG A N 1
ATOM 2718 C CA . ARG A 1 333 ? 24.172 14.141 13.625 1 92.44 333 ARG A CA 1
ATOM 2719 C C . ARG A 1 333 ? 24.531 13.711 15.039 1 92.44 333 ARG A C 1
ATOM 2721 O O . ARG A 1 333 ? 24.266 12.57 15.43 1 92.44 333 ARG A O 1
ATOM 2728 N N . GLN A 1 334 ? 25.047 14.555 15.781 1 93 334 GLN A N 1
ATOM 2729 C CA . GLN A 1 334 ? 25.438 14.25 17.156 1 93 334 GLN A CA 1
ATOM 2730 C C . GLN A 1 334 ? 24.25 14.328 18.109 1 93 334 GLN A C 1
ATOM 2732 O O . GLN A 1 334 ? 24.297 13.781 19.203 1 93 334 GLN A O 1
ATOM 2737 N N . HIS A 1 335 ? 23.219 14.953 17.656 1 92.44 335 HIS A N 1
ATOM 2738 C CA . HIS A 1 335 ? 22.125 15.242 18.578 1 92.44 335 HIS A CA 1
ATOM 2739 C C . HIS A 1 335 ? 20.844 14.516 18.156 1 92.44 335 HIS A C 1
ATOM 2741 O O . HIS A 1 335 ? 19.766 14.805 18.688 1 92.44 335 HIS A O 1
ATOM 2747 N N . THR A 1 336 ? 20.984 13.594 17.188 1 91.19 336 THR A N 1
ATOM 2748 C CA . THR A 1 336 ? 19.75 12.969 16.703 1 91.19 336 THR A CA 1
ATOM 2749 C C . THR A 1 336 ? 20 11.5 16.344 1 91.19 336 THR A C 1
ATOM 2751 O O . THR A 1 336 ? 21.156 11.062 16.266 1 91.19 336 THR A O 1
ATOM 2754 N N . LYS A 1 337 ? 18.891 10.773 16.359 1 87.5 337 LYS A N 1
ATOM 2755 C CA . LYS A 1 337 ? 18.891 9.445 15.742 1 87.5 337 LYS A CA 1
ATOM 2756 C C . LYS A 1 337 ? 18.406 9.516 14.297 1 87.5 337 LYS A C 1
ATOM 2758 O O . LYS A 1 337 ? 17.219 9.766 14.039 1 87.5 337 LYS A O 1
ATOM 2763 N N . LEU A 1 338 ? 19.312 9.219 13.422 1 88.31 338 LEU A N 1
ATOM 2764 C CA . LEU A 1 338 ? 19.047 9.492 12.016 1 88.31 338 LEU A CA 1
ATOM 2765 C C . LEU A 1 338 ? 18.266 8.359 11.375 1 88.31 338 LEU A C 1
ATOM 2767 O O . LEU A 1 338 ? 17.391 8.602 10.539 1 88.31 338 LEU A O 1
ATOM 2771 N N . PHE A 1 339 ? 18.609 7.188 11.727 1 92.81 339 PHE A N 1
ATOM 2772 C CA . PHE A 1 339 ? 18.047 6.035 11.031 1 92.81 339 PHE A CA 1
ATOM 2773 C C . PHE A 1 339 ? 17.188 5.203 11.969 1 92.81 339 PHE A C 1
ATOM 2775 O O . PHE A 1 339 ? 17.578 4.914 13.102 1 92.81 339 PHE A O 1
ATOM 2782 N N . ILE A 1 340 ? 15.977 4.945 11.445 1 93.19 340 ILE A N 1
ATOM 2783 C CA . ILE A 1 340 ? 15.008 4.293 12.312 1 93.19 340 ILE A CA 1
ATOM 2784 C C . ILE A 1 340 ? 14.797 2.848 11.867 1 93.19 340 ILE A C 1
ATOM 2786 O O . ILE A 1 340 ? 14.367 2.002 12.648 1 93.19 340 ILE A O 1
ATOM 2790 N N . SER A 1 341 ? 15.141 2.457 10.633 1 93.31 341 SER A N 1
ATOM 2791 C CA . SER A 1 341 ? 14.938 1.107 10.117 1 93.31 341 SER A CA 1
ATOM 2792 C C . SER A 1 341 ? 15.797 0.093 10.867 1 93.31 341 SER A C 1
ATOM 2794 O O . SER A 1 341 ? 16.812 0.452 11.461 1 93.31 341 SER A O 1
ATOM 2796 N N . VAL A 1 342 ? 15.32 -1.155 10.859 1 92.12 342 VAL A N 1
ATOM 2797 C CA . VAL A 1 342 ? 16.094 -2.229 11.469 1 92.12 342 VAL A CA 1
ATOM 2798 C C . VAL A 1 342 ? 17.375 -2.469 10.664 1 92.12 342 VAL A C 1
ATOM 2800 O O . VAL A 1 342 ? 17.438 -2.111 9.484 1 92.12 342 VAL A O 1
ATOM 2803 N N . GLU A 1 343 ? 18.297 -3.125 11.32 1 92.12 343 GLU A N 1
ATOM 2804 C CA . GLU A 1 343 ? 19.625 -3.367 10.75 1 92.12 343 GLU A CA 1
ATOM 2805 C C . GLU A 1 343 ? 19.531 -4.055 9.391 1 92.12 343 GLU A C 1
ATOM 2807 O O . GLU A 1 343 ? 20.266 -3.727 8.469 1 92.12 343 GLU A O 1
ATOM 2812 N N . GLN A 1 344 ? 18.641 -4.875 9.211 1 91.62 344 GLN A N 1
ATOM 2813 C CA . GLN A 1 344 ? 18.438 -5.656 7.996 1 91.62 344 GLN A CA 1
ATOM 2814 C C . GLN A 1 344 ? 18.281 -4.746 6.781 1 91.62 344 GLN A C 1
ATOM 2816 O O . GLN A 1 344 ? 18.828 -5.027 5.711 1 91.62 344 GLN A O 1
ATOM 2821 N N . TYR A 1 345 ? 17.656 -3.623 6.984 1 92.5 345 TYR A N 1
ATOM 2822 C CA . TYR A 1 345 ? 17.312 -2.777 5.848 1 92.5 345 TYR A CA 1
ATOM 2823 C C . TYR A 1 345 ? 18.297 -1.628 5.703 1 92.5 345 TYR A C 1
ATOM 2825 O O . TYR A 1 345 ? 18.234 -0.866 4.738 1 92.5 345 TYR A O 1
ATOM 2833 N N . LEU A 1 346 ? 19.156 -1.515 6.664 1 93.44 346 LEU A N 1
ATOM 2834 C CA . LEU A 1 346 ? 20.141 -0.445 6.605 1 93.44 346 LEU A CA 1
ATOM 2835 C C . LEU A 1 346 ? 21.453 -0.946 6 1 93.44 346 LEU A C 1
ATOM 2837 O O . LEU A 1 346 ? 22.219 -0.163 5.438 1 93.44 346 LEU A O 1
ATOM 2841 N N . ARG A 1 347 ? 21.641 -2.246 6.039 1 92.06 347 ARG A N 1
ATOM 2842 C CA . ARG A 1 347 ? 22.891 -2.814 5.539 1 92.06 347 ARG A CA 1
ATOM 2843 C C . ARG A 1 347 ? 22.891 -2.885 4.016 1 92.06 347 ARG A C 1
ATOM 2845 O O . ARG A 1 347 ? 21.828 -2.908 3.391 1 92.06 347 ARG A O 1
ATOM 2852 N N . ASP A 1 348 ? 24.047 -2.848 3.426 1 92.62 348 ASP A N 1
ATOM 2853 C CA . ASP A 1 348 ? 24.203 -3.166 2.008 1 92.62 348 ASP A CA 1
ATOM 2854 C C . ASP A 1 348 ? 24.125 -4.672 1.774 1 92.62 348 ASP A C 1
ATOM 2856 O O . ASP A 1 348 ? 25.031 -5.414 2.178 1 92.62 348 ASP A O 1
ATOM 2860 N N . PRO A 1 349 ? 23.062 -5.117 1.197 1 90.88 349 PRO A N 1
ATOM 2861 C CA . PRO A 1 349 ? 22.891 -6.562 1.053 1 90.88 349 PRO A CA 1
ATOM 2862 C C . PRO A 1 349 ? 23.938 -7.195 0.138 1 90.88 349 PRO A C 1
ATOM 2864 O O . PRO A 1 349 ? 24.109 -8.414 0.149 1 90.88 349 PRO A O 1
ATOM 2867 N N . ARG A 1 350 ? 24.672 -6.484 -0.69 1 90.75 350 ARG A N 1
ATOM 2868 C CA . ARG A 1 350 ? 25.703 -6.988 -1.593 1 90.75 350 ARG A CA 1
ATOM 2869 C C . ARG A 1 350 ? 26.969 -7.363 -0.827 1 90.75 350 ARG A C 1
ATOM 2871 O O . ARG A 1 350 ? 27.719 -8.25 -1.248 1 90.75 350 ARG A O 1
ATOM 2878 N N . LEU A 1 351 ? 27.078 -6.695 0.246 1 84.81 351 LEU A N 1
ATOM 2879 C CA . LEU A 1 351 ? 28.297 -6.895 1.038 1 84.81 351 LEU A CA 1
ATOM 2880 C C . LEU A 1 351 ? 28.109 -8.031 2.039 1 84.81 351 LEU A C 1
ATOM 2882 O O . LEU A 1 351 ? 29.078 -8.672 2.441 1 84.81 351 LEU A O 1
ATOM 2886 N N . GLN A 1 352 ? 26.922 -8.227 2.475 1 74.19 352 GLN A N 1
ATOM 2887 C CA . GLN A 1 352 ? 26.594 -9.297 3.414 1 74.19 352 GLN A CA 1
ATOM 2888 C C . GLN A 1 352 ? 25.438 -10.141 2.908 1 74.19 352 GLN A C 1
ATOM 2890 O O . GLN A 1 352 ? 24.297 -9.992 3.383 1 74.19 352 GLN A O 1
ATOM 2895 N N . PRO A 1 353 ? 25.812 -10.992 2.102 1 69.25 353 PRO A N 1
ATOM 2896 C CA . PRO A 1 353 ? 24.688 -11.805 1.613 1 69.25 353 PRO A CA 1
ATOM 2897 C C . PRO A 1 353 ? 24.078 -12.68 2.701 1 69.25 353 PRO A C 1
ATOM 2899 O O . PRO A 1 353 ? 24.734 -12.984 3.697 1 69.25 353 PRO A O 1
ATOM 2902 N N . PRO A 1 354 ? 22.75 -12.883 2.602 1 68.56 354 PRO A N 1
ATOM 2903 C CA . PRO A 1 354 ? 22.078 -13.672 3.635 1 68.56 354 PRO A CA 1
ATOM 2904 C C . PRO A 1 354 ? 22.766 -15.008 3.895 1 68.56 354 PRO A C 1
ATOM 2906 O O . PRO A 1 354 ? 23.188 -15.688 2.953 1 68.56 354 PRO A O 1
ATOM 2909 N N . SER A 1 355 ? 23.312 -15.141 5.098 1 66.5 355 SER A N 1
ATOM 2910 C CA . SER A 1 355 ? 24 -16.391 5.434 1 66.5 355 SER A CA 1
ATOM 2911 C C . SER A 1 355 ? 23.297 -17.094 6.582 1 66.5 355 SER A C 1
ATOM 2913 O O . SER A 1 355 ? 22.672 -16.469 7.426 1 66.5 355 SER A O 1
ATOM 2915 N N . TYR A 1 356 ? 23.016 -18.422 6.418 1 61.69 356 TYR A N 1
ATOM 2916 C CA . TYR A 1 356 ? 22.484 -19.25 7.508 1 61.69 356 TYR A CA 1
ATOM 2917 C C . TYR A 1 356 ? 23.484 -19.312 8.664 1 61.69 356 TYR A C 1
ATOM 2919 O O . TYR A 1 356 ? 24.703 -19.312 8.445 1 61.69 356 TYR A O 1
ATOM 2927 N N . PRO A 1 357 ? 22.969 -19.031 9.922 1 51.25 357 PRO A N 1
ATOM 2928 C CA . PRO A 1 357 ? 23.922 -19.172 11.023 1 51.25 357 PRO A CA 1
ATOM 2929 C C . PRO A 1 357 ? 24.672 -20.5 10.969 1 51.25 357 PRO A C 1
ATOM 2931 O O . PRO A 1 357 ? 24.094 -21.531 10.609 1 51.25 357 PRO A O 1
ATOM 2934 N N . ARG A 1 358 ? 25.938 -20.531 11.016 1 44.28 358 ARG A N 1
ATOM 2935 C CA . ARG A 1 358 ? 26.719 -21.75 11.219 1 44.28 358 ARG A CA 1
ATOM 2936 C C . ARG A 1 358 ? 26.188 -22.547 12.414 1 44.28 358 ARG A C 1
ATOM 2938 O O . ARG A 1 358 ? 26.078 -22.016 13.516 1 44.28 358 ARG A O 1
ATOM 2945 N N . VAL A 1 359 ? 25.391 -23.625 12.258 1 37.47 359 VAL A N 1
ATOM 2946 C CA . VAL A 1 359 ? 25.031 -24.531 13.344 1 37.47 359 VAL A CA 1
ATOM 2947 C C . VAL A 1 359 ? 26.281 -24.875 14.164 1 37.47 359 VAL A C 1
ATOM 2949 O O . VAL A 1 359 ? 27.203 -25.5 13.664 1 37.47 359 VAL A O 1
ATOM 2952 N N . GLN A 1 360 ? 26.688 -24.188 15.133 1 31.14 360 GLN A N 1
ATOM 2953 C CA . GLN A 1 360 ? 27.375 -24.922 16.172 1 31.14 360 GLN A CA 1
ATOM 2954 C C . GLN A 1 360 ? 26.578 -26.156 16.609 1 31.14 360 GLN A C 1
ATOM 2956 O O . GLN A 1 360 ? 25.344 -26.125 16.625 1 31.14 360 GLN A O 1
ATOM 2961 N N . SER A 1 361 ? 27.125 -27.438 16.703 1 31.69 361 SER A N 1
ATOM 2962 C CA . SER A 1 361 ? 26.656 -28.719 17.234 1 31.69 361 SER A CA 1
ATOM 2963 C C . SER A 1 361 ? 25.875 -28.531 18.531 1 31.69 361 SER A C 1
ATOM 2965 O O . SER A 1 361 ? 25.891 -29.391 19.406 1 31.69 361 SER A O 1
ATOM 2967 N N . THR A 1 362 ? 25.547 -27.484 19.094 1 30.69 362 THR A N 1
ATOM 2968 C CA . THR A 1 362 ? 24.891 -27.75 20.375 1 30.69 362 THR A CA 1
ATOM 2969 C C . THR A 1 362 ? 23.594 -28.531 20.156 1 30.69 362 THR A C 1
ATOM 2971 O O . THR A 1 362 ? 22.984 -28.453 19.094 1 30.69 362 THR A O 1
ATOM 2974 N N . SER A 1 363 ? 23.203 -29.547 21.156 1 29.59 363 SER A N 1
ATOM 2975 C CA . SER A 1 363 ? 22.062 -30.406 21.422 1 29.59 363 SER A CA 1
ATOM 2976 C C . SER A 1 363 ? 20.75 -29.641 21.297 1 29.59 363 SER A C 1
ATOM 2978 O O . SER A 1 363 ? 20.391 -28.859 22.188 1 29.59 363 SER A O 1
ATOM 2980 N N . GLN A 1 364 ? 20.469 -29.016 20.375 1 27.58 364 GLN A N 1
ATOM 2981 C CA . GLN A 1 364 ? 19.328 -28.109 20.312 1 27.58 364 GLN A CA 1
ATOM 2982 C C . GLN A 1 364 ? 18.031 -28.844 20.578 1 27.58 364 GLN A C 1
ATOM 2984 O O . GLN A 1 364 ? 17.734 -29.875 19.953 1 27.58 364 GLN A O 1
ATOM 2989 N N . SER A 1 365 ? 17.484 -28.688 21.844 1 27.5 365 SER A N 1
ATOM 2990 C CA . SER A 1 365 ? 16.141 -29.016 22.328 1 27.5 365 SER A CA 1
ATOM 2991 C C . SER A 1 365 ? 15.07 -28.578 21.344 1 27.5 365 SER A C 1
ATOM 2993 O O . SER A 1 365 ? 15.117 -27.453 20.812 1 27.5 365 SER A O 1
ATOM 2995 N N . THR A 1 366 ? 14.43 -29.453 20.75 1 26.77 366 THR A N 1
ATOM 2996 C CA . THR A 1 366 ? 13.273 -29.375 19.875 1 26.77 366 THR A CA 1
ATOM 2997 C C . THR A 1 366 ? 12.18 -28.5 20.484 1 26.77 366 THR A C 1
ATOM 2999 O O . THR A 1 366 ? 11.656 -28.797 21.547 1 26.77 366 THR A O 1
ATOM 3002 N N . PRO A 1 367 ? 12.273 -27.203 20.422 1 26.69 367 PRO A N 1
ATOM 3003 C CA . PRO A 1 367 ? 11.141 -26.578 21.109 1 26.69 367 PRO A CA 1
ATOM 3004 C C . PRO A 1 367 ? 9.797 -27.203 20.719 1 26.69 367 PRO A C 1
ATOM 3006 O O . PRO A 1 367 ? 9.5 -27.328 19.531 1 26.69 367 PRO A O 1
ATOM 3009 N N . GLN A 1 368 ? 9.273 -28.156 21.562 1 23.38 368 GLN A N 1
ATOM 3010 C CA . GLN A 1 368 ? 7.926 -28.719 21.578 1 23.38 368 GLN A CA 1
ATOM 3011 C C . GLN A 1 368 ? 6.867 -27.609 21.547 1 23.38 368 GLN A C 1
ATOM 3013 O O . GLN A 1 368 ? 6.859 -26.734 22.406 1 23.38 368 GLN A O 1
ATOM 3018 N N . HIS A 1 369 ? 6.48 -27.25 20.438 1 23.97 369 HIS A N 1
ATOM 3019 C CA . HIS A 1 369 ? 5.309 -26.391 20.391 1 23.97 369 HIS A CA 1
ATOM 3020 C C . HIS A 1 369 ? 4.191 -26.922 21.281 1 23.97 369 HIS A C 1
ATOM 3022 O O . HIS A 1 369 ? 3.67 -28.016 21.031 1 23.97 369 HIS A O 1
ATOM 3028 N N . GLN A 1 370 ? 4.363 -26.781 22.625 1 22.45 370 GLN A N 1
ATOM 3029 C CA . GLN A 1 370 ? 3.258 -27.078 23.531 1 22.45 370 GLN A CA 1
ATOM 3030 C C . GLN A 1 370 ? 1.967 -26.406 23.062 1 22.45 370 GLN A C 1
ATOM 3032 O O . GLN A 1 370 ? 1.917 -25.188 22.875 1 22.45 370 GLN A O 1
ATOM 3037 N N . TYR A 1 371 ? 1.179 -27.25 22.438 1 22.3 371 TYR A N 1
ATOM 3038 C CA . TYR A 1 371 ? -0.241 -27.031 22.188 1 22.3 371 TYR A CA 1
ATOM 3039 C C . TYR A 1 371 ? -0.982 -26.75 23.484 1 22.3 371 TYR A C 1
ATOM 3041 O O . TYR A 1 371 ? -1.083 -27.625 24.344 1 22.3 371 TYR A O 1
ATOM 3049 N N . THR A 1 372 ? -0.67 -25.688 24.188 1 21.58 372 THR A N 1
ATOM 3050 C CA . THR A 1 372 ? -1.501 -25.438 25.359 1 21.58 372 THR A CA 1
ATOM 3051 C C . THR A 1 372 ? -2.982 -25.547 25.016 1 21.58 372 THR A C 1
ATOM 3053 O O . THR A 1 372 ? -3.42 -25.016 23.984 1 21.58 372 THR A O 1
ATOM 3056 N N . ALA A 1 373 ? -3.619 -26.594 25.656 1 23.41 373 ALA A N 1
ATOM 3057 C CA . ALA A 1 373 ? -5.031 -26.953 25.703 1 23.41 373 ALA A CA 1
ATOM 3058 C C . ALA A 1 373 ? -5.906 -25.734 25.969 1 23.41 373 ALA A C 1
ATOM 3060 O O . ALA A 1 373 ? -5.609 -24.938 26.875 1 23.41 373 ALA A O 1
ATOM 3061 N N . GLY A 1 374 ? -6.469 -25.141 25 1 19.86 374 GLY A N 1
ATOM 3062 C CA . GLY A 1 374 ? -7.438 -24.094 25.25 1 19.86 374 GLY A CA 1
ATOM 3063 C C . GLY A 1 374 ? -8.391 -24.422 26.375 1 19.86 374 GLY A C 1
ATOM 3064 O O . GLY A 1 374 ? -8.523 -25.578 26.766 1 19.86 374 GLY A O 1
ATOM 3065 N N . PRO A 1 375 ? -8.453 -23.5 27.359 1 21.91 375 PRO A N 1
ATOM 3066 C CA . PRO A 1 375 ? -9.43 -23.688 28.438 1 21.91 375 PRO A CA 1
ATOM 3067 C C . PRO A 1 375 ? -10.766 -24.219 27.938 1 21.91 375 PRO A C 1
ATOM 3069 O O . PRO A 1 375 ? -11.078 -24.109 26.75 1 21.91 375 PRO A O 1
ATOM 3072 N N . SER A 1 376 ? -11.32 -25.219 28.641 1 20.59 376 SER A N 1
ATOM 3073 C CA . SER A 1 376 ? -12.656 -25.812 28.594 1 20.59 376 SER A CA 1
ATOM 3074 C C . SER A 1 376 ? -13.727 -24.75 28.391 1 20.59 376 SER A C 1
ATOM 3076 O O . SER A 1 376 ? -13.609 -23.641 28.922 1 20.59 376 SER A O 1
ATOM 3078 N N . SER A 1 377 ? -14.344 -24.812 27.203 1 19.66 377 SER A N 1
ATOM 3079 C CA . SER A 1 377 ? -15.57 -24.109 26.844 1 19.66 377 SER A CA 1
ATOM 3080 C C . SER A 1 377 ? -16.609 -24.203 27.953 1 19.66 377 SER A C 1
ATOM 3082 O O . SER A 1 377 ? -17.062 -25.297 28.297 1 19.66 377 SER A O 1
ATOM 3084 N N . SER A 1 378 ? -16.344 -23.469 29.062 1 20.23 378 SER A N 1
ATOM 3085 C CA . SER A 1 378 ? -17.562 -23.391 29.875 1 20.23 378 SER A CA 1
ATOM 3086 C C . SER A 1 378 ? -18.75 -22.969 29.016 1 20.23 378 SER A C 1
ATOM 3088 O O . SER A 1 378 ? -18.625 -22.125 28.125 1 20.23 378 SER A O 1
ATOM 3090 N N . SER A 1 379 ? -19.812 -23.891 28.922 1 20.44 379 SER A N 1
ATOM 3091 C CA . SER A 1 379 ? -21.141 -23.938 28.312 1 20.44 379 SER A CA 1
ATOM 3092 C C . SER A 1 379 ? -21.953 -22.703 28.672 1 20.44 379 SER A C 1
ATOM 3094 O O . SER A 1 379 ? -22.281 -22.484 29.844 1 20.44 379 SER A O 1
ATOM 3096 N N . PRO A 1 380 ? -21.516 -21.469 28.156 1 21.17 380 PRO A N 1
ATOM 3097 C CA . PRO A 1 380 ? -22.469 -20.5 28.703 1 21.17 380 PRO A CA 1
ATOM 3098 C C . PRO A 1 380 ? -23.922 -20.906 28.453 1 21.17 380 PRO A C 1
ATOM 3100 O O . PRO A 1 380 ? -24.203 -21.625 27.5 1 21.17 380 PRO A O 1
ATOM 3103 N N . HIS A 1 381 ? -24.734 -21.047 29.5 1 21.88 381 HIS A N 1
ATOM 3104 C CA . HIS A 1 381 ? -26.172 -21.234 29.703 1 21.88 381 HIS A CA 1
ATOM 3105 C C . HIS A 1 381 ? -26.984 -20.312 28.812 1 21.88 381 HIS A C 1
ATOM 3107 O O . HIS A 1 381 ? -26.641 -19.156 28.625 1 21.88 381 HIS A O 1
ATOM 3113 N N . ILE A 1 382 ? -27.531 -20.938 27.734 1 21.72 382 ILE A N 1
ATOM 3114 C CA . ILE A 1 382 ? -28.562 -20.484 26.828 1 21.72 382 ILE A CA 1
ATOM 3115 C C . ILE A 1 382 ? -29.734 -19.906 27.625 1 21.72 382 ILE A C 1
ATOM 3117 O O . ILE A 1 382 ? -30.453 -20.641 28.312 1 21.72 382 ILE A O 1
ATOM 3121 N N . HIS A 1 383 ? -29.578 -18.812 28.438 1 20.38 383 HIS A N 1
ATOM 3122 C CA . HIS A 1 383 ? -30.812 -18.359 29.047 1 20.38 383 HIS A CA 1
ATOM 3123 C C . HIS A 1 383 ? -31.875 -18.062 27.984 1 20.38 383 HIS A C 1
ATOM 3125 O O . HIS A 1 383 ? -31.625 -17.281 27.062 1 20.38 383 HIS A O 1
ATOM 3131 N N . VAL A 1 384 ? -32.75 -19.172 27.734 1 18.92 384 VAL A N 1
ATOM 3132 C CA . VAL A 1 384 ? -34.062 -19.172 27.078 1 18.92 384 VAL A CA 1
ATOM 3133 C C . VAL A 1 384 ? -34.969 -18.141 27.734 1 18.92 384 VAL A C 1
ATOM 3135 O O . VAL A 1 384 ? -35.281 -18.25 28.922 1 18.92 384 VAL A O 1
ATOM 3138 N N . ALA A 1 385 ? -34.75 -16.875 27.344 1 20.83 385 ALA A N 1
ATOM 3139 C CA . ALA A 1 385 ? -35.844 -15.977 27.734 1 20.83 385 ALA A CA 1
ATOM 3140 C C . ALA A 1 385 ? -37.188 -16.547 27.344 1 20.83 385 ALA A C 1
ATOM 3142 O O . ALA A 1 385 ? -37.406 -16.953 26.203 1 20.83 385 ALA A O 1
ATOM 3143 N N . THR A 1 386 ? -37.906 -17.094 28.375 1 20.53 386 THR A N 1
ATOM 3144 C CA . THR A 1 386 ? -39.375 -17.188 28.375 1 20.53 386 THR A CA 1
ATOM 3145 C C . THR A 1 386 ? -40 -15.82 28.109 1 20.53 386 THR A C 1
ATOM 3147 O O . THR A 1 386 ? -39.562 -14.805 28.656 1 20.53 386 THR A O 1
ATOM 3150 N N . MET B 1 1 ? 7.641 -10.172 -8.875 1 91.56 1 MET B N 1
ATOM 3151 C CA . MET B 1 1 ? 7.988 -11.562 -9.125 1 91.56 1 MET B CA 1
ATOM 3152 C C . MET B 1 1 ? 8.32 -11.781 -10.602 1 91.56 1 MET B C 1
ATOM 3154 O O . MET B 1 1 ? 9.266 -12.508 -10.93 1 91.56 1 MET B O 1
ATOM 3158 N N . VAL B 1 2 ? 7.617 -11.078 -11.453 1 93.38 2 VAL B N 1
ATOM 3159 C CA . VAL B 1 2 ? 7.879 -11.203 -12.883 1 93.38 2 VAL B CA 1
ATOM 3160 C C . VAL B 1 2 ? 9.312 -10.766 -13.188 1 93.38 2 VAL B C 1
ATOM 3162 O O . VAL B 1 2 ? 10.008 -11.414 -13.969 1 93.38 2 VAL B O 1
ATOM 3165 N N . GLU B 1 3 ? 9.734 -9.695 -12.547 1 92.81 3 GLU B N 1
ATOM 3166 C CA . GLU B 1 3 ? 11.086 -9.18 -12.773 1 92.81 3 GLU B CA 1
ATOM 3167 C C . GLU B 1 3 ? 12.141 -10.195 -12.375 1 92.81 3 GLU B C 1
ATOM 3169 O O . GLU B 1 3 ? 13.281 -10.141 -12.852 1 92.81 3 GLU B O 1
ATOM 3174 N N . ARG B 1 4 ? 11.82 -11.156 -11.562 1 95.62 4 ARG B N 1
ATOM 3175 C CA . ARG B 1 4 ? 12.789 -12.125 -11.039 1 95.62 4 ARG B CA 1
ATOM 3176 C C . ARG B 1 4 ? 12.664 -13.461 -11.758 1 95.62 4 ARG B C 1
ATOM 3178 O O . ARG B 1 4 ? 13.438 -14.383 -11.492 1 95.62 4 ARG B O 1
ATOM 3185 N N . TRP B 1 5 ? 11.688 -13.508 -12.641 1 96.62 5 TRP B N 1
ATOM 3186 C CA . TRP B 1 5 ? 11.461 -14.727 -13.422 1 96.62 5 TRP B CA 1
ATOM 3187 C C . TRP B 1 5 ? 12.492 -14.844 -14.547 1 96.62 5 TRP B C 1
ATOM 3189 O O . TRP B 1 5 ? 12.805 -13.859 -15.219 1 96.62 5 TRP B O 1
ATOM 3199 N N . ARG B 1 6 ? 13.047 -16.016 -14.688 1 95.62 6 ARG B N 1
ATOM 3200 C CA . ARG B 1 6 ? 13.953 -16.328 -15.789 1 95.62 6 ARG B CA 1
ATOM 3201 C C . ARG B 1 6 ? 13.328 -17.344 -16.75 1 95.62 6 ARG B C 1
ATOM 3203 O O . ARG B 1 6 ? 13.188 -18.516 -16.422 1 95.62 6 ARG B O 1
ATOM 3210 N N . PRO B 1 7 ? 13.023 -16.875 -17.891 1 94.44 7 PRO B N 1
ATOM 3211 C CA . PRO B 1 7 ? 12.367 -17.766 -18.859 1 94.44 7 PRO B CA 1
ATOM 3212 C C . PRO B 1 7 ? 13.227 -18.953 -19.25 1 94.44 7 PRO B C 1
ATOM 3214 O O . PRO B 1 7 ? 12.695 -20.031 -19.578 1 94.44 7 PRO B O 1
ATOM 3217 N N . GLU B 1 8 ? 14.516 -18.828 -19.141 1 92.69 8 GLU B N 1
ATOM 3218 C CA . GLU B 1 8 ? 15.43 -19.891 -19.547 1 92.69 8 GLU B CA 1
ATOM 3219 C C . GLU B 1 8 ? 15.32 -21.109 -18.625 1 92.69 8 GLU B C 1
ATOM 3221 O O . GLU B 1 8 ? 15.469 -22.25 -19.062 1 92.69 8 GLU B O 1
ATOM 3226 N N . THR B 1 9 ? 15.062 -20.797 -17.391 1 94.69 9 THR B N 1
ATOM 3227 C CA . THR B 1 9 ? 15.117 -21.859 -16.406 1 94.69 9 THR B CA 1
ATOM 3228 C C . THR B 1 9 ? 13.75 -22.094 -15.773 1 94.69 9 THR B C 1
ATOM 3230 O O . THR B 1 9 ? 13.547 -23.062 -15.039 1 94.69 9 THR B O 1
ATOM 3233 N N . HIS B 1 10 ? 12.773 -21.266 -16.031 1 96.75 10 HIS B N 1
ATOM 3234 C CA . HIS B 1 10 ? 11.461 -21.281 -15.406 1 96.75 10 HIS B CA 1
ATOM 3235 C C . HIS B 1 10 ? 11.57 -21.219 -13.883 1 96.75 10 HIS B C 1
ATOM 3237 O O . HIS B 1 10 ? 10.93 -21.984 -13.172 1 96.75 10 HIS B O 1
ATOM 3243 N N . THR B 1 11 ? 12.414 -20.359 -13.445 1 97.31 11 THR B N 1
ATOM 3244 C CA . THR B 1 11 ? 12.617 -20.172 -12.016 1 97.31 11 THR B CA 1
ATOM 3245 C C . THR B 1 11 ? 12.703 -18.688 -11.672 1 97.31 11 THR B C 1
ATOM 3247 O O . THR B 1 11 ? 12.938 -17.859 -12.555 1 97.31 11 THR B O 1
ATOM 3250 N N . PHE B 1 12 ? 12.43 -18.438 -10.445 1 97.25 12 PHE B N 1
ATOM 3251 C CA . PHE B 1 12 ? 12.688 -17.125 -9.875 1 97.25 12 PHE B CA 1
ATOM 3252 C C . PHE B 1 12 ? 14.086 -17.062 -9.273 1 97.25 12 PHE B C 1
ATOM 3254 O O . PHE B 1 12 ? 14.523 -17.984 -8.594 1 97.25 12 PHE B O 1
ATOM 3261 N N . HIS B 1 13 ? 14.758 -16 -9.539 1 96.25 13 HIS B N 1
ATOM 3262 C CA . HIS B 1 13 ? 16.062 -15.789 -8.938 1 96.25 13 HIS B CA 1
ATOM 3263 C C . HIS B 1 13 ? 15.984 -14.781 -7.793 1 96.25 13 HIS B C 1
ATOM 3265 O O . HIS B 1 13 ? 15.68 -13.602 -8.016 1 96.25 13 HIS B O 1
ATOM 3271 N N . LEU B 1 14 ? 16.234 -15.25 -6.586 1 94.81 14 LEU B N 1
ATOM 3272 C CA . LEU B 1 14 ? 16.281 -14.438 -5.375 1 94.81 14 LEU B CA 1
ATOM 3273 C C . LEU B 1 14 ? 17.688 -14.422 -4.785 1 94.81 14 LEU B C 1
ATOM 3275 O O . LEU B 1 14 ? 18.531 -15.211 -5.184 1 94.81 14 LEU B O 1
ATOM 3279 N N . PRO B 1 15 ? 17.891 -13.555 -3.816 1 92.69 15 PRO B N 1
ATOM 3280 C CA . PRO B 1 15 ? 19.234 -13.477 -3.254 1 92.69 15 PRO B CA 1
ATOM 3281 C C . PRO B 1 15 ? 19.688 -14.781 -2.596 1 92.69 15 PRO B C 1
ATOM 3283 O O . PRO B 1 15 ? 20.875 -15.023 -2.445 1 92.69 15 PRO B O 1
ATOM 3286 N N . ILE B 1 16 ? 18.797 -15.656 -2.299 1 92.31 16 ILE B N 1
ATOM 3287 C CA . ILE B 1 16 ? 19.156 -16.859 -1.553 1 92.31 16 ILE B CA 1
ATOM 3288 C C . ILE B 1 16 ? 19.125 -18.062 -2.484 1 92.31 16 ILE B C 1
ATOM 3290 O O . ILE B 1 16 ? 19.281 -19.203 -2.035 1 92.31 16 ILE B O 1
ATOM 3294 N N . GLY B 1 17 ? 18.859 -17.891 -3.801 1 93.62 17 GLY B N 1
ATOM 3295 C CA . GLY B 1 17 ? 18.906 -19 -4.754 1 93.62 17 GLY B CA 1
ATOM 3296 C C . GLY B 1 17 ? 17.75 -19 -5.727 1 93.62 17 GLY B C 1
ATOM 3297 O O . GLY B 1 17 ? 17.062 -17.984 -5.879 1 93.62 17 GLY B O 1
ATOM 3298 N N . GLU B 1 18 ? 17.641 -20.172 -6.422 1 95.06 18 GLU B N 1
ATOM 3299 C CA . GLU B 1 18 ? 16.547 -20.359 -7.383 1 95.06 18 GLU B CA 1
ATOM 3300 C C . GLU B 1 18 ? 15.359 -21.062 -6.738 1 95.06 18 GLU B C 1
ATOM 3302 O O . GLU B 1 18 ? 15.539 -21.984 -5.93 1 95.06 18 GLU B O 1
ATOM 3307 N N . TYR B 1 19 ? 14.219 -20.609 -7.18 1 95.5 19 TYR B N 1
ATOM 3308 C CA . TYR B 1 19 ? 12.961 -21.188 -6.723 1 95.5 19 TYR B CA 1
ATOM 3309 C C . TYR B 1 19 ? 11.891 -21.109 -7.805 1 95.5 19 TYR B C 1
ATOM 3311 O O . TYR B 1 19 ? 12.016 -20.328 -8.75 1 95.5 19 TYR B O 1
ATOM 3319 N N . THR B 1 20 ? 10.93 -21.938 -7.645 1 98.12 20 THR B N 1
ATOM 3320 C CA . THR B 1 20 ? 9.844 -21.812 -8.617 1 98.12 20 THR B CA 1
ATOM 3321 C C . THR B 1 20 ? 8.531 -22.312 -8.023 1 98.12 20 THR B C 1
ATOM 3323 O O . THR B 1 20 ? 8.492 -22.766 -6.875 1 98.12 20 THR B O 1
ATOM 3326 N N . ILE B 1 21 ? 7.488 -22.031 -8.688 1 98.69 21 ILE B N 1
ATOM 3327 C CA . ILE B 1 21 ? 6.191 -22.609 -8.359 1 98.69 21 ILE B CA 1
ATOM 3328 C C . ILE B 1 21 ? 6.125 -24.062 -8.859 1 98.69 21 ILE B C 1
ATOM 3330 O O . ILE B 1 21 ? 6.402 -24.328 -10.031 1 98.69 21 ILE B O 1
ATOM 3334 N N . THR B 1 22 ? 5.797 -24.953 -7.988 1 98.62 22 THR B N 1
ATOM 3335 C CA . THR B 1 22 ? 5.773 -26.359 -8.352 1 98.62 22 THR B CA 1
ATOM 3336 C C . THR B 1 22 ? 4.352 -26.906 -8.32 1 98.62 22 THR B C 1
ATOM 3338 O O . THR B 1 22 ? 3.422 -26.203 -7.914 1 98.62 22 THR B O 1
ATOM 3341 N N . LEU B 1 23 ? 4.254 -28.172 -8.75 1 98.69 23 LEU B N 1
ATOM 3342 C CA . LEU B 1 23 ? 2.951 -28.828 -8.727 1 98.69 23 LEU B CA 1
ATOM 3343 C C . LEU B 1 23 ? 2.459 -29 -7.293 1 98.69 23 LEU B C 1
ATOM 3345 O O . LEU B 1 23 ? 1.252 -28.984 -7.039 1 98.69 23 LEU B O 1
ATOM 3349 N N . GLU B 1 24 ? 3.404 -29.109 -6.387 1 98.12 24 GLU B N 1
ATOM 3350 C CA . GLU B 1 24 ? 3.025 -29.125 -4.977 1 98.12 24 GLU B CA 1
ATOM 3351 C C . GLU B 1 24 ? 2.309 -27.844 -4.578 1 98.12 24 GLU B C 1
ATOM 3353 O O . GLU B 1 24 ? 1.286 -27.891 -3.891 1 98.12 24 GLU B O 1
ATOM 3358 N N . ASP B 1 25 ? 2.869 -26.75 -4.992 1 98.44 25 ASP B N 1
ATOM 3359 C CA . ASP B 1 25 ? 2.266 -25.453 -4.707 1 98.44 25 ASP B CA 1
ATOM 3360 C C . ASP B 1 25 ? 0.855 -25.359 -5.285 1 98.44 25 ASP B C 1
ATOM 3362 O O . ASP B 1 25 ? -0.066 -24.891 -4.617 1 98.44 25 ASP B O 1
ATOM 3366 N N . VAL B 1 26 ? 0.71 -25.812 -6.516 1 98.62 26 VAL B N 1
ATOM 3367 C CA . VAL B 1 26 ? -0.584 -25.766 -7.188 1 98.62 26 VAL B CA 1
ATOM 3368 C C . VAL B 1 26 ? -1.608 -26.578 -6.398 1 98.62 26 VAL B C 1
ATOM 3370 O O . VAL B 1 26 ? -2.73 -26.125 -6.172 1 98.62 26 VAL B O 1
ATOM 3373 N N . TYR B 1 27 ? -1.212 -27.75 -6.016 1 98 27 TYR B N 1
ATOM 3374 C CA . TYR B 1 27 ? -2.107 -28.641 -5.277 1 98 27 TYR B CA 1
ATOM 3375 C C . TYR B 1 27 ? -2.566 -27.984 -3.979 1 98 27 TYR B C 1
ATOM 3377 O O . TYR B 1 27 ? -3.768 -27.875 -3.719 1 98 27 TYR B O 1
ATOM 3385 N N . TYR B 1 28 ? -1.676 -27.5 -3.217 1 97.94 28 TYR B N 1
ATOM 3386 C CA . TYR B 1 28 ? -2.004 -26.984 -1.888 1 97.94 28 TYR B CA 1
ATOM 3387 C C . TYR B 1 28 ? -2.723 -25.656 -1.973 1 97.94 28 TYR B C 1
ATOM 3389 O O . TYR B 1 28 ? -3.662 -25.391 -1.216 1 97.94 28 TYR B O 1
ATOM 3397 N N . ILE B 1 29 ? -2.293 -24.781 -2.836 1 98.12 29 ILE B N 1
ATOM 3398 C CA . ILE B 1 29 ? -2.809 -23.422 -2.867 1 98.12 29 ILE B CA 1
ATOM 3399 C C . ILE B 1 29 ? -4.168 -23.391 -3.562 1 98.12 29 ILE B C 1
ATOM 3401 O O . ILE B 1 29 ? -5.105 -22.75 -3.082 1 98.12 29 ILE B O 1
ATOM 3405 N N . LEU B 1 30 ? -4.289 -24.109 -4.66 1 97.81 30 LEU B N 1
ATOM 3406 C CA . LEU B 1 30 ? -5.504 -24 -5.457 1 97.81 30 LEU B CA 1
ATOM 3407 C C . LEU B 1 30 ? -6.438 -25.172 -5.188 1 97.81 30 LEU B C 1
ATOM 3409 O O . LEU B 1 30 ? -7.621 -25.125 -5.527 1 97.81 30 LEU B O 1
ATOM 3413 N N . GLY B 1 31 ? -5.922 -26.281 -4.688 1 96.19 31 GLY B N 1
ATOM 3414 C CA . GLY B 1 31 ? -6.742 -27.469 -4.457 1 96.19 31 GLY B CA 1
ATOM 3415 C C . GLY B 1 31 ? -7.066 -28.219 -5.73 1 96.19 31 GLY B C 1
ATOM 3416 O O . GLY B 1 31 ? -8.102 -28.891 -5.816 1 96.19 31 GLY B O 1
ATOM 3417 N N . LEU B 1 32 ? -6.234 -28.109 -6.699 1 96.69 32 LEU B N 1
ATOM 3418 C CA . LEU B 1 32 ? -6.457 -28.781 -7.973 1 96.69 32 LEU B CA 1
ATOM 3419 C C . LEU B 1 32 ? -5.637 -30.062 -8.062 1 96.69 32 LEU B C 1
ATOM 3421 O O . LEU B 1 32 ? -4.504 -30.109 -7.574 1 96.69 32 LEU B O 1
ATOM 3425 N N . ASN B 1 33 ? -6.195 -31.031 -8.766 1 94.81 33 ASN B N 1
ATOM 3426 C CA . ASN B 1 33 ? -5.434 -32.25 -9.047 1 94.81 33 ASN B CA 1
ATOM 3427 C C . ASN B 1 33 ? -4.258 -31.953 -9.977 1 94.81 33 ASN B C 1
ATOM 3429 O O . ASN B 1 33 ? -4.395 -31.203 -10.945 1 94.81 33 ASN B O 1
ATOM 3433 N N . VAL B 1 34 ? -3.146 -32.562 -9.633 1 97.31 34 VAL B N 1
ATOM 3434 C CA . VAL B 1 34 ? -1.959 -32.281 -10.43 1 97.31 34 VAL B CA 1
ATOM 3435 C C . VAL B 1 34 ? -1.527 -33.562 -11.172 1 97.31 34 VAL B C 1
ATOM 3437 O O . VAL B 1 34 ? -0.515 -33.562 -11.875 1 97.31 34 VAL B O 1
ATOM 3440 N N . SER B 1 35 ? -2.238 -34.562 -10.984 1 95.94 35 SER B N 1
ATOM 3441 C CA . SER B 1 35 ? -2.023 -35.812 -11.719 1 95.94 35 SER B CA 1
ATOM 3442 C C . SER B 1 35 ? -3.195 -36.094 -12.648 1 95.94 35 SER B C 1
ATOM 3444 O O . SER B 1 35 ? -4.281 -35.531 -12.492 1 95.94 35 SER B O 1
ATOM 3446 N N . GLY B 1 36 ? -2.93 -36.906 -13.727 1 96.5 36 GLY B N 1
ATOM 3447 C CA . GLY B 1 36 ? -3.975 -37.281 -14.664 1 96.5 36 GLY B CA 1
ATOM 3448 C C . GLY B 1 36 ? -3.619 -37 -16.109 1 96.5 36 GLY B C 1
ATOM 3449 O O . GLY B 1 36 ? -2.445 -36.812 -16.438 1 96.5 36 GLY B O 1
ATOM 3450 N N . LEU B 1 37 ? -4.641 -37 -16.953 1 96.81 37 LEU B N 1
ATOM 3451 C CA . LEU B 1 37 ? -4.449 -36.75 -18.375 1 96.81 37 LEU B CA 1
ATOM 3452 C C . LEU B 1 37 ? -4.113 -35.281 -18.609 1 96.81 37 LEU B C 1
ATOM 3454 O O . LEU B 1 37 ? -4.629 -34.375 -17.922 1 96.81 37 LEU B O 1
ATOM 3458 N N . PRO B 1 38 ? -3.209 -35.062 -19.531 1 97.19 38 PRO B N 1
ATOM 3459 C CA . PRO B 1 38 ? -2.936 -33.688 -19.844 1 97.19 38 PRO B CA 1
ATOM 3460 C C . PRO B 1 38 ? -4.141 -32.969 -20.453 1 97.19 38 PRO B C 1
ATOM 3462 O O . PRO B 1 38 ? -4.957 -33.594 -21.141 1 97.19 38 PRO B O 1
ATOM 3465 N N . VAL B 1 39 ? -4.281 -31.672 -20.203 1 97.25 39 VAL B N 1
ATOM 3466 C CA . VAL B 1 39 ? -5.312 -30.859 -20.812 1 97.25 39 VAL B CA 1
ATOM 3467 C C . VAL B 1 39 ? -4.91 -30.516 -22.25 1 97.25 39 VAL B C 1
ATOM 3469 O O . VAL B 1 39 ? -4.066 -29.641 -22.469 1 97.25 39 VAL B O 1
ATOM 3472 N N . SER B 1 40 ? -5.434 -31.219 -23.141 1 95.38 40 SER B N 1
ATOM 3473 C CA . SER B 1 40 ? -5.078 -31.094 -24.547 1 95.38 40 SER B CA 1
ATOM 3474 C C . SER B 1 40 ? -6.234 -31.531 -25.438 1 95.38 40 SER B C 1
ATOM 3476 O O . SER B 1 40 ? -7.262 -32 -24.953 1 95.38 40 SER B O 1
ATOM 3478 N N . GLY B 1 41 ? -6.117 -31.203 -26.719 1 92.31 41 GLY B N 1
ATOM 3479 C CA . GLY B 1 41 ? -7.156 -31.516 -27.688 1 92.31 41 GLY B CA 1
ATOM 3480 C C . GLY B 1 41 ? -7.105 -30.641 -28.922 1 92.31 41 GLY B C 1
ATOM 3481 O O . GLY B 1 41 ? -6.062 -30.062 -29.234 1 92.31 41 GLY B O 1
ATOM 3482 N N . SER B 1 42 ? -8.219 -30.703 -29.578 1 88.06 42 SER B N 1
ATOM 3483 C CA . SER B 1 42 ? -8.328 -29.906 -30.797 1 88.06 42 SER B CA 1
ATOM 3484 C C . SER B 1 42 ? -8.758 -28.469 -30.469 1 88.06 42 SER B C 1
ATOM 3486 O O . SER B 1 42 ? -9.562 -28.25 -29.562 1 88.06 42 SER B O 1
ATOM 3488 N N . ASN B 1 43 ? -8.18 -27.547 -31.25 1 82 43 ASN B N 1
ATOM 3489 C CA . ASN B 1 43 ? -8.609 -26.156 -31.125 1 82 43 ASN B CA 1
ATOM 3490 C C . ASN B 1 43 ? -9.906 -25.906 -31.875 1 82 43 ASN B C 1
ATOM 3492 O O . ASN B 1 43 ? -10.555 -24.875 -31.672 1 82 43 ASN B O 1
ATOM 3496 N N . PHE B 1 44 ? -10.195 -26.812 -32.688 1 79.5 44 PHE B N 1
ATOM 3497 C CA . PHE B 1 44 ? -11.359 -26.594 -33.531 1 79.5 44 PHE B CA 1
ATOM 3498 C C . PHE B 1 44 ? -12.648 -26.766 -32.719 1 79.5 44 PHE B C 1
ATOM 3500 O O . PHE B 1 44 ? -12.875 -27.797 -32.094 1 79.5 44 PHE B O 1
ATOM 3507 N N . VAL B 1 45 ? -13.391 -25.672 -32.719 1 82.88 45 VAL B N 1
ATOM 3508 C CA . VAL B 1 45 ? -14.656 -25.688 -31.984 1 82.88 45 VAL B CA 1
ATOM 3509 C C . VAL B 1 45 ? -15.766 -25.125 -32.875 1 82.88 45 VAL B C 1
ATOM 3511 O O . VAL B 1 45 ? -15.602 -24.094 -33.5 1 82.88 45 VAL B O 1
ATOM 3514 N N . GLN B 1 46 ? -16.75 -25.938 -33.062 1 89.81 46 GLN B N 1
ATOM 3515 C CA . GLN B 1 46 ? -17.969 -25.375 -33.594 1 89.81 46 GLN B CA 1
ATOM 3516 C C . GLN B 1 46 ? -18.781 -24.656 -32.531 1 89.81 46 GLN B C 1
ATOM 3518 O O . GLN B 1 46 ? -19.594 -25.297 -31.828 1 89.81 46 GLN B O 1
ATOM 3523 N N . VAL B 1 47 ? -18.688 -23.422 -32.469 1 92.62 47 VAL B N 1
ATOM 3524 C CA . VAL B 1 47 ? -19.094 -22.578 -31.344 1 92.62 47 VAL B CA 1
ATOM 3525 C C . VAL B 1 47 ? -20.562 -22.797 -31.031 1 92.62 47 VAL B C 1
ATOM 3527 O O . VAL B 1 47 ? -20.938 -23.109 -29.906 1 92.62 47 VAL B O 1
ATOM 3530 N N . LYS B 1 48 ? -21.391 -22.688 -32.062 1 94 48 LYS B N 1
ATOM 3531 C CA . LYS B 1 48 ? -22.828 -22.797 -31.828 1 94 48 LYS B CA 1
ATOM 3532 C C . LYS B 1 48 ? -23.188 -24.203 -31.359 1 94 48 LYS B C 1
ATOM 3534 O O . LYS B 1 48 ? -23.984 -24.359 -30.422 1 94 48 LYS B O 1
ATOM 3539 N N . GLN B 1 49 ? -22.609 -25.172 -31.953 1 94.81 49 GLN B N 1
ATOM 3540 C CA . GLN B 1 49 ? -22.922 -26.562 -31.656 1 94.81 49 GLN B CA 1
ATOM 3541 C C . GLN B 1 49 ? -22.5 -26.922 -30.234 1 94.81 49 GLN B C 1
ATOM 3543 O O . GLN B 1 49 ? -23.266 -27.531 -29.484 1 94.81 49 GLN B O 1
ATOM 3548 N N . ILE B 1 50 ? -21.297 -26.609 -29.891 1 95.62 50 ILE B N 1
ATOM 3549 C CA . ILE B 1 50 ? -20.766 -27.016 -28.594 1 95.62 50 ILE B CA 1
ATOM 3550 C C . ILE B 1 50 ? -21.531 -26.328 -27.484 1 95.62 50 ILE B C 1
ATOM 3552 O O . ILE B 1 50 ? -21.781 -26.906 -26.422 1 95.62 50 ILE B O 1
ATOM 3556 N N . CYS B 1 51 ? -21.906 -25.062 -27.688 1 96.69 51 CYS B N 1
ATOM 3557 C CA . CYS B 1 51 ? -22.688 -24.328 -26.688 1 96.69 51 CYS B CA 1
ATOM 3558 C C . CYS B 1 51 ? -24.078 -24.938 -26.531 1 96.69 51 CYS B C 1
ATOM 3560 O O . CYS B 1 51 ? -24.562 -25.109 -25.422 1 96.69 51 CYS B O 1
ATOM 3562 N N . GLN B 1 52 ? -24.625 -25.234 -27.688 1 96.06 52 GLN B N 1
ATOM 3563 C CA . GLN B 1 52 ? -25.922 -25.875 -27.625 1 96.06 52 GLN B CA 1
ATOM 3564 C C . GLN B 1 52 ? -25.859 -27.219 -26.922 1 96.06 52 GLN B C 1
ATOM 3566 O O . GLN B 1 52 ? -26.703 -27.547 -26.094 1 96.06 52 GLN B O 1
ATOM 3571 N N . ASP B 1 53 ? -24.891 -27.969 -27.219 1 95.5 53 ASP B N 1
ATOM 3572 C CA . ASP B 1 53 ? -24.766 -29.328 -26.719 1 95.5 53 ASP B CA 1
ATOM 3573 C C . ASP B 1 53 ? -24.484 -29.328 -25.219 1 95.5 53 ASP B C 1
ATOM 3575 O O . ASP B 1 53 ? -25.016 -30.156 -24.469 1 95.5 53 ASP B O 1
ATOM 3579 N N . TYR B 1 54 ? -23.656 -28.375 -24.75 1 96.62 54 TYR B N 1
ATOM 3580 C CA . TYR B 1 54 ? -23.156 -28.5 -23.391 1 96.62 54 TYR B CA 1
ATOM 3581 C C . TYR B 1 54 ? -23.719 -27.422 -22.484 1 96.62 54 TYR B C 1
ATOM 3583 O O . TYR B 1 54 ? -23.703 -27.562 -21.25 1 96.62 54 TYR B O 1
ATOM 3591 N N . LEU B 1 55 ? -24.203 -26.328 -23.062 1 96.38 55 LEU B N 1
ATOM 3592 C CA . LEU B 1 55 ? -24.766 -25.266 -22.25 1 96.38 55 LEU B CA 1
ATOM 3593 C C . LEU B 1 55 ? -26.266 -25.156 -22.484 1 96.38 55 LEU B C 1
ATOM 3595 O O . LEU B 1 55 ? -26.969 -24.516 -21.688 1 96.38 55 LEU B O 1
ATOM 3599 N N . GLY B 1 56 ? -26.734 -25.75 -23.531 1 94.56 56 GLY B N 1
ATOM 3600 C CA . GLY B 1 56 ? -28.172 -25.766 -23.797 1 94.56 56 GLY B CA 1
ATOM 3601 C C . GLY B 1 56 ? -28.672 -24.5 -24.453 1 94.56 56 GLY B C 1
ATOM 3602 O O . GLY B 1 56 ? -29.875 -24.328 -24.672 1 94.56 56 GLY B O 1
ATOM 3603 N N . VAL B 1 57 ? -27.719 -23.547 -24.656 1 94.38 57 VAL B N 1
ATOM 3604 C CA . VAL B 1 57 ? -28.125 -22.266 -25.25 1 94.38 57 VAL B CA 1
ATOM 3605 C C . VAL B 1 57 ? -27.078 -21.812 -26.266 1 94.38 57 VAL B C 1
ATOM 3607 O O . VAL B 1 57 ? -25.875 -22 -26.047 1 94.38 57 VAL B O 1
ATOM 3610 N N . ILE B 1 58 ? -27.547 -21.297 -27.359 1 95.5 58 ILE B N 1
ATOM 3611 C CA . ILE B 1 58 ? -26.672 -20.672 -28.328 1 95.5 58 ILE B CA 1
ATOM 3612 C C . ILE B 1 58 ? -26.422 -19.203 -27.953 1 95.5 58 ILE B C 1
ATOM 3614 O O . ILE B 1 58 ? -27.375 -18.438 -27.812 1 95.5 58 ILE B O 1
ATOM 3618 N N . PRO B 1 59 ? -25.188 -18.859 -27.734 1 95.81 59 PRO B N 1
ATOM 3619 C CA . PRO B 1 59 ? -24.922 -17.469 -27.359 1 95.81 59 PRO B CA 1
ATOM 3620 C C . PRO B 1 59 ? -25.359 -16.469 -28.422 1 95.81 59 PRO B C 1
ATOM 3622 O O . PRO B 1 59 ? -25.25 -16.75 -29.609 1 95.81 59 PRO B O 1
ATOM 3625 N N . PRO B 1 60 ? -25.844 -15.344 -27.938 1 94.94 60 PRO B N 1
ATOM 3626 C CA . PRO B 1 60 ? -26.203 -14.305 -28.906 1 94.94 60 PRO B CA 1
ATOM 3627 C C . PRO B 1 60 ? -25 -13.688 -29.594 1 94.94 60 PRO B C 1
ATOM 3629 O O . PRO B 1 60 ? -23.859 -13.898 -29.156 1 94.94 60 PRO B O 1
ATOM 3632 N N . ASP B 1 61 ? -25.438 -12.852 -30.625 1 89.06 61 ASP B N 1
ATOM 3633 C CA . ASP B 1 61 ? -24.375 -12.141 -31.328 1 89.06 61 ASP B CA 1
ATOM 3634 C C . ASP B 1 61 ? -23.656 -11.172 -30.391 1 89.06 61 ASP B C 1
ATOM 3636 O O . ASP B 1 61 ? -24.281 -10.516 -29.547 1 89.06 61 ASP B O 1
ATOM 3640 N N . GLY B 1 62 ? -22.375 -11.18 -30.328 1 91.44 62 GLY B N 1
ATOM 3641 C CA . GLY B 1 62 ? -21.594 -10.281 -29.484 1 91.44 62 GLY B CA 1
ATOM 3642 C C . GLY B 1 62 ? -21 -10.969 -28.266 1 91.44 62 GLY B C 1
ATOM 3643 O O . GLY B 1 62 ? -20.062 -10.469 -27.656 1 91.44 62 GLY B O 1
ATOM 3644 N N . ALA B 1 63 ? -21.656 -12.031 -27.906 1 95 63 ALA B N 1
ATOM 3645 C CA . ALA B 1 63 ? -21.172 -12.75 -26.734 1 95 63 ALA B CA 1
ATOM 3646 C C . ALA B 1 63 ? -19.922 -13.562 -27.078 1 95 63 ALA B C 1
ATOM 3648 O O . ALA B 1 63 ? -19.172 -13.961 -26.188 1 95 63 ALA B O 1
ATOM 3649 N N . THR B 1 64 ? -19.781 -13.797 -28.344 1 94 64 THR B N 1
ATOM 3650 C CA . THR B 1 64 ? -18.625 -14.594 -28.781 1 94 64 THR B CA 1
ATOM 3651 C C . THR B 1 64 ? -17.719 -13.781 -29.688 1 94 64 THR B C 1
ATOM 3653 O O . THR B 1 64 ? -18.156 -12.82 -30.328 1 94 64 THR B O 1
ATOM 3656 N N . LYS B 1 65 ? -16.516 -13.992 -29.656 1 91.06 65 LYS B N 1
ATOM 3657 C CA . LYS B 1 65 ? -15.477 -13.516 -30.562 1 91.06 65 LYS B CA 1
ATOM 3658 C C . LYS B 1 65 ? -14.531 -14.641 -30.953 1 91.06 65 LYS B C 1
ATOM 3660 O O . LYS B 1 65 ? -13.727 -15.102 -30.141 1 91.06 65 LYS B O 1
ATOM 3665 N N . GLY B 1 66 ? -14.688 -15.055 -32.25 1 88.44 66 GLY B N 1
ATOM 3666 C CA . GLY B 1 66 ? -13.977 -16.266 -32.594 1 88.44 66 GLY B CA 1
ATOM 3667 C C . GLY B 1 66 ? -14.438 -17.484 -31.812 1 88.44 66 GLY B C 1
ATOM 3668 O O . GLY B 1 66 ? -15.625 -17.781 -31.766 1 88.44 66 GLY B O 1
ATOM 3669 N N . ASN B 1 67 ? -13.469 -18.078 -31.203 1 89.94 67 ASN B N 1
ATOM 3670 C CA . ASN B 1 67 ? -13.781 -19.266 -30.438 1 89.94 67 ASN B CA 1
ATOM 3671 C C . ASN B 1 67 ? -13.812 -18.969 -28.938 1 89.94 67 ASN B C 1
ATOM 3673 O O . ASN B 1 67 ? -13.672 -19.875 -28.109 1 89.94 67 ASN B O 1
ATOM 3677 N N . SER B 1 68 ? -14.008 -17.766 -28.625 1 93.44 68 SER B N 1
ATOM 3678 C CA . SER B 1 68 ? -14.039 -17.359 -27.219 1 93.44 68 SER B CA 1
ATOM 3679 C C . SER B 1 68 ? -15.398 -16.781 -26.844 1 93.44 68 SER B C 1
ATOM 3681 O O . SER B 1 68 ? -16.109 -16.266 -27.703 1 93.44 68 SER B O 1
ATOM 3683 N N . ILE B 1 69 ? -15.711 -16.875 -25.641 1 96 69 ILE B N 1
ATOM 3684 C CA . ILE B 1 69 ? -17 -16.391 -25.156 1 96 69 ILE B CA 1
ATOM 3685 C C . ILE B 1 69 ? -16.766 -15.477 -23.953 1 96 69 ILE B C 1
ATOM 3687 O O . ILE B 1 69 ? -15.844 -15.688 -23.156 1 96 69 ILE B O 1
ATOM 3691 N N . LYS B 1 70 ? -17.625 -14.516 -23.781 1 97.19 70 LYS B N 1
ATOM 3692 C CA . LYS B 1 70 ? -17.516 -13.539 -22.703 1 97.19 70 LYS B CA 1
ATOM 3693 C C . LYS B 1 70 ? -17.844 -14.164 -21.359 1 97.19 70 LYS B C 1
ATOM 3695 O O . LYS B 1 70 ? -18.859 -14.828 -21.203 1 97.19 70 LYS B O 1
ATOM 3700 N N . LEU B 1 71 ? -17.047 -13.883 -20.422 1 97.38 71 LEU B N 1
ATOM 3701 C CA . LEU B 1 71 ? -17.266 -14.391 -19.062 1 97.38 71 LEU B CA 1
ATOM 3702 C C . LEU B 1 71 ? -18.531 -13.789 -18.453 1 97.38 71 LEU B C 1
ATOM 3704 O O . LEU B 1 71 ? -19.281 -14.477 -17.75 1 97.38 71 LEU B O 1
ATOM 3708 N N . LYS B 1 72 ? -18.688 -12.5 -18.688 1 96.69 72 LYS B N 1
ATOM 3709 C CA . LYS B 1 72 ? -19.875 -11.82 -18.156 1 96.69 72 LYS B CA 1
ATOM 3710 C C . LYS B 1 72 ? -21.156 -12.477 -18.656 1 96.69 72 LYS B C 1
ATOM 3712 O O . LYS B 1 72 ? -22.109 -12.633 -17.906 1 96.69 72 LYS B O 1
ATOM 3717 N N . TRP B 1 73 ? -21.203 -12.875 -19.922 1 97.12 73 TRP B N 1
ATOM 3718 C CA . TRP B 1 73 ? -22.391 -13.539 -20.484 1 97.12 73 TRP B CA 1
ATOM 3719 C C . TRP B 1 73 ? -22.641 -14.867 -19.766 1 97.12 73 TRP B C 1
ATOM 3721 O O . TRP B 1 73 ? -23.797 -15.195 -19.469 1 97.12 73 TRP B O 1
ATOM 3731 N N . LEU B 1 74 ? -21.609 -15.641 -19.594 1 97 74 LEU B N 1
ATOM 3732 C CA . LEU B 1 74 ? -21.75 -16.906 -18.875 1 97 74 LEU B CA 1
ATOM 3733 C C . LEU B 1 74 ? -22.344 -16.672 -17.484 1 97 74 LEU B C 1
ATOM 3735 O O . LEU B 1 74 ? -23.234 -17.406 -17.062 1 97 74 LEU B O 1
ATOM 3739 N N . LYS B 1 75 ? -21.797 -15.703 -16.844 1 96.75 75 LYS B N 1
ATOM 3740 C CA . LYS B 1 75 ? -22.266 -15.398 -15.492 1 96.75 75 LYS B CA 1
ATOM 3741 C C . LYS B 1 75 ? -23.734 -14.992 -15.5 1 96.75 75 LYS B C 1
ATOM 3743 O O . LYS B 1 75 ? -24.547 -15.562 -14.766 1 96.75 75 LYS B O 1
ATOM 3748 N N . ASP B 1 76 ? -24.078 -14.047 -16.297 1 95.38 76 ASP B N 1
ATOM 3749 C CA . ASP B 1 76 ? -25.422 -13.477 -16.344 1 95.38 76 ASP B CA 1
ATOM 3750 C C . ASP B 1 76 ? -26.453 -14.531 -16.766 1 95.38 76 ASP B C 1
ATOM 3752 O O . ASP B 1 76 ? -27.594 -14.492 -16.328 1 95.38 76 ASP B O 1
ATOM 3756 N N . THR B 1 77 ? -26.031 -15.43 -17.594 1 94.94 77 THR B N 1
ATOM 3757 C CA . THR B 1 77 ? -26.953 -16.391 -18.188 1 94.94 77 THR B CA 1
ATOM 3758 C C . THR B 1 77 ? -27.141 -17.594 -17.266 1 94.94 77 THR B C 1
ATOM 3760 O O . THR B 1 77 ? -28.25 -18.125 -17.156 1 94.94 77 THR B O 1
ATOM 3763 N N . PHE B 1 78 ? -26.156 -18 -16.516 1 95.56 78 PHE B N 1
ATOM 3764 C CA . PHE B 1 78 ? -26.219 -19.344 -15.93 1 95.56 78 PHE B CA 1
ATOM 3765 C C . PHE B 1 78 ? -26.109 -19.266 -14.414 1 95.56 78 PHE B C 1
ATOM 3767 O O . PHE B 1 78 ? -26.266 -20.281 -13.727 1 95.56 78 PHE B O 1
ATOM 3774 N N . ASP B 1 79 ? -25.703 -18.141 -13.836 1 90.12 79 ASP B N 1
ATOM 3775 C CA . ASP B 1 79 ? -25.469 -18.062 -12.391 1 90.12 79 ASP B CA 1
ATOM 3776 C C . ASP B 1 79 ? -26.766 -18.312 -11.617 1 90.12 79 ASP B C 1
ATOM 3778 O O . ASP B 1 79 ? -26.734 -18.859 -10.508 1 90.12 79 ASP B O 1
ATOM 3782 N N . ASP B 1 80 ? -27.859 -17.906 -12.07 1 86.56 80 ASP B N 1
ATOM 3783 C CA . ASP B 1 80 ? -29.125 -18.078 -11.359 1 86.56 80 ASP B CA 1
ATOM 3784 C C . ASP B 1 80 ? -29.891 -19.281 -11.914 1 86.56 80 ASP B C 1
ATOM 3786 O O . ASP B 1 80 ? -30.625 -19.156 -12.891 1 86.56 80 ASP B O 1
ATOM 3790 N N . VAL B 1 81 ? -29.516 -20.438 -11.18 1 83.69 81 VAL B N 1
ATOM 3791 C CA . VAL B 1 81 ? -30.234 -21.641 -11.602 1 83.69 81 VAL B CA 1
ATOM 3792 C C . VAL B 1 81 ? -31.516 -21.781 -10.797 1 83.69 81 VAL B C 1
ATOM 3794 O O . VAL B 1 81 ? -31.484 -21.797 -9.562 1 83.69 81 VAL B O 1
ATOM 3797 N N . GLY B 1 82 ? -32.594 -21.453 -11.258 1 79.06 82 GLY B N 1
ATOM 3798 C CA . GLY B 1 82 ? -33.906 -21.547 -10.594 1 79.06 82 GLY B CA 1
ATOM 3799 C C . GLY B 1 82 ? -34.062 -22.828 -9.797 1 79.06 82 GLY B C 1
ATOM 3800 O O . GLY B 1 82 ? -33.375 -23.812 -10.039 1 79.06 82 GLY B O 1
ATOM 3801 N N . GLU B 1 83 ? -34.844 -22.891 -8.727 1 84.88 83 GLU B N 1
ATOM 3802 C CA . GLU B 1 83 ? -35.125 -24.016 -7.84 1 84.88 83 GLU B CA 1
ATOM 3803 C C . GLU B 1 83 ? -35.688 -25.219 -8.617 1 84.88 83 GLU B C 1
ATOM 3805 O O . GLU B 1 83 ? -35.469 -26.359 -8.242 1 84.88 83 GLU B O 1
ATOM 3810 N N . ASN B 1 84 ? -36.344 -24.953 -9.703 1 90 84 ASN B N 1
ATOM 3811 C CA . ASN B 1 84 ? -37 -26.016 -10.445 1 90 84 ASN B CA 1
ATOM 3812 C C . ASN B 1 84 ? -36.219 -26.375 -11.711 1 90 84 ASN B C 1
ATOM 3814 O O . ASN B 1 84 ? -36.781 -26.922 -12.664 1 90 84 ASN B O 1
ATOM 3818 N N . ALA B 1 85 ? -34.906 -26.172 -11.594 1 90.19 85 ALA B N 1
ATOM 3819 C CA . ALA B 1 85 ? -34.094 -26.422 -12.789 1 90.19 85 ALA B CA 1
ATOM 3820 C C . ALA B 1 85 ? -33.938 -27.922 -13.031 1 90.19 85 ALA B C 1
ATOM 3822 O O . ALA B 1 85 ? -33.812 -28.703 -12.086 1 90.19 85 ALA B O 1
ATOM 3823 N N . SER B 1 86 ? -34.031 -28.344 -14.281 1 93.31 86 SER B N 1
ATOM 3824 C CA . SER B 1 86 ? -33.812 -29.734 -14.664 1 93.31 86 SER B CA 1
ATOM 3825 C C . SER B 1 86 ? -32.375 -30.141 -14.438 1 93.31 86 SER B C 1
ATOM 3827 O O . SER B 1 86 ? -31.5 -29.281 -14.234 1 93.31 86 SER B O 1
ATOM 3829 N N . GLU B 1 87 ? -32.125 -31.391 -14.469 1 92.5 87 GLU B N 1
ATOM 3830 C CA . GLU B 1 87 ? -30.781 -31.906 -14.312 1 92.5 87 GLU B CA 1
ATOM 3831 C C . GLU B 1 87 ? -29.859 -31.406 -15.422 1 92.5 87 GLU B C 1
ATOM 3833 O O . GLU B 1 87 ? -28.688 -31.109 -15.18 1 92.5 87 GLU B O 1
ATOM 3838 N N . LEU B 1 88 ? -30.422 -31.328 -16.578 1 92.06 88 LEU B N 1
ATOM 3839 C CA . LEU B 1 88 ? -29.656 -30.844 -17.719 1 92.06 88 LEU B CA 1
ATOM 3840 C C . LEU B 1 88 ? -29.266 -29.391 -17.531 1 92.06 88 LEU B C 1
ATOM 3842 O O . LEU B 1 88 ? -28.156 -28.984 -17.891 1 92.06 88 LEU B O 1
ATOM 3846 N N . GLU B 1 89 ? -30.109 -28.656 -16.969 1 93.62 89 GLU B N 1
ATOM 3847 C CA . GLU B 1 89 ? -29.844 -27.234 -16.719 1 93.62 89 GLU B CA 1
ATOM 3848 C C . GLU B 1 89 ? -28.797 -27.062 -15.625 1 93.62 89 GLU B C 1
ATOM 3850 O O . GLU B 1 89 ? -27.953 -26.172 -15.703 1 93.62 89 GLU B O 1
ATOM 3855 N N . LYS B 1 90 ? -28.922 -27.859 -14.703 1 95.19 90 LYS B N 1
ATOM 3856 C CA . LYS B 1 90 ? -27.938 -27.828 -13.617 1 95.19 90 LYS B CA 1
ATOM 3857 C C . LYS B 1 90 ? -26.547 -28.156 -14.125 1 95.19 90 LYS B C 1
ATOM 3859 O O . LYS B 1 90 ? -25.562 -27.516 -13.719 1 95.19 90 LYS B O 1
ATOM 3864 N N . GLN B 1 91 ? -26.516 -29.141 -14.945 1 95.75 91 GLN B N 1
ATOM 3865 C CA . GLN B 1 91 ? -25.234 -29.516 -15.523 1 95.75 91 GLN B CA 1
ATOM 3866 C C . GLN B 1 91 ? -24.672 -28.391 -16.391 1 95.75 91 GLN B C 1
ATOM 3868 O O . GLN B 1 91 ? -23.469 -28.125 -16.375 1 95.75 91 GLN B O 1
ATOM 3873 N N . ALA B 1 92 ? -25.531 -27.797 -17.109 1 96.38 92 ALA B N 1
ATOM 3874 C CA . ALA B 1 92 ? -25.109 -26.672 -17.953 1 96.38 92 ALA B CA 1
ATOM 3875 C C . ALA B 1 92 ? -24.562 -25.531 -17.094 1 96.38 92 ALA B C 1
ATOM 3877 O O . ALA B 1 92 ? -23.547 -24.938 -17.438 1 96.38 92 ALA B O 1
ATOM 3878 N N . SER B 1 93 ? -25.234 -25.312 -16.062 1 96.56 93 SER B N 1
ATOM 3879 C CA . SER B 1 93 ? -24.812 -24.25 -15.148 1 96.56 93 SER B CA 1
ATOM 3880 C C . SER B 1 93 ? -23.469 -24.594 -14.516 1 96.56 93 SER B C 1
ATOM 3882 O O . SER B 1 93 ? -22.625 -23.719 -14.328 1 96.56 93 SER B O 1
ATOM 3884 N N . CYS B 1 94 ? -23.312 -25.781 -14.203 1 96.56 94 CYS B N 1
ATOM 3885 C CA . CYS B 1 94 ? -22.047 -26.25 -13.641 1 96.56 94 CYS B CA 1
ATOM 3886 C C . CYS B 1 94 ? -20.906 -26.062 -14.641 1 96.56 94 CYS B C 1
ATOM 3888 O O . CYS B 1 94 ? -19.844 -25.531 -14.297 1 96.56 94 CYS B O 1
ATOM 3890 N N . ARG B 1 95 ? -21.188 -26.469 -15.867 1 97.62 95 ARG B N 1
ATOM 3891 C CA . ARG B 1 95 ? -20.172 -26.312 -16.906 1 97.62 95 ARG B CA 1
ATOM 3892 C C . ARG B 1 95 ? -19.828 -24.844 -17.125 1 97.62 95 ARG B C 1
ATOM 3894 O O . ARG B 1 95 ? -18.656 -24.484 -17.281 1 97.62 95 ARG B O 1
ATOM 3901 N N . ALA B 1 96 ? -20.859 -24.031 -17.094 1 97.75 96 ALA B N 1
ATOM 3902 C CA . ALA B 1 96 ? -20.641 -22.594 -17.266 1 97.75 96 ALA B CA 1
ATOM 3903 C C . ALA B 1 96 ? -19.812 -22.016 -16.125 1 97.75 96 ALA B C 1
ATOM 3905 O O . ALA B 1 96 ? -18.938 -21.172 -16.344 1 97.75 96 ALA B O 1
ATOM 3906 N N . TYR B 1 97 ? -20.078 -22.516 -15.008 1 97.12 97 TYR B N 1
ATOM 3907 C CA . TYR B 1 97 ? -19.328 -22.062 -13.836 1 97.12 97 TYR B CA 1
ATOM 3908 C C . TYR B 1 97 ? -17.859 -22.438 -13.938 1 97.12 97 TYR B C 1
ATOM 3910 O O . TYR B 1 97 ? -16.984 -21.609 -13.703 1 97.12 97 TYR B O 1
ATOM 3918 N N . ILE B 1 98 ? -17.609 -23.672 -14.289 1 97.44 98 ILE B N 1
ATOM 3919 C CA . ILE B 1 98 ? -16.234 -24.156 -14.414 1 97.44 98 ILE B CA 1
ATOM 3920 C C . ILE B 1 98 ? -15.523 -23.375 -15.523 1 97.44 98 ILE B C 1
ATOM 3922 O O . ILE B 1 98 ? -14.359 -22.984 -15.359 1 97.44 98 ILE B O 1
ATOM 3926 N N . LEU B 1 99 ? -16.219 -23.172 -16.562 1 97.31 99 LEU B N 1
ATOM 3927 C CA . LEU B 1 99 ? -15.641 -22.422 -17.672 1 97.31 99 LEU B CA 1
ATOM 3928 C C . LEU B 1 99 ? -15.266 -21.016 -17.25 1 97.31 99 LEU B C 1
ATOM 3930 O O . LEU B 1 99 ? -14.211 -20.5 -17.641 1 97.31 99 LEU B O 1
ATOM 3934 N N . ARG B 1 100 ? -16.094 -20.406 -16.469 1 97.06 100 ARG B N 1
ATOM 3935 C CA . ARG B 1 100 ? -15.805 -19.078 -15.938 1 97.06 100 ARG B CA 1
ATOM 3936 C C . ARG B 1 100 ? -14.578 -19.109 -15.023 1 97.06 100 ARG B C 1
ATOM 3938 O O . ARG B 1 100 ? -13.766 -18.172 -15.047 1 97.06 100 ARG B O 1
ATOM 3945 N N . MET B 1 101 ? -14.438 -20.109 -14.289 1 97 101 MET B N 1
ATOM 3946 C CA . MET B 1 101 ? -13.281 -20.25 -13.398 1 97 101 MET B CA 1
ATOM 3947 C C . MET B 1 101 ? -11.992 -20.406 -14.203 1 97 101 MET B C 1
ATOM 3949 O O . MET B 1 101 ? -10.969 -19.812 -13.867 1 97 101 MET B O 1
ATOM 3953 N N . ILE B 1 102 ? -12.109 -21.141 -15.227 1 97.69 102 ILE B N 1
ATOM 3954 C CA . ILE B 1 102 ? -10.945 -21.375 -16.078 1 97.69 102 ILE B CA 1
ATOM 3955 C C . ILE B 1 102 ? -10.531 -20.047 -16.734 1 97.69 102 ILE B C 1
ATOM 3957 O O . ILE B 1 102 ? -9.359 -19.656 -16.672 1 97.69 102 ILE B O 1
ATOM 3961 N N . GLY B 1 103 ? -11.43 -19.344 -17.266 1 97 103 GLY B N 1
ATOM 3962 C CA . GLY B 1 103 ? -11.125 -18.141 -18.016 1 97 103 GLY B CA 1
ATOM 3963 C C . GLY B 1 103 ? -10.898 -16.922 -17.125 1 97 103 GLY B C 1
ATOM 3964 O O . GLY B 1 103 ? -10.195 -15.984 -17.531 1 97 103 GLY B O 1
ATOM 3965 N N . GLY B 1 104 ? -11.492 -16.938 -16 1 96.19 104 GLY B N 1
ATOM 3966 C CA . GLY B 1 104 ? -11.461 -15.758 -15.156 1 96.19 104 GLY B CA 1
ATOM 3967 C C . GLY B 1 104 ? -10.391 -15.82 -14.078 1 96.19 104 GLY B C 1
ATOM 3968 O O . GLY B 1 104 ? -9.914 -14.789 -13.602 1 96.19 104 GLY B O 1
ATOM 3969 N N . LEU B 1 105 ? -9.984 -17.031 -13.703 1 96.06 105 LEU B N 1
ATOM 3970 C CA . LEU B 1 105 ? -9.133 -17.141 -12.531 1 96.06 105 LEU B CA 1
ATOM 3971 C C . LEU B 1 105 ? -7.945 -18.062 -12.812 1 96.06 105 LEU B C 1
ATOM 3973 O O . LEU B 1 105 ? -6.797 -17.688 -12.57 1 96.06 105 LEU B O 1
ATOM 3977 N N . LEU B 1 106 ? -8.164 -19.203 -13.367 1 97.94 106 LEU B N 1
ATOM 3978 C CA . LEU B 1 106 ? -7.16 -20.25 -13.422 1 97.94 106 LEU B CA 1
ATOM 3979 C C . LEU B 1 106 ? -6.227 -20.047 -14.609 1 97.94 106 LEU B C 1
ATOM 3981 O O . LEU B 1 106 ? -5.004 -20.141 -14.469 1 97.94 106 LEU B O 1
ATOM 3985 N N . MET B 1 107 ? -6.848 -19.766 -15.758 1 97.81 107 MET B N 1
ATOM 3986 C CA . MET B 1 107 ? -6.055 -19.609 -16.969 1 97.81 107 MET B CA 1
ATOM 3987 C C . MET B 1 107 ? -6.582 -18.453 -17.812 1 97.81 107 MET B C 1
ATOM 3989 O O . MET B 1 107 ? -6.848 -18.609 -19.016 1 97.81 107 MET B O 1
ATOM 3993 N N . PRO B 1 108 ? -6.582 -17.297 -17.188 1 96.31 108 PRO B N 1
ATOM 3994 C CA . PRO B 1 108 ? -7.07 -16.141 -17.938 1 96.31 108 PRO B CA 1
ATOM 3995 C C . PRO B 1 108 ? -6.125 -15.734 -19.078 1 96.31 108 PRO B C 1
ATOM 3997 O O . PRO B 1 108 ? -4.91 -15.891 -18.953 1 96.31 108 PRO B O 1
ATOM 4000 N N . ASP B 1 109 ? -6.707 -15.234 -20.094 1 88.44 109 ASP B N 1
ATOM 4001 C CA . ASP B 1 109 ? -5.891 -14.594 -21.109 1 88.44 109 ASP B CA 1
ATOM 4002 C C . ASP B 1 109 ? -5.609 -13.133 -20.766 1 88.44 109 ASP B C 1
ATOM 4004 O O . ASP B 1 109 ? -5.918 -12.688 -19.656 1 88.44 109 ASP B O 1
ATOM 4008 N N . LYS B 1 110 ? -4.969 -12.461 -21.609 1 86.12 110 LYS B N 1
ATOM 4009 C CA . LYS B 1 110 ? -4.535 -11.094 -21.328 1 86.12 110 LYS B CA 1
ATOM 4010 C C . LYS B 1 110 ? -5.727 -10.148 -21.219 1 86.12 110 LYS B C 1
ATOM 4012 O O . LYS B 1 110 ? -5.656 -9.117 -20.547 1 86.12 110 LYS B O 1
ATOM 4017 N N . SER B 1 111 ? -6.824 -10.484 -21.875 1 82.81 111 SER B N 1
ATOM 4018 C CA . SER B 1 111 ? -8 -9.625 -21.828 1 82.81 111 SER B CA 1
ATOM 4019 C C . SER B 1 111 ? -8.766 -9.82 -20.516 1 82.81 111 SER B C 1
ATOM 4021 O O . SER B 1 111 ? -9.461 -8.914 -20.062 1 82.81 111 SER B O 1
ATOM 4023 N N . ASN B 1 112 ? -8.758 -10.953 -19.984 1 84.06 112 ASN B N 1
ATOM 4024 C CA . ASN B 1 112 ? -9.367 -11.367 -18.719 1 84.06 112 ASN B CA 1
ATOM 4025 C C . ASN B 1 112 ? -10.891 -11.242 -18.766 1 84.06 112 ASN B C 1
ATOM 4027 O O . ASN B 1 112 ? -11.539 -11.109 -17.734 1 84.06 112 ASN B O 1
ATOM 4031 N N . ASN B 1 113 ? -11.422 -11.234 -19.906 1 93.44 113 ASN B N 1
ATOM 4032 C CA . ASN B 1 113 ? -12.875 -11.078 -19.969 1 93.44 113 ASN B CA 1
ATOM 4033 C C . ASN B 1 113 ? -13.508 -12.148 -20.859 1 93.44 113 ASN B C 1
ATOM 4035 O O . ASN B 1 113 ? -14.719 -12.164 -21.047 1 93.44 113 ASN B O 1
ATOM 4039 N N . ARG B 1 114 ? -12.688 -13.062 -21.391 1 95.56 114 ARG B N 1
ATOM 4040 C CA . ARG B 1 114 ? -13.172 -14.133 -22.25 1 95.56 114 ARG B CA 1
ATOM 4041 C C . ARG B 1 114 ? -12.5 -15.461 -21.922 1 95.56 114 ARG B C 1
ATOM 4043 O O . ARG B 1 114 ? -11.453 -15.484 -21.266 1 95.56 114 ARG B O 1
ATOM 4050 N N . VAL B 1 115 ? -13.125 -16.516 -22.375 1 96.25 115 VAL B N 1
ATOM 4051 C CA . VAL B 1 115 ? -12.555 -17.859 -22.234 1 96.25 115 VAL B CA 1
ATOM 4052 C C . VAL B 1 115 ? -12.727 -18.625 -23.547 1 96.25 115 VAL B C 1
ATOM 4054 O O . VAL B 1 115 ? -13.766 -18.516 -24.203 1 96.25 115 VAL B O 1
ATOM 4057 N N . HIS B 1 116 ? -11.68 -19.234 -23.953 1 93.94 116 HIS B N 1
ATOM 4058 C CA . HIS B 1 116 ? -11.734 -20.031 -25.172 1 93.94 116 HIS B CA 1
ATOM 4059 C C . HIS B 1 116 ? -12.617 -21.266 -24.969 1 93.94 116 HIS B C 1
ATOM 4061 O O . HIS B 1 116 ? -12.531 -21.938 -23.953 1 93.94 116 HIS B O 1
ATOM 4067 N N . LEU B 1 117 ? -13.367 -21.672 -25.938 1 94.81 117 LEU B N 1
ATOM 4068 C CA . LEU B 1 117 ? -14.375 -22.719 -25.844 1 94.81 117 LEU B CA 1
ATOM 4069 C C . LEU B 1 117 ? -13.734 -24.109 -26 1 94.81 117 LEU B C 1
ATOM 4071 O O . LEU B 1 117 ? -14.391 -25.125 -25.766 1 94.81 117 LEU B O 1
ATOM 4075 N N . LYS B 1 118 ? -12.477 -24.141 -26.297 1 92.5 118 LYS B N 1
ATOM 4076 C CA . LYS B 1 118 ? -11.773 -25.422 -26.344 1 92.5 118 LYS B CA 1
ATOM 4077 C C . LYS B 1 118 ? -11.883 -26.141 -25 1 92.5 118 LYS B C 1
ATOM 4079 O O . LYS B 1 118 ? -11.898 -27.375 -24.953 1 92.5 118 LYS B O 1
ATOM 4084 N N . TYR B 1 119 ? -11.992 -25.453 -23.953 1 96.12 119 TYR B N 1
ATOM 4085 C CA . TYR B 1 119 ? -12.078 -26.062 -22.625 1 96.12 119 TYR B CA 1
ATOM 4086 C C . TYR B 1 119 ? -13.445 -26.703 -22.406 1 96.12 119 TYR B C 1
ATOM 4088 O O . TYR B 1 119 ? -13.57 -27.656 -21.641 1 96.12 119 TYR B O 1
ATOM 4096 N N . LEU B 1 120 ? -14.445 -26.141 -23.062 1 96.44 120 LEU B N 1
ATOM 4097 C CA . LEU B 1 120 ? -15.789 -26.688 -22.922 1 96.44 120 LEU B CA 1
ATOM 4098 C C . LEU B 1 120 ? -15.867 -28.109 -23.453 1 96.44 120 LEU B C 1
ATOM 4100 O O . LEU B 1 120 ? -16.625 -28.922 -22.922 1 96.44 120 LEU B O 1
ATOM 4104 N N . SER B 1 121 ? -15.055 -28.391 -24.422 1 93.25 121 SER B N 1
ATOM 4105 C CA . SER B 1 121 ? -15.008 -29.734 -24.969 1 93.25 121 SER B CA 1
ATOM 4106 C C . SER B 1 121 ? -14.578 -30.75 -23.922 1 93.25 121 SER B C 1
ATOM 4108 O O . SER B 1 121 ? -14.984 -31.922 -23.984 1 93.25 121 SER B O 1
ATOM 4110 N N . LEU B 1 122 ? -13.797 -30.375 -22.984 1 95.5 122 LEU B N 1
ATOM 4111 C CA . LEU B 1 122 ? -13.297 -31.266 -21.938 1 95.5 122 LEU B CA 1
ATOM 4112 C C . LEU B 1 122 ? -14.273 -31.344 -20.781 1 95.5 122 LEU B C 1
ATOM 4114 O O . LEU B 1 122 ? -14.109 -32.188 -19.875 1 95.5 122 LEU B O 1
ATOM 4118 N N . LEU B 1 123 ? -15.273 -30.516 -20.844 1 96.69 123 LEU B N 1
ATOM 4119 C CA . LEU B 1 123 ? -16.234 -30.453 -19.75 1 96.69 123 LEU B CA 1
ATOM 4120 C C . LEU B 1 123 ? -17.531 -31.156 -20.141 1 96.69 123 LEU B C 1
ATOM 4122 O O . LEU B 1 123 ? -18.516 -31.125 -19.375 1 96.69 123 LEU B O 1
ATOM 4126 N N . GLY B 1 124 ? -17.578 -31.734 -21.297 1 93.81 124 GLY B N 1
ATOM 4127 C CA . GLY B 1 124 ? -18.781 -32.406 -21.781 1 93.81 124 GLY B CA 1
ATOM 4128 C C . GLY B 1 124 ? -19.359 -33.406 -20.812 1 93.81 124 GLY B C 1
ATOM 4129 O O . GLY B 1 124 ? -20.531 -33.344 -20.469 1 93.81 124 GLY B O 1
ATOM 4130 N N . ASP B 1 125 ? -18.5 -34.312 -20.391 1 94.38 125 ASP B N 1
ATOM 4131 C CA . ASP B 1 125 ? -18.859 -35.281 -19.359 1 94.38 125 ASP B CA 1
ATOM 4132 C C . ASP B 1 125 ? -18.281 -34.875 -18.016 1 94.38 125 ASP B C 1
ATOM 4134 O O . ASP B 1 125 ? -17.094 -35.062 -17.766 1 94.38 125 ASP B O 1
ATOM 4138 N N . LEU B 1 126 ? -19.141 -34.406 -17.141 1 95.19 126 LEU B N 1
ATOM 4139 C CA . LEU B 1 126 ? -18.703 -33.875 -15.867 1 95.19 126 LEU B CA 1
ATOM 4140 C C . LEU B 1 126 ? -18.078 -34.969 -15 1 95.19 126 LEU B C 1
ATOM 4142 O O . LEU B 1 126 ? -17.25 -34.656 -14.125 1 95.19 126 LEU B O 1
ATOM 4146 N N . ASN B 1 127 ? -18.422 -36.156 -15.242 1 93.75 127 ASN B N 1
ATOM 4147 C CA . ASN B 1 127 ? -17.875 -37.281 -14.477 1 93.75 127 ASN B CA 1
ATOM 4148 C C . ASN B 1 127 ? -16.422 -37.562 -14.859 1 93.75 127 ASN B C 1
ATOM 4150 O O . ASN B 1 127 ? -15.695 -38.219 -14.117 1 93.75 127 ASN B O 1
ATOM 4154 N N . LYS B 1 128 ? -16.016 -37 -15.961 1 94.38 128 LYS B N 1
ATOM 4155 C CA . LYS B 1 128 ? -14.68 -37.281 -16.469 1 94.38 128 LYS B CA 1
ATOM 4156 C C . LYS B 1 128 ? -13.766 -36.062 -16.281 1 94.38 128 LYS B C 1
ATOM 4158 O O . LYS B 1 128 ? -12.57 -36.125 -16.578 1 94.38 128 LYS B O 1
ATOM 4163 N N . VAL B 1 129 ? -14.297 -35.031 -15.812 1 95.19 129 VAL B N 1
ATOM 4164 C CA . VAL B 1 129 ? -13.547 -33.781 -15.711 1 95.19 129 VAL B CA 1
ATOM 4165 C C . VAL B 1 129 ? -12.383 -33.969 -14.734 1 95.19 129 VAL B C 1
ATOM 4167 O O . VAL B 1 129 ? -11.305 -33.406 -14.938 1 95.19 129 VAL B O 1
ATOM 4170 N N . SER B 1 130 ? -12.516 -34.781 -13.727 1 92.69 130 SER B N 1
ATOM 4171 C CA . SER B 1 130 ? -11.531 -34.938 -12.664 1 92.69 130 SER B CA 1
ATOM 4172 C C . SER B 1 130 ? -10.352 -35.781 -13.133 1 92.69 130 SER B C 1
ATOM 4174 O O . SER B 1 130 ? -9.32 -35.844 -12.461 1 92.69 130 SER B O 1
ATOM 4176 N N . GLN B 1 131 ? -10.492 -36.375 -14.297 1 95.25 131 GLN B N 1
ATOM 4177 C CA . GLN B 1 131 ? -9.43 -37.219 -14.789 1 95.25 131 GLN B CA 1
ATOM 4178 C C . GLN B 1 131 ? -8.266 -36.406 -15.352 1 95.25 131 GLN B C 1
ATOM 4180 O O . GLN B 1 131 ? -7.164 -36.938 -15.539 1 95.25 131 GLN B O 1
ATOM 4185 N N . TYR B 1 132 ? -8.57 -35.188 -15.664 1 96.88 132 TYR B N 1
ATOM 4186 C CA . TYR B 1 132 ? -7.543 -34.312 -16.25 1 96.88 132 TYR B CA 1
ATOM 4187 C C . TYR B 1 132 ? -6.699 -33.688 -15.148 1 96.88 132 TYR B C 1
ATOM 4189 O O . TYR B 1 132 ? -7.188 -33.438 -14.047 1 96.88 132 TYR B O 1
ATOM 4197 N N . SER B 1 133 ? -5.445 -33.438 -15.484 1 97.75 133 SER B N 1
ATOM 4198 C CA . SER B 1 133 ? -4.559 -32.719 -14.602 1 97.75 133 SER B CA 1
ATOM 4199 C C . SER B 1 133 ? -4.715 -31.203 -14.797 1 97.75 133 SER B C 1
ATOM 4201 O O . SER B 1 133 ? -3.842 -30.547 -15.375 1 97.75 133 SER B O 1
ATOM 4203 N N . TRP B 1 134 ? -5.746 -30.656 -14.242 1 98.31 134 TRP B N 1
ATOM 4204 C CA . TRP B 1 134 ? -6.016 -29.234 -14.367 1 98.31 134 TRP B CA 1
ATOM 4205 C C . TRP B 1 134 ? -4.922 -28.406 -13.695 1 98.31 134 TRP B C 1
ATOM 4207 O O . TRP B 1 134 ? -4.566 -27.328 -14.172 1 98.31 134 TRP B O 1
ATOM 4217 N N . GLY B 1 135 ? -4.418 -28.953 -12.609 1 98.44 135 GLY B N 1
ATOM 4218 C CA . GLY B 1 135 ? -3.35 -28.25 -11.914 1 98.44 135 GLY B CA 1
ATOM 4219 C C . GLY B 1 135 ? -2.113 -28.047 -12.766 1 98.44 135 GLY B C 1
ATOM 4220 O O . GLY B 1 135 ? -1.546 -26.953 -12.797 1 98.44 135 GLY B O 1
ATOM 4221 N N . SER B 1 136 ? -1.717 -29.109 -13.43 1 98.69 136 SER B N 1
ATOM 4222 C CA . SER B 1 136 ? -0.538 -28.984 -14.281 1 98.69 136 SER B CA 1
ATOM 4223 C C . SER B 1 136 ? -0.799 -28.047 -15.453 1 98.69 136 SER B C 1
ATOM 4225 O O . SER B 1 136 ? 0.108 -27.344 -15.906 1 98.69 136 SER B O 1
ATOM 4227 N N . ALA B 1 137 ? -2.002 -28 -15.922 1 98.75 137 ALA B N 1
ATOM 4228 C CA . ALA B 1 137 ? -2.363 -27.078 -17 1 98.75 137 ALA B CA 1
ATOM 4229 C C . ALA B 1 137 ? -2.277 -25.625 -16.547 1 98.75 137 ALA B C 1
ATOM 4231 O O . ALA B 1 137 ? -1.775 -24.766 -17.266 1 98.75 137 ALA B O 1
ATOM 4232 N N . VAL B 1 138 ? -2.762 -25.406 -15.367 1 98.81 138 VAL B N 1
ATOM 4233 C CA . VAL B 1 138 ? -2.709 -24.062 -14.797 1 98.81 138 VAL B CA 1
ATOM 4234 C C . VAL B 1 138 ? -1.255 -23.625 -14.664 1 98.81 138 VAL B C 1
ATOM 4236 O O . VAL B 1 138 ? -0.915 -22.484 -15.008 1 98.81 138 VAL B O 1
ATOM 4239 N N . LEU B 1 139 ? -0.445 -24.469 -14.195 1 98.88 139 LEU B N 1
ATOM 4240 C CA . LEU B 1 139 ? 0.96 -24.125 -14 1 98.88 139 LEU B CA 1
ATOM 4241 C C . LEU B 1 139 ? 1.652 -23.891 -15.344 1 98.88 139 LEU B C 1
ATOM 4243 O O . LEU B 1 139 ? 2.455 -22.969 -15.484 1 98.88 139 LEU B O 1
ATOM 4247 N N . ALA B 1 140 ? 1.343 -24.734 -16.297 1 98.62 140 ALA B N 1
ATOM 4248 C CA . ALA B 1 140 ? 1.893 -24.547 -17.625 1 98.62 140 ALA B CA 1
ATOM 4249 C C . ALA B 1 140 ? 1.556 -23.156 -18.172 1 98.62 140 ALA B C 1
ATOM 4251 O O . ALA B 1 140 ? 2.428 -22.453 -18.688 1 98.62 140 ALA B O 1
ATOM 4252 N N . THR B 1 141 ? 0.327 -22.812 -18.031 1 98.31 141 THR B N 1
ATOM 4253 C CA . THR B 1 141 ? -0.133 -21.531 -18.531 1 98.31 141 THR B CA 1
ATOM 4254 C C . THR B 1 141 ? 0.565 -20.391 -17.781 1 98.31 141 THR B C 1
ATOM 4256 O O . THR B 1 141 ? 0.979 -19.406 -18.391 1 98.31 141 THR B O 1
ATOM 4259 N N . LEU B 1 142 ? 0.684 -20.547 -16.531 1 98.56 142 LEU B N 1
ATOM 4260 C CA . LEU B 1 142 ? 1.336 -19.516 -15.734 1 98.56 142 LEU B CA 1
ATOM 4261 C C . LEU B 1 142 ? 2.801 -19.359 -16.125 1 98.56 142 LEU B C 1
ATOM 4263 O O . LEU B 1 142 ? 3.295 -18.25 -16.281 1 98.56 142 LEU B O 1
ATOM 4267 N N . TYR B 1 143 ? 3.504 -20.516 -16.281 1 98.25 143 TYR B N 1
ATOM 4268 C CA . TYR B 1 143 ? 4.891 -20.469 -16.734 1 98.25 143 TYR B CA 1
ATOM 4269 C C . TYR B 1 143 ? 5.012 -19.719 -18.047 1 98.25 143 TYR B C 1
ATOM 4271 O O . TYR B 1 143 ? 5.859 -18.828 -18.188 1 98.25 143 TYR B O 1
ATOM 4279 N N . ARG B 1 144 ? 4.16 -20.047 -18.938 1 97.12 144 ARG B N 1
ATOM 4280 C CA . ARG B 1 144 ? 4.18 -19.422 -20.25 1 97.12 144 ARG B CA 1
ATOM 4281 C C . ARG B 1 144 ? 3.951 -17.906 -20.141 1 97.12 144 ARG B C 1
ATOM 4283 O O . ARG B 1 144 ? 4.676 -17.125 -20.75 1 97.12 144 ARG B O 1
ATOM 4290 N N . GLU B 1 145 ? 2.99 -17.594 -19.391 1 96.62 145 GLU B N 1
ATOM 4291 C CA . GLU B 1 145 ? 2.645 -16.188 -19.25 1 96.62 145 GLU B CA 1
ATOM 4292 C C . GLU B 1 145 ? 3.754 -15.414 -18.547 1 96.62 145 GLU B C 1
ATOM 4294 O O . GLU B 1 145 ? 4.004 -14.242 -18.859 1 96.62 145 GLU B O 1
ATOM 4299 N N . LEU B 1 146 ? 4.355 -15.992 -17.578 1 97 146 LEU B N 1
ATOM 4300 C CA . LEU B 1 146 ? 5.5 -15.367 -16.906 1 97 146 LEU B CA 1
ATOM 4301 C C . LEU B 1 146 ? 6.633 -15.125 -17.906 1 97 146 LEU B C 1
ATOM 4303 O O . LEU B 1 146 ? 7.254 -14.062 -17.891 1 97 146 LEU B O 1
ATOM 4307 N N . CYS B 1 147 ? 6.879 -16.109 -18.734 1 96.56 147 CYS B N 1
ATOM 4308 C CA . CYS B 1 147 ? 7.91 -15.938 -19.75 1 96.56 147 CYS B CA 1
ATOM 4309 C C . CYS B 1 147 ? 7.57 -14.797 -20.703 1 96.56 147 CYS B C 1
ATOM 4311 O O . CYS B 1 147 ? 8.43 -13.977 -21.016 1 96.56 147 CYS B O 1
ATOM 4313 N N . LEU B 1 148 ? 6.348 -14.734 -21.031 1 94.19 148 LEU 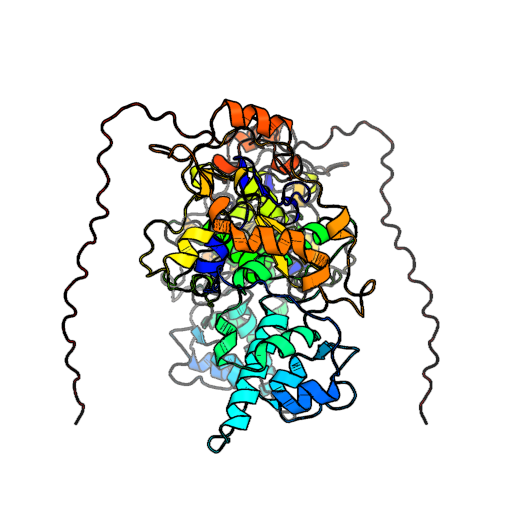B N 1
ATOM 4314 C CA . LEU B 1 148 ? 5.91 -13.68 -21.938 1 94.19 148 LEU B CA 1
ATOM 4315 C C . LEU B 1 148 ? 5.992 -12.312 -21.266 1 94.19 148 LEU B C 1
ATOM 4317 O O . LEU B 1 148 ? 6.34 -11.32 -21.906 1 94.19 148 LEU B O 1
ATOM 4321 N N . ALA B 1 149 ? 5.695 -12.305 -20.062 1 94.38 149 ALA B N 1
ATOM 4322 C CA . ALA B 1 149 ? 5.629 -11.055 -19.312 1 94.38 149 ALA B CA 1
ATOM 4323 C C . ALA B 1 149 ? 7.016 -10.438 -19.156 1 94.38 149 ALA B C 1
ATOM 4325 O O . ALA B 1 149 ? 7.141 -9.25 -18.828 1 94.38 149 ALA B O 1
ATOM 4326 N N . THR B 1 150 ? 8.039 -11.227 -19.25 1 93.44 150 THR B N 1
ATOM 4327 C CA . THR B 1 150 ? 9.398 -10.719 -19.094 1 93.44 150 THR B CA 1
ATOM 4328 C C . THR B 1 150 ? 9.852 -10.023 -20.375 1 93.44 150 THR B C 1
ATOM 4330 O O . THR B 1 150 ? 10.867 -9.32 -20.375 1 93.44 150 THR B O 1
ATOM 4333 N N . LYS B 1 151 ? 9.117 -10.211 -21.391 1 90.88 151 LYS B N 1
ATOM 4334 C CA . LYS B 1 151 ? 9.492 -9.578 -22.656 1 90.88 151 LYS B CA 1
ATOM 4335 C C . LYS B 1 151 ? 9.297 -8.062 -22.594 1 90.88 151 LYS B C 1
ATOM 4337 O O . LYS B 1 151 ? 8.328 -7.582 -22.016 1 90.88 151 LYS B O 1
ATOM 4342 N N . PRO B 1 152 ? 10.203 -7.352 -23.234 1 87.69 152 PRO B N 1
ATOM 4343 C CA . PRO B 1 152 ? 10.078 -5.895 -23.219 1 87.69 152 PRO B CA 1
ATOM 4344 C C . PRO B 1 152 ? 8.781 -5.402 -23.844 1 87.69 152 PRO B C 1
ATOM 4346 O O . PRO B 1 152 ? 8.336 -5.945 -24.859 1 87.69 152 PRO B O 1
ATOM 4349 N N . GLY B 1 153 ? 8.18 -4.477 -23.234 1 86.19 153 GLY B N 1
ATOM 4350 C CA . GLY B 1 153 ? 7.012 -3.832 -23.812 1 86.19 153 GLY B CA 1
ATOM 4351 C C . GLY B 1 153 ? 5.707 -4.48 -23.391 1 86.19 153 GLY B C 1
ATOM 4352 O O . GLY B 1 153 ? 4.629 -3.936 -23.641 1 86.19 153 GLY B O 1
ATOM 4353 N N . VAL B 1 154 ? 5.832 -5.645 -22.828 1 84.19 154 VAL B N 1
ATOM 4354 C CA . VAL B 1 154 ? 4.613 -6.328 -22.406 1 84.19 154 VAL B CA 1
ATOM 4355 C C . VAL B 1 154 ? 4.117 -5.734 -21.094 1 84.19 154 VAL B C 1
ATOM 4357 O O . VAL B 1 154 ? 4.883 -5.605 -20.141 1 84.19 154 VAL B O 1
ATOM 4360 N N . ILE B 1 155 ? 2.801 -5.359 -21.047 1 79.56 155 ILE B N 1
ATOM 4361 C CA . ILE B 1 155 ? 2.281 -4.621 -19.906 1 79.56 155 ILE B CA 1
ATOM 4362 C C . ILE B 1 155 ? 1.311 -5.5 -19.125 1 79.56 155 ILE B C 1
ATOM 4364 O O . ILE B 1 155 ? 1.054 -5.25 -17.938 1 79.56 155 ILE B O 1
ATOM 4368 N N . SER B 1 156 ? 0.814 -6.562 -19.781 1 85.56 156 SER B N 1
ATOM 4369 C CA . SER B 1 156 ? -0.191 -7.383 -19.125 1 85.56 156 SER B CA 1
ATOM 4370 C C . SER B 1 156 ? 0.23 -8.852 -19.078 1 85.56 156 SER B C 1
ATOM 4372 O O . SER B 1 156 ? 1.045 -9.289 -19.891 1 85.56 156 SER B O 1
ATOM 4374 N N . MET B 1 157 ? -0.229 -9.492 -18.062 1 90.06 157 MET B N 1
ATOM 4375 C CA . MET B 1 157 ? 0.084 -10.914 -17.922 1 90.06 157 MET B CA 1
ATOM 4376 C C . MET B 1 157 ? -1.187 -11.734 -17.703 1 90.06 157 MET B C 1
ATOM 4378 O O . MET B 1 157 ? -2.076 -11.32 -16.953 1 90.06 157 MET B O 1
ATOM 4382 N N . GLY B 1 158 ? -1.248 -12.789 -18.406 1 93.31 158 GLY B N 1
ATOM 4383 C CA . GLY B 1 158 ? -2.279 -13.781 -18.141 1 93.31 158 GLY B CA 1
ATOM 4384 C C . GLY B 1 158 ? -1.867 -14.789 -17.094 1 93.31 158 GLY B C 1
ATOM 4385 O O . GLY B 1 158 ? -0.995 -14.516 -16.266 1 93.31 158 GLY B O 1
ATOM 4386 N N . GLY B 1 159 ? -2.619 -15.906 -17.062 1 96.69 159 GLY B N 1
ATOM 4387 C CA . GLY B 1 159 ? -2.297 -16.953 -16.109 1 96.69 159 GLY B CA 1
ATOM 4388 C C . GLY B 1 159 ? -2.85 -16.672 -14.727 1 96.69 159 GLY B C 1
ATOM 4389 O O . GLY B 1 159 ? -3.451 -15.625 -14.484 1 96.69 159 GLY B O 1
ATOM 4390 N N . CYS B 1 160 ? -2.611 -17.594 -13.906 1 98 160 CYS B N 1
ATOM 4391 C CA . CYS B 1 160 ? -3.23 -17.562 -12.586 1 98 160 CYS B CA 1
ATOM 4392 C C . CYS B 1 160 ? -2.439 -16.672 -11.633 1 98 160 CYS B C 1
ATOM 4394 O O . CYS B 1 160 ? -1.615 -17.156 -10.859 1 98 160 CYS B O 1
ATOM 4396 N N . ALA B 1 161 ? -2.799 -15.438 -11.586 1 96.06 161 ALA B N 1
ATOM 4397 C CA . ALA B 1 161 ? -2.135 -14.469 -10.719 1 96.06 161 ALA B CA 1
ATOM 4398 C C . ALA B 1 161 ? -2.348 -14.812 -9.25 1 96.06 161 ALA B C 1
ATOM 4400 O O . ALA B 1 161 ? -1.469 -14.578 -8.414 1 96.06 161 ALA B O 1
ATOM 4401 N N . LEU B 1 162 ? -3.471 -15.383 -8.977 1 97.06 162 LEU B N 1
ATOM 4402 C CA . LEU B 1 162 ? -3.775 -15.797 -7.613 1 97.06 162 LEU B CA 1
ATOM 4403 C C . LEU B 1 162 ? -2.748 -16.812 -7.109 1 97.06 162 LEU B C 1
ATOM 4405 O O . LEU B 1 162 ? -2.287 -16.719 -5.973 1 97.06 162 LEU B O 1
ATOM 4409 N N . LEU B 1 163 ? -2.428 -17.719 -7.926 1 98.44 163 LEU B N 1
ATOM 4410 C CA . LEU B 1 163 ? -1.428 -18.719 -7.574 1 98.44 163 LEU B CA 1
ATOM 4411 C C . LEU B 1 163 ? -0.068 -18.062 -7.336 1 98.44 163 LEU B C 1
ATOM 4413 O O . LEU B 1 163 ? 0.593 -18.359 -6.336 1 98.44 163 LEU B O 1
ATOM 4417 N N . LEU B 1 164 ? 0.306 -17.234 -8.227 1 98 164 LEU B N 1
ATOM 4418 C CA . LEU B 1 164 ? 1.595 -16.562 -8.125 1 98 164 LEU B CA 1
ATOM 4419 C C . LEU B 1 164 ? 1.687 -15.766 -6.824 1 98 164 LEU B C 1
ATOM 4421 O O . LEU B 1 164 ? 2.674 -15.875 -6.094 1 98 164 LEU B O 1
ATOM 4425 N N . GLN B 1 165 ? 0.666 -15.023 -6.543 1 96.81 165 GLN B N 1
ATOM 4426 C CA . GLN B 1 165 ? 0.661 -14.172 -5.359 1 96.81 165 GLN B CA 1
ATOM 4427 C C . GLN B 1 165 ? 0.676 -15 -4.082 1 96.81 165 GLN B C 1
ATOM 4429 O O . GLN B 1 165 ? 1.448 -14.727 -3.162 1 96.81 165 GLN B O 1
ATOM 4434 N N . ASN B 1 166 ? -0.195 -15.953 -4.039 1 97.88 166 ASN B N 1
ATOM 4435 C CA . ASN B 1 166 ? -0.238 -16.797 -2.852 1 97.88 166 ASN B CA 1
ATOM 4436 C C . ASN B 1 166 ? 1.062 -17.578 -2.67 1 97.88 166 ASN B C 1
ATOM 4438 O O . ASN B 1 166 ? 1.547 -17.734 -1.548 1 97.88 166 ASN B O 1
ATOM 4442 N N . TRP B 1 167 ? 1.543 -18.031 -3.734 1 98.38 167 TRP B N 1
ATOM 4443 C CA . TRP B 1 167 ? 2.826 -18.719 -3.672 1 98.38 167 TRP B CA 1
ATOM 4444 C C . TRP B 1 167 ? 3.893 -17.828 -3.037 1 98.38 167 TRP B C 1
ATOM 4446 O O . TRP B 1 167 ? 4.609 -18.266 -2.129 1 98.38 167 TRP B O 1
ATOM 4456 N N . ALA B 1 168 ? 3.99 -16.625 -3.502 1 97.88 168 ALA B N 1
ATOM 4457 C CA . ALA B 1 168 ? 4.957 -15.68 -2.947 1 97.88 168 ALA B CA 1
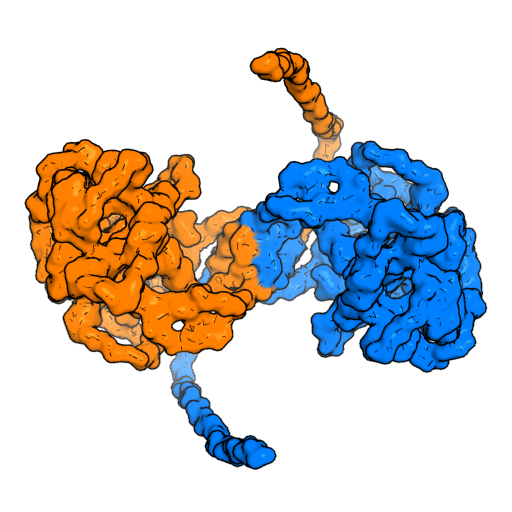ATOM 4458 C C . ALA B 1 168 ? 4.703 -15.445 -1.462 1 97.88 168 ALA B C 1
ATOM 4460 O O . ALA B 1 168 ? 5.641 -15.43 -0.661 1 97.88 168 ALA B O 1
ATOM 4461 N N . TRP B 1 169 ? 3.475 -15.328 -1.094 1 97.5 169 TRP B N 1
ATOM 4462 C CA . TRP B 1 169 ? 3.129 -14.984 0.282 1 97.5 169 TRP B CA 1
ATOM 4463 C C . TRP B 1 169 ? 3.383 -16.172 1.215 1 97.5 169 TRP B C 1
ATOM 4465 O O . TRP B 1 169 ? 3.727 -15.977 2.385 1 97.5 169 TRP B O 1
ATOM 4475 N N . TYR B 1 170 ? 3.266 -17.375 0.742 1 97.62 170 TYR B N 1
ATOM 4476 C CA . TYR B 1 170 ? 3.529 -18.531 1.592 1 97.62 170 TYR B CA 1
ATOM 4477 C C . TYR B 1 170 ? 5.027 -18.766 1.736 1 97.62 170 TYR B C 1
ATOM 4479 O O . TYR B 1 170 ? 5.48 -19.312 2.744 1 97.62 170 TYR B O 1
ATOM 4487 N N . ARG B 1 171 ? 5.777 -18.344 0.829 1 97.38 171 ARG B N 1
ATOM 4488 C CA . ARG B 1 171 ? 7.191 -18.703 0.849 1 97.38 171 ARG B CA 1
ATOM 4489 C C . ARG B 1 171 ? 8.047 -17.516 1.294 1 97.38 171 ARG B C 1
ATOM 4491 O O . ARG B 1 171 ? 9.125 -17.688 1.852 1 97.38 171 ARG B O 1
ATOM 4498 N N . LEU B 1 172 ? 7.621 -16.344 0.978 1 97.44 172 LEU B N 1
ATOM 4499 C CA . LEU B 1 172 ? 8.344 -15.133 1.337 1 97.44 172 LEU B CA 1
ATOM 4500 C C . LEU B 1 172 ? 7.602 -14.367 2.43 1 97.44 172 LEU B C 1
ATOM 4502 O O . LEU B 1 172 ? 6.742 -13.539 2.139 1 97.44 172 LEU B O 1
ATOM 4506 N N . SER B 1 173 ? 8.016 -14.531 3.641 1 96.31 173 SER B N 1
ATOM 4507 C CA . SER B 1 173 ? 7.312 -13.906 4.758 1 96.31 173 SER B CA 1
ATOM 4508 C C . SER B 1 173 ? 7.504 -12.398 4.754 1 96.31 173 SER B C 1
ATOM 4510 O O . SER B 1 173 ? 6.648 -11.656 5.242 1 96.31 173 SER B O 1
ATOM 4512 N N . CYS B 1 174 ? 8.578 -11.922 4.184 1 95.25 174 CYS B N 1
ATOM 4513 C CA . CYS B 1 174 ? 8.906 -10.5 4.195 1 95.25 174 CYS B CA 1
ATOM 4514 C C . CYS B 1 174 ? 7.965 -9.711 3.301 1 95.25 174 CYS B C 1
ATOM 4516 O O . CYS B 1 174 ? 7.918 -8.484 3.373 1 95.25 174 CYS B O 1
ATOM 4518 N N . VAL B 1 175 ? 7.219 -10.359 2.457 1 96.44 175 VAL B N 1
ATOM 4519 C CA . VAL B 1 175 ? 6.309 -9.617 1.586 1 96.44 175 VAL B CA 1
ATOM 4520 C C . VAL B 1 175 ? 4.875 -10.086 1.82 1 96.44 175 VAL B C 1
ATOM 4522 O O . VAL B 1 175 ? 3.957 -9.672 1.111 1 96.44 175 VAL B O 1
ATOM 4525 N N . ALA B 1 176 ? 4.672 -10.969 2.713 1 96.88 176 ALA B N 1
ATOM 4526 C CA . ALA B 1 176 ? 3.344 -11.516 2.984 1 96.88 176 ALA B CA 1
ATOM 4527 C C . ALA B 1 176 ? 2.602 -10.672 4.016 1 96.88 176 ALA B C 1
ATOM 4529 O O . ALA B 1 176 ? 3.125 -10.398 5.098 1 96.88 176 ALA B O 1
ATOM 4530 N N . PRO B 1 177 ? 1.433 -10.234 3.682 1 95.94 177 PRO B N 1
ATOM 4531 C CA . PRO B 1 177 ? 0.636 -9.555 4.707 1 95.94 177 PRO B CA 1
ATOM 4532 C C . PRO B 1 177 ? 0.214 -10.484 5.84 1 95.94 177 PRO B C 1
ATOM 4534 O O . PRO B 1 177 ? 0.236 -11.711 5.68 1 95.94 177 PRO B O 1
ATOM 4537 N N . GLU B 1 178 ? -0.092 -9.883 6.91 1 95 178 GLU B N 1
ATOM 4538 C CA . GLU B 1 178 ? -0.672 -10.664 8 1 95 178 GLU B CA 1
ATOM 4539 C C . GLU B 1 178 ? -2.139 -10.984 7.73 1 95 178 GLU B C 1
ATOM 4541 O O . GLU B 1 178 ? -2.912 -10.102 7.352 1 95 178 GLU B O 1
ATOM 4546 N N . SER B 1 179 ? -2.406 -12.227 7.801 1 94.56 179 SER B N 1
ATOM 4547 C CA . SER B 1 179 ? -3.783 -12.68 7.625 1 94.56 179 SER B CA 1
ATOM 4548 C C . SER B 1 179 ? -4.355 -13.234 8.922 1 94.56 179 SER B C 1
ATOM 4550 O O . SER B 1 179 ? -3.693 -14.008 9.617 1 94.56 179 SER B O 1
ATOM 4552 N N . PRO B 1 180 ? -5.559 -12.781 9.289 1 93.12 180 PRO B N 1
ATOM 4553 C CA . PRO B 1 180 ? -6.172 -13.344 10.5 1 93.12 180 PRO B CA 1
ATOM 4554 C C . PRO B 1 180 ? -6.723 -14.75 10.281 1 93.12 180 PRO B C 1
ATOM 4556 O O . PRO B 1 180 ? -7.07 -15.43 11.242 1 93.12 180 PRO B O 1
ATOM 4559 N N . LYS B 1 181 ? -6.797 -15.273 9.117 1 93.19 181 LYS B N 1
ATOM 4560 C CA . LYS B 1 181 ? -7.406 -16.562 8.805 1 93.19 181 LYS B CA 1
ATOM 4561 C C . LYS B 1 181 ? -6.406 -17.703 8.984 1 93.19 181 LYS B C 1
ATOM 4563 O O . LYS B 1 181 ? -5.223 -17.547 8.688 1 93.19 181 LYS B O 1
ATOM 4568 N N . PRO B 1 182 ? -6.938 -18.781 9.375 1 92.31 182 PRO B N 1
ATOM 4569 C CA . PRO B 1 182 ? -6.074 -19.953 9.547 1 92.31 182 PRO B CA 1
ATOM 4570 C C . PRO B 1 182 ? -5.754 -20.641 8.219 1 92.31 182 PRO B C 1
ATOM 4572 O O . PRO B 1 182 ? -6.281 -20.25 7.176 1 92.31 182 PRO B O 1
ATOM 4575 N N . TRP B 1 183 ? -4.852 -21.609 8.312 1 92.62 183 TRP B N 1
ATOM 4576 C CA . TRP B 1 183 ? -4.551 -22.469 7.172 1 92.62 183 TRP B CA 1
ATOM 4577 C C . TRP B 1 183 ? -5.68 -23.469 6.93 1 92.62 183 TRP B C 1
ATOM 4579 O O . TRP B 1 183 ? -5.934 -24.328 7.766 1 92.62 183 TRP B O 1
ATOM 4589 N N . ILE B 1 184 ? -6.359 -23.234 5.871 1 94.31 184 ILE B N 1
ATOM 4590 C CA . ILE B 1 184 ? -7.422 -24.156 5.465 1 94.31 184 ILE B CA 1
ATOM 4591 C C . ILE B 1 184 ? -7.277 -24.484 3.984 1 94.31 184 ILE B C 1
ATOM 4593 O O . ILE B 1 184 ? -7.055 -23.594 3.158 1 94.31 184 ILE B O 1
ATOM 4597 N N . PHE B 1 185 ? -7.367 -25.812 3.717 1 95.5 185 PHE B N 1
ATOM 4598 C CA . PHE B 1 185 ? -7.289 -26.266 2.33 1 95.5 185 PHE B CA 1
ATOM 4599 C C . PHE B 1 185 ? -8.555 -25.891 1.569 1 95.5 185 PHE B C 1
ATOM 4601 O O . PHE B 1 185 ? -9.664 -26.078 2.066 1 95.5 185 PHE B O 1
ATOM 4608 N N . PRO B 1 186 ? -8.391 -25.359 0.271 1 95.88 186 PRO B N 1
ATOM 4609 C CA . PRO B 1 186 ? -7.156 -24.922 -0.387 1 95.88 186 PRO B CA 1
ATOM 4610 C C . PRO B 1 186 ? -6.562 -23.672 0.247 1 95.88 186 PRO B C 1
ATOM 4612 O O . PRO B 1 186 ? -7.301 -22.828 0.757 1 95.88 186 PRO B O 1
ATOM 4615 N N . LEU B 1 187 ? -5.348 -23.547 0.218 1 97.06 187 LEU B N 1
ATOM 4616 C CA . LEU B 1 187 ? -4.629 -22.578 1.039 1 97.06 187 LEU B CA 1
ATOM 4617 C C . LEU B 1 187 ? -4.824 -21.156 0.511 1 97.06 187 LEU B C 1
ATOM 4619 O O . LEU B 1 187 ? -4.551 -20.188 1.217 1 97.06 187 LEU B O 1
ATOM 4623 N N . ALA B 1 188 ? -5.301 -21.031 -0.688 1 96.69 188 ALA B N 1
ATOM 4624 C CA . ALA B 1 188 ? -5.547 -19.703 -1.254 1 96.69 188 ALA B CA 1
ATOM 4625 C C . ALA B 1 188 ? -6.57 -18.938 -0.423 1 96.69 188 ALA B C 1
ATOM 4627 O O . ALA B 1 188 ? -6.621 -17.703 -0.474 1 96.69 188 ALA B O 1
ATOM 4628 N N . GLN B 1 189 ? -7.359 -19.609 0.361 1 95.5 189 GLN B N 1
ATOM 4629 C CA . GLN B 1 189 ? -8.406 -18.984 1.174 1 95.5 189 GLN B CA 1
ATOM 4630 C C . GLN B 1 189 ? -7.809 -18.062 2.223 1 95.5 189 GLN B C 1
ATOM 4632 O O . GLN B 1 189 ? -8.438 -17.078 2.615 1 95.5 189 GLN B O 1
ATOM 4637 N N . ARG B 1 190 ? -6.668 -18.359 2.639 1 95.38 190 ARG B N 1
ATOM 4638 C CA . ARG B 1 190 ? -6.039 -17.625 3.734 1 95.38 190 ARG B CA 1
ATOM 4639 C C . ARG B 1 190 ? -5.824 -16.156 3.365 1 95.38 190 ARG B C 1
ATOM 4641 O O . ARG B 1 190 ? -6.086 -15.266 4.172 1 95.38 190 ARG B O 1
ATOM 4648 N N . PHE B 1 191 ? -5.379 -15.922 2.164 1 95.31 191 PHE B N 1
ATOM 4649 C CA . PHE B 1 191 ? -4.988 -14.578 1.774 1 95.31 191 PHE B CA 1
ATOM 4650 C C . PHE B 1 191 ? -6.047 -13.945 0.878 1 95.31 191 PHE B C 1
ATOM 4652 O O . PHE B 1 191 ? -5.93 -12.781 0.496 1 95.31 191 PHE B O 1
ATOM 4659 N N . ASN B 1 192 ? -6.949 -14.727 0.462 1 89.56 192 ASN B N 1
ATOM 4660 C CA . ASN B 1 192 ? -7.957 -14.195 -0.449 1 89.56 192 ASN B CA 1
ATOM 4661 C C . ASN B 1 192 ? -9.242 -13.82 0.289 1 89.56 192 ASN B C 1
ATOM 4663 O O . ASN B 1 192 ? -10.273 -13.578 -0.337 1 89.56 192 ASN B O 1
ATOM 4667 N N . SER B 1 193 ? -8.992 -13.773 1.561 1 80.62 193 SER B N 1
ATOM 4668 C CA . SER B 1 193 ? -10.125 -13.352 2.373 1 80.62 193 SER B CA 1
ATOM 4669 C C . SER B 1 193 ? -9.906 -11.945 2.941 1 80.62 193 SER B C 1
ATOM 4671 O O . SER B 1 193 ? -8.781 -11.438 2.939 1 80.62 193 SER B O 1
ATOM 4673 N N . GLY B 1 194 ? -10.805 -11.039 2.875 1 82.81 194 GLY B N 1
ATOM 4674 C CA . GLY B 1 194 ? -10.742 -9.688 3.42 1 82.81 194 GLY B CA 1
ATOM 4675 C C . GLY B 1 194 ? -10.016 -9.617 4.746 1 82.81 194 GLY B C 1
ATOM 4676 O O . GLY B 1 194 ? -9.672 -10.641 5.332 1 82.81 194 GLY B O 1
ATOM 4677 N N . GLY B 1 195 ? -9.344 -8.406 5.148 1 90.12 195 GLY B N 1
ATOM 4678 C CA . GLY B 1 195 ? -8.781 -8.156 6.469 1 90.12 195 GLY B CA 1
ATOM 4679 C C . GLY B 1 195 ? -7.27 -8.281 6.508 1 90.12 195 GLY B C 1
ATOM 4680 O O . GLY B 1 195 ? -6.688 -8.539 7.562 1 90.12 195 GLY B O 1
ATOM 4681 N N . LEU B 1 196 ? -6.637 -8.32 5.395 1 93.94 196 LEU B N 1
ATOM 4682 C CA . LEU B 1 196 ? -5.184 -8.422 5.34 1 93.94 196 LEU B CA 1
ATOM 4683 C C . LEU B 1 196 ? -4.531 -7.152 5.887 1 93.94 196 LEU B C 1
ATOM 4685 O O . LEU B 1 196 ? -5.02 -6.047 5.652 1 93.94 196 LEU B O 1
ATOM 4689 N N . ASN B 1 197 ? -3.523 -7.324 6.695 1 94 197 ASN B N 1
ATOM 4690 C CA . ASN B 1 197 ? -2.754 -6.227 7.27 1 94 197 ASN B CA 1
ATOM 4691 C C . ASN B 1 197 ? -1.405 -6.062 6.574 1 94 197 ASN B C 1
ATOM 4693 O O . ASN B 1 197 ? -0.552 -6.949 6.652 1 94 197 ASN B O 1
ATOM 4697 N N . PHE B 1 198 ? -1.16 -4.949 5.961 1 92.5 198 PHE B N 1
ATOM 4698 C CA . PHE B 1 198 ? 0.042 -4.699 5.176 1 92.5 198 PHE B CA 1
ATOM 4699 C C . PHE B 1 198 ? 0.977 -3.742 5.902 1 92.5 198 PHE B C 1
ATOM 4701 O O . PHE B 1 198 ? 1.905 -3.195 5.305 1 92.5 198 PHE B O 1
ATOM 4708 N N . ALA B 1 199 ? 0.924 -3.518 7.156 1 89.69 199 ALA B N 1
ATOM 4709 C CA . ALA B 1 199 ? 1.654 -2.506 7.914 1 89.69 199 ALA B CA 1
ATOM 4710 C C . ALA B 1 199 ? 3.158 -2.762 7.867 1 89.69 199 ALA B C 1
ATOM 4712 O O . ALA B 1 199 ? 3.955 -1.823 7.926 1 89.69 199 ALA B O 1
ATOM 4713 N N . LYS B 1 200 ? 3.547 -4.035 7.676 1 92 200 LYS B N 1
ATOM 4714 C CA . LYS B 1 200 ? 4.961 -4.375 7.793 1 92 200 LYS B CA 1
ATOM 4715 C C . LYS B 1 200 ? 5.527 -4.836 6.453 1 92 200 LYS B C 1
ATOM 4717 O O . LYS B 1 200 ? 6.695 -5.223 6.367 1 92 200 LYS B O 1
ATOM 4722 N N . VAL B 1 201 ? 4.641 -4.801 5.496 1 94.5 201 VAL B N 1
ATOM 4723 C CA . VAL B 1 201 ? 5.07 -5.312 4.199 1 94.5 201 VAL B CA 1
ATOM 4724 C C . VAL B 1 201 ? 4.578 -4.387 3.088 1 94.5 201 VAL B C 1
ATOM 4726 O O . VAL B 1 201 ? 3.609 -3.646 3.271 1 94.5 201 VAL B O 1
ATOM 4729 N N . PRO B 1 202 ? 5.32 -4.426 2.041 1 93.56 202 PRO B N 1
ATOM 4730 C CA . PRO B 1 202 ? 4.891 -3.559 0.942 1 93.56 202 PRO B CA 1
ATOM 4731 C C . PRO B 1 202 ? 3.494 -3.902 0.432 1 93.56 202 PRO B C 1
ATOM 4733 O O . PRO B 1 202 ? 3.076 -5.062 0.494 1 93.56 202 PRO B O 1
ATOM 4736 N N . HIS B 1 203 ? 2.846 -2.848 -0.081 1 91.31 203 HIS B N 1
ATOM 4737 C CA . HIS B 1 203 ? 1.501 -2.996 -0.627 1 91.31 203 HIS B CA 1
ATOM 4738 C C . HIS B 1 203 ? 1.322 -2.156 -1.889 1 91.31 203 HIS B C 1
ATOM 4740 O O . HIS B 1 203 ? 1.334 -0.925 -1.826 1 91.31 203 HIS B O 1
ATOM 4746 N N . ASN B 1 204 ? 1.055 -2.852 -3.066 1 87.19 204 ASN B N 1
ATOM 4747 C CA . ASN B 1 204 ? 0.901 -2.176 -4.352 1 87.19 204 ASN B CA 1
ATOM 4748 C C . ASN B 1 204 ? 2.061 -1.225 -4.629 1 87.19 204 ASN B C 1
ATOM 4750 O O . ASN B 1 204 ? 1.858 -0.126 -5.145 1 87.19 204 ASN B O 1
ATOM 4754 N N . ASP B 1 205 ? 3.191 -1.611 -4.109 1 91.19 205 ASP B N 1
ATOM 4755 C CA . ASP B 1 205 ? 4.434 -0.851 -4.18 1 91.19 205 ASP B CA 1
ATOM 4756 C C . ASP B 1 205 ? 5.57 -1.705 -4.738 1 91.19 205 ASP B C 1
ATOM 4758 O O . ASP B 1 205 ? 6.273 -2.383 -3.986 1 91.19 205 ASP B O 1
ATOM 4762 N N . VAL B 1 206 ? 5.793 -1.547 -6.039 1 91.44 206 VAL B N 1
ATOM 4763 C CA . VAL B 1 206 ? 6.766 -2.4 -6.711 1 91.44 206 VAL B CA 1
ATOM 4764 C C . VAL B 1 206 ? 8.164 -2.121 -6.168 1 91.44 206 VAL B C 1
ATOM 4766 O O . VAL B 1 206 ? 8.938 -3.049 -5.926 1 91.44 206 VAL B O 1
ATOM 4769 N N . GLU B 1 207 ? 8.43 -0.85 -5.941 1 92.5 207 GLU B N 1
ATOM 4770 C CA . GLU B 1 207 ? 9.734 -0.489 -5.406 1 92.5 207 GLU B CA 1
ATOM 4771 C C . GLU B 1 207 ? 9.938 -1.052 -4.004 1 92.5 207 GLU B C 1
ATOM 4773 O O . GLU B 1 207 ? 11.031 -1.5 -3.656 1 92.5 207 GLU B O 1
ATOM 4778 N N . GLY B 1 208 ? 8.898 -0.943 -3.262 1 93.69 208 GLY B N 1
ATOM 4779 C CA . GLY B 1 208 ? 8.953 -1.531 -1.933 1 93.69 208 GLY B CA 1
ATOM 4780 C C . GLY B 1 208 ? 9.211 -3.025 -1.952 1 93.69 208 GLY B C 1
ATOM 4781 O O . GLY B 1 208 ? 9.977 -3.537 -1.132 1 93.69 208 GLY B O 1
ATOM 4782 N N . TYR B 1 209 ? 8.672 -3.711 -2.889 1 95.56 209 TYR B N 1
ATOM 4783 C CA . TYR B 1 209 ? 8.906 -5.141 -3.037 1 95.56 209 TYR B CA 1
ATOM 4784 C C . TYR B 1 209 ? 10.359 -5.422 -3.406 1 95.56 209 TYR B C 1
ATOM 4786 O O . TYR B 1 209 ? 10.984 -6.32 -2.844 1 95.56 209 TYR B O 1
ATOM 4794 N N . ARG B 1 210 ? 10.836 -4.648 -4.348 1 94.81 210 ARG B N 1
ATOM 4795 C CA . ARG B 1 210 ? 12.219 -4.801 -4.777 1 94.81 210 ARG B CA 1
ATOM 4796 C C . ARG B 1 210 ? 13.18 -4.664 -3.594 1 94.81 210 ARG B C 1
ATOM 4798 O O . ARG B 1 210 ? 14 -5.551 -3.348 1 94.81 210 ARG B O 1
ATOM 4805 N N . LYS B 1 211 ? 12.953 -3.6 -2.832 1 94.12 211 LYS B N 1
ATOM 4806 C CA . LYS B 1 211 ? 13.82 -3.316 -1.689 1 94.12 211 LYS B CA 1
ATOM 4807 C C . LYS B 1 211 ? 13.734 -4.434 -0.652 1 94.12 211 LYS B C 1
ATOM 4809 O O . LYS B 1 211 ? 14.766 -4.883 -0.139 1 94.12 211 LYS B O 1
ATOM 4814 N N . THR B 1 212 ? 12.555 -4.793 -0.364 1 95.56 212 THR B N 1
ATOM 4815 C CA . THR B 1 212 ? 12.312 -5.777 0.685 1 95.56 212 THR B CA 1
ATOM 4816 C C . THR B 1 212 ? 12.938 -7.121 0.318 1 95.56 212 THR B C 1
ATOM 4818 O O . THR B 1 212 ? 13.609 -7.746 1.141 1 95.56 212 THR B O 1
ATOM 4821 N N . ILE B 1 213 ? 12.812 -7.559 -0.926 1 95.94 213 ILE B N 1
ATOM 4822 C CA . ILE B 1 213 ? 13.328 -8.852 -1.359 1 95.94 213 ILE B CA 1
ATOM 4823 C C . ILE B 1 213 ? 14.852 -8.789 -1.479 1 95.94 213 ILE B C 1
ATOM 4825 O O . ILE B 1 213 ? 15.547 -9.75 -1.134 1 95.94 213 ILE B O 1
ATOM 4829 N N . ASP B 1 214 ? 15.367 -7.672 -1.926 1 95.38 214 ASP B N 1
ATOM 4830 C CA . ASP B 1 214 ? 16.812 -7.516 -2.041 1 95.38 214 ASP B CA 1
ATOM 4831 C C . ASP B 1 214 ? 17.484 -7.617 -0.674 1 95.38 214 ASP B C 1
ATOM 4833 O O . ASP B 1 214 ? 18.641 -8.055 -0.572 1 95.38 214 ASP B O 1
ATOM 4837 N N . HIS B 1 215 ? 16.766 -7.23 0.375 1 95.12 215 HIS B N 1
ATOM 4838 C CA . HIS B 1 215 ? 17.328 -7.219 1.723 1 95.12 215 HIS B CA 1
ATOM 4839 C C . HIS B 1 215 ? 16.844 -8.422 2.527 1 95.12 215 HIS B C 1
ATOM 4841 O O . HIS B 1 215 ? 17.047 -8.484 3.742 1 95.12 215 HIS B O 1
ATOM 4847 N N . MET B 1 216 ? 16.266 -9.367 1.868 1 94.19 216 MET B N 1
ATOM 4848 C CA . MET B 1 216 ? 15.641 -10.477 2.582 1 94.19 216 MET B CA 1
ATOM 4849 C C . MET B 1 216 ? 16.688 -11.297 3.332 1 94.19 216 MET B C 1
ATOM 4851 O O . MET B 1 216 ? 17.828 -11.406 2.887 1 94.19 216 MET B O 1
ATOM 4855 N N . MET B 1 217 ? 16.266 -11.797 4.484 1 92.25 217 MET B N 1
ATOM 4856 C CA . MET B 1 217 ? 17.078 -12.734 5.266 1 92.25 217 MET B CA 1
ATOM 4857 C C . MET B 1 217 ? 16.719 -14.18 4.922 1 92.25 217 MET B C 1
ATOM 4859 O O . MET B 1 217 ? 15.625 -14.445 4.406 1 92.25 217 MET B O 1
ATOM 4863 N N . VAL B 1 218 ? 17.609 -15.055 5.203 1 91.12 218 VAL B N 1
ATOM 4864 C CA . VAL B 1 218 ? 17.438 -16.453 4.844 1 91.12 218 VAL B CA 1
ATOM 4865 C C . VAL B 1 218 ? 16.219 -17.031 5.566 1 91.12 218 VAL B C 1
ATOM 4867 O O . VAL B 1 218 ? 15.5 -17.875 5.023 1 91.12 218 VAL B O 1
ATOM 4870 N N . GLU B 1 219 ? 15.953 -16.438 6.762 1 92.12 219 GLU B N 1
ATOM 4871 C CA . GLU B 1 219 ? 14.859 -16.953 7.586 1 92.12 219 GLU B CA 1
ATOM 4872 C C . GLU B 1 219 ? 13.508 -16.516 7.035 1 92.12 219 GLU B C 1
ATOM 4874 O O . GLU B 1 219 ? 12.469 -17.047 7.434 1 92.12 219 GLU B O 1
ATOM 4879 N N . GLU B 1 220 ? 13.547 -15.617 6.145 1 94.81 220 GLU B N 1
ATOM 4880 C CA . GLU B 1 220 ? 12.305 -15.047 5.637 1 94.81 220 GLU B CA 1
ATOM 4881 C C . GLU B 1 220 ? 11.797 -15.82 4.426 1 94.81 220 GLU B C 1
ATOM 4883 O O . GLU B 1 220 ? 10.742 -15.5 3.877 1 94.81 220 GLU B O 1
ATOM 4888 N N . PHE B 1 221 ? 12.469 -16.859 4.016 1 95.38 221 PHE B N 1
ATOM 4889 C CA . PHE B 1 221 ? 12.031 -17.75 2.945 1 95.38 221 PHE B CA 1
ATOM 4890 C C . PHE B 1 221 ? 11.734 -19.141 3.486 1 95.38 221 PHE B C 1
ATOM 4892 O O . PHE B 1 221 ? 12.57 -19.75 4.16 1 95.38 221 PHE B O 1
ATOM 4899 N N . TYR B 1 222 ? 10.609 -19.609 3.127 1 96.12 222 TYR B N 1
ATOM 4900 C CA . TYR B 1 222 ? 10.227 -20.953 3.535 1 96.12 222 TYR B CA 1
ATOM 4901 C C . TYR B 1 222 ? 10.344 -21.938 2.373 1 96.12 222 TYR B C 1
ATOM 4903 O O . TYR B 1 222 ? 9.539 -21.906 1.439 1 96.12 222 TYR B O 1
ATOM 4911 N N . TRP B 1 223 ? 11.266 -22.781 2.537 1 96.19 223 TRP B N 1
ATOM 4912 C CA . TRP B 1 223 ? 11.508 -23.75 1.48 1 96.19 223 TRP B CA 1
ATOM 4913 C C . TRP B 1 223 ? 10.359 -24.75 1.376 1 96.19 223 TRP B C 1
ATOM 4915 O O . TRP B 1 223 ? 10 -25.188 0.278 1 96.19 223 TRP B O 1
ATOM 4925 N N . ARG B 1 224 ? 9.844 -25.094 2.484 1 96.38 224 ARG B N 1
ATOM 4926 C CA . ARG B 1 224 ? 8.766 -26.078 2.533 1 96.38 224 ARG B CA 1
ATOM 4927 C C . ARG B 1 224 ? 7.625 -25.594 3.42 1 96.38 224 ARG B C 1
ATOM 4929 O O . ARG B 1 224 ? 7.41 -26.141 4.508 1 96.38 224 ARG B O 1
ATOM 4936 N N . PRO B 1 225 ? 6.863 -24.688 2.934 1 96.44 225 PRO B N 1
ATOM 4937 C CA . PRO B 1 225 ? 5.859 -24.031 3.779 1 96.44 225 PRO B CA 1
ATOM 4938 C C . PRO B 1 225 ? 4.723 -24.969 4.18 1 96.44 225 PRO B C 1
ATOM 4940 O O . PRO B 1 225 ? 4.035 -24.719 5.172 1 96.44 225 PRO B O 1
ATOM 4943 N N . TYR B 1 226 ? 4.586 -26.078 3.434 1 95.81 226 TYR B N 1
ATOM 4944 C CA . TYR B 1 226 ? 3.412 -26.906 3.656 1 95.81 226 TYR B CA 1
ATOM 4945 C C . TYR B 1 226 ? 3.738 -28.062 4.605 1 95.81 226 TYR B C 1
ATOM 4947 O O . TYR B 1 226 ? 2.855 -28.844 4.969 1 95.81 226 TYR B O 1
ATOM 4955 N N . LEU B 1 227 ? 4.93 -28.031 4.922 1 90.38 227 LEU B N 1
ATOM 4956 C CA . LEU B 1 227 ? 5.348 -29.094 5.824 1 90.38 227 LEU B CA 1
ATOM 4957 C C . LEU B 1 227 ? 4.586 -29.016 7.145 1 90.38 227 LEU B C 1
ATOM 4959 O O . LEU B 1 227 ? 4.527 -27.969 7.773 1 90.38 227 LEU B O 1
ATOM 4963 N N . GLY B 1 228 ? 3.977 -30.031 7.504 1 85.69 228 GLY B N 1
ATOM 4964 C CA . GLY B 1 228 ? 3.242 -30.062 8.758 1 85.69 228 GLY B CA 1
ATOM 4965 C C . GLY B 1 228 ? 1.762 -29.781 8.594 1 85.69 228 GLY B C 1
ATOM 4966 O O . GLY B 1 228 ? 0.976 -30 9.516 1 85.69 228 GLY B O 1
ATOM 4967 N N . PHE B 1 229 ? 1.474 -29.234 7.449 1 91 229 PHE B N 1
ATOM 4968 C CA . PHE B 1 229 ? 0.057 -29 7.191 1 91 229 PHE B CA 1
ATOM 4969 C C . PHE B 1 229 ? -0.687 -30.312 7.031 1 91 229 PHE B C 1
ATOM 4971 O O . PHE B 1 229 ? -0.326 -31.141 6.188 1 91 229 PHE B O 1
ATOM 4978 N N . GLN B 1 230 ? -1.675 -30.516 7.891 1 87.75 230 GLN B N 1
ATOM 4979 C CA . GLN B 1 230 ? -2.404 -31.781 7.895 1 87.75 230 GLN B CA 1
ATOM 4980 C C . GLN B 1 230 ? -3.518 -31.766 6.852 1 87.75 230 GLN B C 1
ATOM 4982 O O . GLN B 1 230 ? -4.516 -31.062 7.004 1 87.75 230 GLN B O 1
ATOM 4987 N N . HIS B 1 231 ? -3.285 -32.5 5.801 1 90.75 231 HIS B N 1
ATOM 4988 C CA . HIS B 1 231 ? -4.238 -32.688 4.715 1 90.75 231 HIS B CA 1
ATOM 4989 C C . HIS B 1 231 ? -4.02 -34.031 4.02 1 90.75 231 HIS B C 1
ATOM 4991 O O . HIS B 1 231 ? -2.881 -34.406 3.752 1 90.75 231 HIS B O 1
ATOM 4997 N N . GLU B 1 232 ? -5.184 -34.656 3.834 1 90.19 232 GLU B N 1
ATOM 4998 C CA . GLU B 1 232 ? -5.074 -35.938 3.133 1 90.19 232 GLU B CA 1
ATOM 4999 C C . GLU B 1 232 ? -4.832 -35.75 1.641 1 90.19 232 GLU B C 1
ATOM 5001 O O . GLU B 1 232 ? -5.652 -35.125 0.951 1 90.19 232 GLU B O 1
ATOM 5006 N N . VAL B 1 233 ? -3.746 -36.219 1.216 1 89.5 233 VAL B N 1
ATOM 5007 C CA . VAL B 1 233 ? -3.34 -36.062 -0.177 1 89.5 233 VAL B CA 1
ATOM 5008 C C . VAL B 1 233 ? -3.338 -37.438 -0.873 1 89.5 233 VAL B C 1
ATOM 5010 O O . VAL B 1 233 ? -2.955 -38.438 -0.276 1 89.5 233 VAL B O 1
ATOM 5013 N N . SER B 1 234 ? -3.902 -37.438 -2.076 1 88.88 234 SER B N 1
ATOM 5014 C CA . SER B 1 234 ? -3.805 -38.656 -2.848 1 88.88 234 SER B CA 1
ATOM 5015 C C . SER B 1 234 ? -2.35 -39.031 -3.133 1 88.88 234 SER B C 1
ATOM 5017 O O . SER B 1 234 ? -1.526 -38.156 -3.393 1 88.88 234 SER B O 1
ATOM 5019 N N . GLU B 1 235 ? -2.053 -40.25 -3.119 1 89.12 235 GLU B N 1
ATOM 5020 C CA . GLU B 1 235 ? -0.705 -40.75 -3.379 1 89.12 235 GLU B CA 1
ATOM 5021 C C . GLU B 1 235 ? -0.248 -40.406 -4.789 1 89.12 235 GLU B C 1
ATOM 5023 O O . GLU B 1 235 ? 0.928 -40.094 -5.012 1 89.12 235 GLU B O 1
ATOM 5028 N N . GLU B 1 236 ? -1.195 -40.438 -5.66 1 88.56 236 GLU B N 1
ATOM 5029 C CA . GLU B 1 236 ? -0.884 -40.125 -7.055 1 88.56 236 GLU B CA 1
ATOM 5030 C C . GLU B 1 236 ? -0.41 -38.688 -7.211 1 88.56 236 GLU B C 1
ATOM 5032 O O . GLU B 1 236 ? 0.571 -38.438 -7.91 1 88.56 236 GLU B O 1
ATOM 5037 N N . ASP B 1 237 ? -1.097 -37.875 -6.602 1 91.25 237 ASP B N 1
ATOM 5038 C CA . ASP B 1 237 ? -0.724 -36.469 -6.66 1 91.25 237 ASP B CA 1
ATOM 5039 C C . ASP B 1 237 ? 0.617 -36.219 -5.977 1 91.25 237 ASP B C 1
ATOM 5041 O O . ASP B 1 237 ? 1.494 -35.531 -6.531 1 91.25 237 ASP B O 1
ATOM 5045 N N . ARG B 1 238 ? 0.738 -36.75 -4.84 1 92.75 238 ARG B N 1
ATOM 5046 C CA . ARG B 1 238 ? 1.972 -36.594 -4.078 1 92.75 238 ARG B CA 1
ATOM 5047 C C . ARG B 1 238 ? 3.18 -37.062 -4.879 1 92.75 238 ARG B C 1
ATOM 5049 O O . ARG B 1 238 ? 4.227 -36.406 -4.875 1 92.75 238 ARG B O 1
ATOM 5056 N N . ALA B 1 239 ? 2.965 -38.125 -5.57 1 91.69 239 ALA B N 1
ATOM 5057 C CA . ALA B 1 239 ? 4.043 -38.719 -6.344 1 91.69 239 ALA B CA 1
ATOM 5058 C C . ALA B 1 239 ? 4.422 -37.875 -7.543 1 91.69 239 ALA B C 1
ATOM 5060 O O . ALA B 1 239 ? 5.504 -38 -8.109 1 91.69 239 ALA B O 1
ATOM 5061 N N . THR B 1 240 ? 3.621 -36.938 -7.918 1 96 240 THR B N 1
ATOM 5062 C CA . THR B 1 240 ? 3.803 -36.156 -9.133 1 96 240 THR B CA 1
ATOM 5063 C C . THR B 1 240 ? 4.453 -34.812 -8.812 1 96 240 THR B C 1
ATOM 5065 O O . THR B 1 240 ? 4.984 -34.125 -9.703 1 96 240 THR B O 1
ATOM 5068 N N . TRP B 1 241 ? 4.566 -34.438 -7.602 1 96.81 241 TRP B N 1
ATOM 5069 C CA . TRP B 1 241 ? 4.922 -33.062 -7.191 1 96.81 241 TRP B CA 1
ATOM 5070 C C . TRP B 1 241 ? 6.305 -32.688 -7.707 1 96.81 241 TRP B C 1
ATOM 5072 O O . TRP B 1 241 ? 6.504 -31.594 -8.211 1 96.81 241 TRP B O 1
ATOM 5082 N N . SER B 1 242 ? 7.203 -33.656 -7.617 1 97.12 242 SER B N 1
ATOM 5083 C CA . SER B 1 242 ? 8.594 -33.312 -7.887 1 97.12 242 SER B CA 1
ATOM 5084 C C . SER B 1 242 ? 9.016 -33.781 -9.281 1 97.12 242 SER B C 1
ATOM 5086 O O . SER B 1 242 ? 10.195 -33.688 -9.641 1 97.12 242 SER B O 1
ATOM 5088 N N . ALA B 1 243 ? 8.062 -34.219 -10.055 1 97.88 243 ALA B N 1
ATOM 5089 C CA . ALA B 1 243 ? 8.391 -34.75 -11.375 1 97.88 243 ALA B CA 1
ATOM 5090 C C . ALA B 1 243 ? 9.016 -33.656 -12.258 1 97.88 243 ALA B C 1
ATOM 5092 O O . ALA B 1 243 ? 8.461 -32.562 -12.391 1 97.88 243 ALA B O 1
ATOM 5093 N N . CYS B 1 244 ? 10.203 -33.938 -12.773 1 97.12 244 CYS B N 1
ATOM 5094 C CA . CYS B 1 244 ? 10.836 -33.125 -13.789 1 97.12 244 CYS B CA 1
ATOM 5095 C C . CYS B 1 244 ? 10.336 -33.5 -15.18 1 97.12 244 CYS B C 1
ATOM 5097 O O . CYS B 1 244 ? 10.922 -34.344 -15.844 1 97.12 244 CYS B O 1
ATOM 5099 N N . THR B 1 245 ? 9.297 -32.875 -15.641 1 97.62 245 THR B N 1
ATOM 5100 C CA . THR B 1 245 ? 8.586 -33.281 -16.844 1 97.62 245 THR B CA 1
ATOM 5101 C C . THR B 1 245 ? 7.988 -32.062 -17.562 1 97.62 245 THR B C 1
ATOM 5103 O O . THR B 1 245 ? 8.297 -30.922 -17.219 1 97.62 245 THR B O 1
ATOM 5106 N N . TYR B 1 246 ? 7.246 -32.312 -18.625 1 98.12 246 TYR B N 1
ATOM 5107 C CA . TYR B 1 246 ? 6.582 -31.25 -19.375 1 98.12 246 TYR B CA 1
ATOM 5108 C C . TYR B 1 246 ? 5.184 -31 -18.828 1 98.12 246 TYR B C 1
ATOM 5110 O O . TYR B 1 246 ? 4.461 -31.938 -18.484 1 98.12 246 TYR B O 1
ATOM 5118 N N . LEU B 1 247 ? 4.922 -29.766 -18.656 1 98.38 247 LEU B N 1
ATOM 5119 C CA . LEU B 1 247 ? 3.566 -29.312 -18.359 1 98.38 247 LEU B CA 1
ATOM 5120 C C . LEU B 1 247 ? 2.84 -28.906 -19.641 1 98.38 247 LEU B C 1
ATOM 5122 O O . LEU B 1 247 ? 3.422 -28.266 -20.516 1 98.38 247 LEU B O 1
ATOM 5126 N N . LEU B 1 248 ? 1.598 -29.312 -19.672 1 98 248 LEU B N 1
ATOM 5127 C CA . LEU B 1 248 ? 0.91 -29.109 -20.938 1 98 248 LEU B CA 1
ATOM 5128 C C . LEU B 1 248 ? -0.451 -28.469 -20.734 1 98 248 LEU B C 1
ATOM 5130 O O . LEU B 1 248 ? -1.155 -28.781 -19.766 1 98 248 LEU B O 1
ATOM 5134 N N . CYS B 1 249 ? -0.819 -27.578 -21.656 1 97.69 249 CYS B N 1
ATOM 5135 C CA . CYS B 1 249 ? -2.152 -27.016 -21.828 1 97.69 249 CYS B CA 1
ATOM 5136 C C . CYS B 1 249 ? -2.383 -26.609 -23.281 1 97.69 249 CYS B C 1
ATOM 5138 O O . CYS B 1 249 ? -2.076 -25.484 -23.672 1 97.69 249 CYS B O 1
ATOM 5140 N N . TYR B 1 250 ? -2.912 -27.547 -24.078 1 94.75 250 TYR B N 1
ATOM 5141 C CA . TYR B 1 250 ? -3.129 -27.344 -25.5 1 94.75 250 TYR B CA 1
ATOM 5142 C C . TYR B 1 250 ? -1.836 -26.938 -26.203 1 94.75 250 TYR B C 1
ATOM 5144 O O . TYR B 1 250 ? -0.85 -27.672 -26.172 1 94.75 250 TYR B O 1
ATOM 5152 N N . HIS B 1 251 ? -1.758 -25.734 -26.75 1 94.25 251 HIS B N 1
ATOM 5153 C CA . HIS B 1 251 ? -0.59 -25.344 -27.516 1 94.25 251 HIS B CA 1
ATOM 5154 C C . HIS B 1 251 ? 0.592 -25.016 -26.609 1 94.25 251 HIS B C 1
ATOM 5156 O O . HIS B 1 251 ? 1.724 -24.891 -27.094 1 94.25 251 HIS B O 1
ATOM 5162 N N . ILE B 1 252 ? 0.369 -24.969 -25.344 1 96.12 252 ILE B N 1
ATOM 5163 C CA . ILE B 1 252 ? 1.406 -24.562 -24.406 1 96.12 252 ILE B CA 1
ATOM 5164 C C . ILE B 1 252 ? 2.156 -25.781 -23.875 1 96.12 252 ILE B C 1
ATOM 5166 O O . ILE B 1 252 ? 1.539 -26.75 -23.422 1 96.12 252 ILE B O 1
ATOM 5170 N N . VAL B 1 253 ? 3.408 -25.75 -24 1 97.44 253 VAL B N 1
ATOM 5171 C CA . VAL B 1 253 ? 4.305 -26.734 -23.406 1 97.44 253 VAL B CA 1
ATOM 5172 C C . VAL B 1 253 ? 5.418 -26.031 -22.641 1 97.44 253 VAL B C 1
ATOM 5174 O O . VAL B 1 253 ? 6.121 -25.188 -23.188 1 97.44 253 VAL B O 1
ATOM 5177 N N . GLU B 1 254 ? 5.516 -26.359 -21.375 1 97.94 254 GLU B N 1
ATOM 5178 C CA . GLU B 1 254 ? 6.555 -25.797 -20.516 1 97.94 254 GLU B CA 1
ATOM 5179 C C . GLU B 1 254 ? 7.27 -26.875 -19.719 1 97.94 254 GLU B C 1
ATOM 5181 O O . GLU B 1 254 ? 6.668 -27.891 -19.359 1 97.94 254 GLU B O 1
ATOM 5186 N N . LYS B 1 255 ? 8.477 -26.609 -19.469 1 97.81 255 LYS B N 1
ATOM 5187 C CA . LYS B 1 255 ? 9.242 -27.594 -18.703 1 97.81 255 LYS B CA 1
ATOM 5188 C C . LYS B 1 255 ? 9.148 -27.312 -17.203 1 97.81 255 LYS B C 1
ATOM 5190 O O . LYS B 1 255 ? 9.289 -26.156 -16.766 1 97.81 255 LYS B O 1
ATOM 5195 N N . HIS B 1 256 ? 8.82 -28.312 -16.422 1 97.44 256 HIS B N 1
ATOM 5196 C CA . HIS B 1 256 ? 8.828 -28.297 -14.969 1 97.44 256 HIS B CA 1
ATOM 5197 C C . HIS B 1 256 ? 10.195 -28.672 -14.414 1 97.44 256 HIS B C 1
ATOM 5199 O O . HIS B 1 256 ? 10.422 -29.812 -14.031 1 97.44 256 HIS B O 1
ATOM 5205 N N . HIS B 1 257 ? 11.078 -27.688 -14.25 1 95.5 257 HIS B N 1
ATOM 5206 C CA . HIS B 1 257 ? 12.477 -27.922 -13.898 1 95.5 257 HIS B CA 1
ATOM 5207 C C . HIS B 1 257 ? 12.648 -28.062 -12.391 1 95.5 257 HIS B C 1
ATOM 5209 O O . HIS B 1 257 ? 13.398 -27.312 -11.773 1 95.5 257 HIS B O 1
ATOM 5215 N N . THR B 1 258 ? 12.109 -29.109 -11.883 1 97 258 THR B N 1
ATOM 5216 C CA . THR B 1 258 ? 12.203 -29.312 -10.445 1 97 258 THR B CA 1
ATOM 5217 C C . THR B 1 258 ? 13.633 -29.672 -10.039 1 97 258 THR B C 1
ATOM 5219 O O . THR B 1 258 ? 14 -29.547 -8.867 1 97 258 THR B O 1
ATOM 5222 N N . ASP B 1 259 ? 14.461 -30.125 -10.953 1 96.44 259 ASP B N 1
ATOM 5223 C CA . ASP B 1 259 ? 15.859 -30.453 -10.703 1 96.44 259 ASP B CA 1
ATOM 5224 C C . ASP B 1 259 ? 16.656 -29.203 -10.312 1 96.44 259 ASP B C 1
ATOM 5226 O O . ASP B 1 259 ? 17.75 -29.312 -9.75 1 96.44 259 ASP B O 1
ATOM 5230 N N . ARG B 1 260 ? 16.125 -28.078 -10.562 1 96.69 260 ARG B N 1
ATOM 5231 C CA . ARG B 1 260 ? 16.828 -26.844 -10.266 1 96.69 260 ARG B CA 1
ATOM 5232 C C . ARG B 1 260 ? 16.406 -26.281 -8.906 1 96.69 260 ARG B C 1
ATOM 5234 O O . ARG B 1 260 ? 17 -25.312 -8.422 1 96.69 260 ARG B O 1
ATOM 5241 N N . VAL B 1 261 ? 15.398 -26.875 -8.297 1 97.56 261 VAL B N 1
ATOM 5242 C CA . VAL B 1 261 ? 14.867 -26.344 -7.047 1 97.56 261 VAL B CA 1
ATOM 5243 C C . VAL B 1 261 ? 14.648 -27.5 -6.059 1 97.56 261 VAL B C 1
ATOM 5245 O O . VAL B 1 261 ? 13.594 -27.578 -5.422 1 97.56 261 VAL B O 1
ATOM 5248 N N . THR B 1 262 ? 15.617 -28.344 -5.941 1 97.5 262 THR B N 1
ATOM 5249 C CA . THR B 1 262 ? 15.492 -29.578 -5.164 1 97.5 262 THR B CA 1
ATOM 5250 C C . THR B 1 262 ? 15.32 -29.266 -3.68 1 97.5 262 THR B C 1
ATOM 5252 O O . THR B 1 262 ? 14.711 -30.031 -2.941 1 97.5 262 THR B O 1
ATOM 5255 N N . LEU B 1 263 ? 15.82 -28.125 -3.238 1 96.69 263 LEU B N 1
ATOM 5256 C CA . LEU B 1 263 ? 15.695 -27.734 -1.838 1 96.69 263 LEU B CA 1
ATOM 5257 C C . LEU B 1 263 ? 14.227 -27.562 -1.452 1 96.69 263 LEU B C 1
ATOM 5259 O O . LEU B 1 263 ? 13.859 -27.75 -0.29 1 96.69 263 LEU B O 1
ATOM 5263 N N . GLN B 1 264 ? 13.391 -27.203 -2.404 1 97.19 264 GLN B N 1
ATOM 5264 C CA . GLN B 1 264 ? 11.961 -27.047 -2.146 1 97.19 264 GLN B CA 1
ATOM 5265 C C . GLN B 1 264 ? 11.32 -28.391 -1.79 1 97.19 264 GLN B C 1
ATOM 5267 O O . GLN B 1 264 ? 10.188 -28.422 -1.294 1 97.19 264 GLN B O 1
ATOM 5272 N N . PHE B 1 265 ? 12.023 -29.422 -2.055 1 96.5 265 PHE B N 1
ATOM 5273 C CA . PHE B 1 265 ? 11.531 -30.766 -1.745 1 96.5 265 PHE B CA 1
ATOM 5274 C C . PHE B 1 265 ? 12.367 -31.391 -0.635 1 96.5 265 PHE B C 1
ATOM 5276 O O . PHE B 1 265 ? 12.266 -32.594 -0.393 1 96.5 265 PHE B O 1
ATOM 5283 N N . GLY B 1 266 ? 13.258 -30.594 -0.043 1 95.94 266 GLY B N 1
ATOM 5284 C CA . GLY B 1 266 ? 14.047 -31.062 1.081 1 95.94 266 GLY B CA 1
ATOM 5285 C C . GLY B 1 266 ? 15.305 -31.797 0.657 1 95.94 266 GLY B C 1
ATOM 5286 O O . GLY B 1 266 ? 15.953 -32.438 1.476 1 95.94 266 GLY B O 1
ATOM 5287 N N . LEU B 1 267 ? 15.688 -31.688 -0.571 1 96.81 267 LEU B N 1
ATOM 5288 C CA . LEU B 1 267 ? 16.859 -32.375 -1.099 1 96.81 267 LEU B CA 1
ATOM 5289 C C . LEU B 1 267 ? 18 -31.391 -1.345 1 96.81 267 LEU B C 1
ATOM 5291 O O . LEU B 1 267 ? 17.766 -30.203 -1.579 1 96.81 267 LEU B O 1
ATOM 5295 N N . HIS B 1 268 ? 19.234 -31.938 -1.299 1 96.25 268 HIS B N 1
ATOM 5296 C CA . HIS B 1 268 ? 20.406 -31.109 -1.599 1 96.25 268 HIS B CA 1
ATOM 5297 C C . HIS B 1 268 ? 20.391 -30.672 -3.057 1 96.25 268 HIS B C 1
ATOM 5299 O O . HIS B 1 268 ? 20.172 -31.469 -3.959 1 96.25 268 HIS B O 1
ATOM 5305 N N . GLN B 1 269 ? 20.672 -29.391 -3.199 1 96.5 269 GLN B N 1
ATOM 5306 C CA . GLN B 1 269 ? 20.734 -28.844 -4.547 1 96.5 269 GLN B CA 1
ATOM 5307 C C . GLN B 1 269 ? 22.141 -28.938 -5.125 1 96.5 269 GLN B C 1
ATOM 5309 O O . GLN B 1 269 ? 23.094 -28.406 -4.551 1 96.5 269 GLN B O 1
ATOM 5314 N N . GLN B 1 270 ? 22.203 -29.594 -6.219 1 95.12 270 GLN B N 1
ATOM 5315 C CA . GLN B 1 270 ? 23.453 -29.609 -6.98 1 95.12 270 GLN B CA 1
ATOM 5316 C C . GLN B 1 270 ? 23.469 -28.5 -8.039 1 95.12 270 GLN B C 1
ATOM 5318 O O . GLN B 1 270 ? 22.438 -27.891 -8.312 1 95.12 270 GLN B O 1
ATOM 5323 N N . ILE B 1 271 ? 24.672 -28.188 -8.523 1 96.25 271 ILE B N 1
ATOM 5324 C CA . ILE B 1 271 ? 24.75 -27.266 -9.664 1 96.25 271 ILE B CA 1
ATOM 5325 C C . ILE B 1 271 ? 23.922 -27.812 -10.82 1 96.25 271 ILE B C 1
ATOM 5327 O O . ILE B 1 271 ? 24.125 -28.953 -11.266 1 96.25 271 ILE B O 1
ATOM 5331 N N . PRO B 1 272 ? 22.969 -27.078 -11.234 1 95 272 PRO B N 1
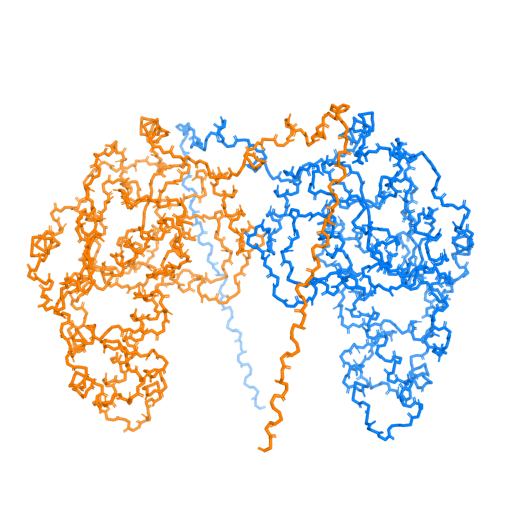ATOM 5332 C CA . PRO B 1 272 ? 22.062 -27.609 -12.258 1 95 272 PRO B CA 1
ATOM 5333 C C . PRO B 1 272 ? 22.719 -27.719 -13.633 1 95 272 PRO B C 1
ATOM 5335 O O . PRO B 1 272 ? 23.641 -26.969 -13.93 1 95 272 PRO B O 1
ATOM 5338 N N . GLN B 1 273 ? 22.172 -28.625 -14.367 1 93.19 273 GLN B N 1
ATOM 5339 C CA . GLN B 1 273 ? 22.547 -28.703 -15.773 1 93.19 273 GLN B CA 1
ATOM 5340 C C . GLN B 1 273 ? 21.953 -27.531 -16.562 1 93.19 273 GLN B C 1
ATOM 5342 O O . GLN B 1 273 ? 20.984 -26.906 -16.125 1 93.19 273 GLN B O 1
ATOM 5347 N N . PRO B 1 274 ? 22.594 -27.203 -17.688 1 92.31 274 PRO B N 1
ATOM 5348 C CA . PRO B 1 274 ? 21.984 -26.172 -18.531 1 92.31 274 PRO B CA 1
ATOM 5349 C C . PRO B 1 274 ? 20.516 -26.469 -18.859 1 92.31 274 PRO B C 1
ATOM 5351 O O . PRO B 1 274 ? 20.156 -27.625 -19.094 1 92.31 274 PRO B O 1
ATOM 5354 N N . PRO B 1 275 ? 19.766 -25.484 -18.781 1 90.62 275 PRO B N 1
ATOM 5355 C CA . PRO B 1 275 ? 18.344 -25.703 -19.031 1 90.62 275 PRO B CA 1
ATOM 5356 C C . PRO B 1 275 ? 18.047 -26.078 -20.484 1 90.62 275 PRO B C 1
ATOM 5358 O O . PRO B 1 275 ? 18.812 -25.734 -21.375 1 90.62 275 PRO B O 1
ATOM 5361 N N . GLU B 1 276 ? 16.938 -26.75 -20.609 1 89.31 276 GLU B N 1
ATOM 5362 C CA . GLU B 1 276 ? 16.438 -27.047 -21.938 1 89.31 276 GLU B CA 1
ATOM 5363 C C . GLU B 1 276 ? 15.984 -25.781 -22.656 1 89.31 276 GLU B C 1
ATOM 5365 O O . GLU B 1 276 ? 15.391 -24.891 -22.047 1 89.31 276 GLU B O 1
ATOM 5370 N N . ASP B 1 277 ? 16.266 -25.688 -23.953 1 90.44 277 ASP B N 1
ATOM 5371 C CA . ASP B 1 277 ? 15.828 -24.547 -24.75 1 90.44 277 ASP B CA 1
ATOM 5372 C C . ASP B 1 277 ? 14.344 -24.656 -25.094 1 90.44 277 ASP B C 1
ATOM 5374 O O . ASP B 1 277 ? 13.93 -25.547 -25.812 1 90.44 277 ASP B O 1
ATOM 5378 N N . MET B 1 278 ? 13.578 -23.734 -24.609 1 92.56 278 MET B N 1
ATOM 5379 C CA . MET B 1 278 ? 12.133 -23.766 -24.781 1 92.56 278 MET B CA 1
ATOM 5380 C C . MET B 1 278 ? 11.688 -22.812 -25.875 1 92.56 278 MET B C 1
ATOM 5382 O O . MET B 1 278 ? 10.492 -22.609 -26.078 1 92.56 278 MET B O 1
ATOM 5386 N N . LYS B 1 279 ? 12.586 -22.25 -26.609 1 91.06 279 LYS B N 1
ATOM 5387 C CA . LYS B 1 279 ? 12.289 -21.203 -27.578 1 91.06 279 LYS B CA 1
ATOM 5388 C C . LYS B 1 279 ? 11.297 -21.688 -28.641 1 91.06 279 LYS B C 1
ATOM 5390 O O . LYS B 1 279 ? 10.328 -21 -28.953 1 91.06 279 LYS B O 1
ATOM 5395 N N . SER B 1 280 ? 11.562 -22.828 -29.141 1 91.75 280 SER B N 1
ATOM 5396 C CA . SER B 1 280 ? 10.703 -23.375 -30.203 1 91.75 280 SER B CA 1
ATOM 5397 C C . SER B 1 280 ? 9.281 -23.578 -29.703 1 91.75 280 SER B C 1
ATOM 5399 O O . SER B 1 280 ? 8.32 -23.375 -30.438 1 91.75 280 SER B O 1
ATOM 5401 N N . TYR B 1 281 ? 9.133 -23.953 -28.469 1 93.69 281 TYR B N 1
ATOM 5402 C CA . TYR B 1 281 ? 7.812 -24.141 -27.875 1 93.69 281 TYR B CA 1
ATOM 5403 C C . TYR B 1 281 ? 7.098 -22.812 -27.703 1 93.69 281 TYR B C 1
ATOM 5405 O O . TYR B 1 281 ? 5.883 -22.719 -27.891 1 93.69 281 TYR B O 1
ATOM 5413 N N . HIS B 1 282 ? 7.859 -21.812 -27.422 1 93.06 282 HIS B N 1
ATOM 5414 C CA . HIS B 1 282 ? 7.293 -20.5 -27.125 1 93.06 282 HIS B CA 1
ATOM 5415 C C . HIS B 1 282 ? 6.84 -19.797 -28.406 1 93.06 282 HIS B C 1
ATOM 5417 O O . HIS B 1 282 ? 6.07 -18.844 -28.359 1 93.06 282 HIS B O 1
ATOM 5423 N N . GLU B 1 283 ? 7.277 -20.25 -29.5 1 91.12 283 GLU B N 1
ATOM 5424 C CA . GLU B 1 283 ? 6.875 -19.688 -30.781 1 91.12 283 GLU B CA 1
ATOM 5425 C C . GLU B 1 283 ? 5.508 -20.203 -31.203 1 91.12 283 GLU B C 1
ATOM 5427 O O . GLU B 1 283 ? 4.879 -19.641 -32.094 1 91.12 283 GLU B O 1
ATOM 5432 N N . VAL B 1 284 ? 5.098 -21.219 -30.609 1 89.56 284 VAL B N 1
ATOM 5433 C CA . VAL B 1 284 ? 3.824 -21.828 -30.984 1 89.56 284 VAL B CA 1
ATOM 5434 C C . VAL B 1 284 ? 2.674 -21.078 -30.312 1 89.56 284 VAL B C 1
ATOM 5436 O O . VAL B 1 284 ? 2.691 -20.844 -29.109 1 89.56 284 VAL B O 1
ATOM 5439 N N . ASP B 1 285 ? 1.808 -20.609 -31.172 1 84.06 285 ASP B N 1
ATOM 5440 C CA . ASP B 1 285 ? 0.585 -19.984 -30.672 1 84.06 285 ASP B CA 1
ATOM 5441 C C . ASP B 1 285 ? -0.653 -20.656 -31.266 1 84.06 285 ASP B C 1
ATOM 5443 O O . ASP B 1 285 ? -0.541 -21.625 -32.031 1 84.06 285 ASP B O 1
ATOM 5447 N N . MET B 1 286 ? -1.778 -20.156 -30.828 1 77.5 286 MET B N 1
ATOM 5448 C CA . MET B 1 286 ? -3.025 -20.797 -31.234 1 77.5 286 MET B CA 1
ATOM 5449 C C . MET B 1 286 ? -3.346 -20.484 -32.688 1 77.5 286 MET B C 1
ATOM 5451 O O . MET B 1 286 ? -4.168 -21.172 -33.312 1 77.5 286 MET B O 1
ATOM 5455 N N . ARG B 1 287 ? -2.803 -19.453 -33.312 1 69.25 287 ARG B N 1
ATOM 5456 C CA . ARG B 1 287 ? -3.111 -19.016 -34.688 1 69.25 287 ARG B CA 1
ATOM 5457 C C . ARG B 1 287 ? -2.525 -19.984 -35.719 1 69.25 287 ARG B C 1
ATOM 5459 O O . ARG B 1 287 ? -3.062 -20.125 -36.812 1 69.25 287 ARG B O 1
ATOM 5466 N N . ARG B 1 288 ? -1.227 -20.344 -35.531 1 59 288 ARG B N 1
ATOM 5467 C CA . ARG B 1 288 ? -0.539 -21.203 -36.469 1 59 288 ARG B CA 1
ATOM 5468 C C . ARG B 1 288 ? -1.261 -22.531 -36.656 1 59 288 ARG B C 1
ATOM 5470 O O . ARG B 1 288 ? -1.121 -23.203 -37.688 1 59 288 ARG B O 1
ATOM 5477 N N . GLY B 1 289 ? -2.135 -22.953 -35.75 1 58.12 289 GLY B N 1
ATOM 5478 C CA . GLY B 1 289 ? -2.545 -24.344 -35.688 1 58.12 289 GLY B CA 1
ATOM 5479 C C . GLY B 1 289 ? -4.047 -24.531 -35.562 1 58.12 289 GLY B C 1
ATOM 5480 O O . GLY B 1 289 ? -4.52 -25.375 -34.812 1 58.12 289 GLY B O 1
ATOM 5481 N N . ILE B 1 290 ? -4.773 -23.719 -36.25 1 57.03 290 ILE B N 1
ATOM 5482 C CA . ILE B 1 290 ? -6.223 -23.703 -36.094 1 57.03 290 ILE B CA 1
ATOM 5483 C C . ILE B 1 290 ? -6.773 -25.109 -36.25 1 57.03 290 ILE B C 1
ATOM 5485 O O . ILE B 1 290 ? -7.68 -25.516 -35.531 1 57.03 290 ILE B O 1
ATOM 5489 N N . ASP B 1 291 ? -6.035 -25.797 -37.031 1 60.91 291 ASP B N 1
ATOM 5490 C CA . ASP B 1 291 ? -6.605 -27.109 -37.281 1 60.91 291 ASP B CA 1
ATOM 5491 C C . ASP B 1 291 ? -5.809 -28.203 -36.562 1 60.91 291 ASP B C 1
ATOM 5493 O O . ASP B 1 291 ? -6.066 -29.391 -36.781 1 60.91 291 ASP B O 1
ATOM 5497 N N . ASP B 1 292 ? -5.102 -27.797 -35.562 1 74.75 292 ASP B N 1
ATOM 5498 C CA . ASP B 1 292 ? -4.18 -28.781 -35 1 74.75 292 ASP B CA 1
ATOM 5499 C C . ASP B 1 292 ? -4.754 -29.438 -33.75 1 74.75 292 ASP B C 1
ATOM 5501 O O . ASP B 1 292 ? -5.469 -28.781 -32.969 1 74.75 292 ASP B O 1
ATOM 5505 N N . ASN B 1 293 ? -4.633 -30.703 -33.75 1 89.06 293 ASN B N 1
ATOM 5506 C CA . ASN B 1 293 ? -4.82 -31.484 -32.531 1 89.06 293 ASN B CA 1
ATOM 5507 C C . ASN B 1 293 ? -3.531 -31.562 -31.719 1 89.06 293 ASN B C 1
ATOM 5509 O O . ASN B 1 293 ? -2.598 -32.281 -32.094 1 89.06 293 ASN B O 1
ATOM 5513 N N . TRP B 1 294 ? -3.547 -30.906 -30.656 1 93.12 294 TRP B N 1
ATOM 5514 C CA . TRP B 1 294 ? -2.332 -30.719 -29.875 1 93.12 294 TRP B CA 1
ATOM 5515 C C . TRP B 1 294 ? -1.908 -32.031 -29.203 1 93.12 294 TRP B C 1
ATOM 5517 O O . TRP B 1 294 ? -0.739 -32.188 -28.859 1 93.12 294 TRP B O 1
ATOM 5527 N N . THR B 1 295 ? -2.859 -32.938 -29.062 1 93.25 295 THR B N 1
ATOM 5528 C CA . THR B 1 295 ? -2.518 -34.25 -28.531 1 93.25 295 THR B CA 1
ATOM 5529 C C . THR B 1 295 ? -1.557 -34.969 -29.469 1 93.25 295 THR B C 1
ATOM 5531 O O . THR B 1 295 ? -0.68 -35.719 -29.031 1 93.25 295 THR B O 1
ATOM 5534 N N . TRP B 1 296 ? -1.762 -34.656 -30.656 1 92.81 296 TRP B N 1
ATOM 5535 C CA . TRP B 1 296 ? -0.902 -35.281 -31.656 1 92.81 296 TRP B CA 1
ATOM 5536 C C . TRP B 1 296 ? 0.385 -34.5 -31.844 1 92.81 296 TRP B C 1
ATOM 5538 O O . TRP B 1 296 ? 1.468 -35.062 -31.969 1 92.81 296 TRP B O 1
ATOM 5548 N N . VAL B 1 297 ? 0.304 -33.25 -31.906 1 91.88 297 VAL B N 1
ATOM 5549 C CA . VAL B 1 297 ? 1.447 -32.406 -32.156 1 91.88 297 VAL B CA 1
ATOM 5550 C C . VAL B 1 297 ? 2.494 -32.594 -31.062 1 91.88 297 VAL B C 1
ATOM 5552 O O . VAL B 1 297 ? 3.689 -32.688 -31.344 1 91.88 297 VAL B O 1
ATOM 5555 N N . TRP B 1 298 ? 1.989 -32.688 -29.812 1 95.81 298 TRP B N 1
ATOM 5556 C CA . TRP B 1 298 ? 2.895 -32.781 -28.672 1 95.81 298 TRP B CA 1
ATOM 5557 C C . TRP B 1 298 ? 2.957 -34.219 -28.172 1 95.81 298 TRP B C 1
ATOM 5559 O O . TRP B 1 298 ? 3 -34.469 -26.953 1 95.81 298 TRP B O 1
ATOM 5569 N N . ARG B 1 299 ? 2.861 -35.188 -29.016 1 96.12 299 ARG B N 1
ATOM 5570 C CA . ARG B 1 299 ? 2.773 -36.594 -28.625 1 96.12 299 ARG B CA 1
ATOM 5571 C C . ARG B 1 299 ? 3.98 -37 -27.781 1 96.12 299 ARG B C 1
ATOM 5573 O O . ARG B 1 299 ? 3.848 -37.75 -26.828 1 96.12 299 ARG B O 1
ATOM 5580 N N . GLU B 1 300 ? 5.164 -36.531 -28.125 1 96.88 300 GLU B N 1
ATOM 5581 C CA . GLU B 1 300 ? 6.371 -36.875 -27.375 1 96.88 300 GLU B CA 1
ATOM 5582 C C . GLU B 1 300 ? 6.34 -36.281 -25.969 1 96.88 300 GLU B C 1
ATOM 5584 O O . GLU B 1 300 ? 6.637 -36.969 -25 1 96.88 300 GLU B O 1
ATOM 5589 N N . GLU B 1 301 ? 5.996 -35.062 -25.875 1 97.5 301 GLU B N 1
ATOM 5590 C CA . GLU B 1 301 ? 5.898 -34.406 -24.578 1 97.5 301 GLU B CA 1
ATOM 5591 C C . GLU B 1 301 ? 4.801 -35.031 -23.719 1 97.5 301 GLU B C 1
ATOM 5593 O O . GLU B 1 301 ? 4.957 -35.156 -22.5 1 97.5 301 GLU B O 1
ATOM 5598 N N . ILE B 1 302 ? 3.723 -35.375 -24.359 1 98 302 ILE B N 1
ATOM 5599 C CA . ILE B 1 302 ? 2.619 -36 -23.641 1 98 302 ILE B CA 1
ATOM 5600 C C . ILE B 1 302 ? 3.059 -37.375 -23.125 1 98 302 ILE B C 1
ATOM 5602 O O . ILE B 1 302 ? 2.721 -37.75 -22 1 98 302 ILE B O 1
ATOM 5606 N N . ASN B 1 303 ? 3.76 -38.062 -23.922 1 98 303 ASN B N 1
ATOM 5607 C CA . ASN B 1 303 ? 4.297 -39.344 -23.469 1 98 303 ASN B CA 1
ATOM 5608 C C . ASN B 1 303 ? 5.215 -39.156 -22.266 1 98 303 ASN B C 1
ATOM 5610 O O . ASN B 1 303 ? 5.16 -39.938 -21.312 1 98 303 ASN B O 1
ATOM 5614 N N . HIS B 1 304 ? 6.039 -38.188 -22.375 1 98 304 HIS B N 1
ATOM 5615 C CA . HIS B 1 304 ? 6.914 -37.875 -21.25 1 98 304 HIS B CA 1
ATOM 5616 C C . HIS B 1 304 ? 6.109 -37.594 -19.984 1 98 304 HIS B C 1
ATOM 5618 O O . HIS B 1 304 ? 6.441 -38.062 -18.906 1 98 304 HIS B O 1
ATOM 5624 N N . TRP B 1 305 ? 5.031 -36.844 -20.094 1 98.25 305 TRP B N 1
ATOM 5625 C CA . TRP B 1 305 ? 4.129 -36.531 -18.984 1 98.25 305 TRP B CA 1
ATOM 5626 C C . TRP B 1 305 ? 3.49 -37.812 -18.438 1 98.25 305 TRP B C 1
ATOM 5628 O O . TRP B 1 305 ? 3.396 -38 -17.219 1 98.25 305 TRP B O 1
ATOM 5638 N N . ASN B 1 306 ? 3.137 -38.625 -19.344 1 97.25 306 ASN B N 1
ATOM 5639 C CA . ASN B 1 306 ? 2.479 -39.875 -18.938 1 97.25 306 ASN B CA 1
ATOM 5640 C C . ASN B 1 306 ? 3.418 -40.781 -18.125 1 97.25 306 ASN B C 1
ATOM 5642 O O . ASN B 1 306 ? 2.967 -41.594 -17.312 1 97.25 306 ASN B O 1
ATOM 5646 N N . GLU B 1 307 ? 4.688 -40.562 -18.359 1 97.31 307 GLU B N 1
ATOM 5647 C CA . GLU B 1 307 ? 5.699 -41.312 -17.625 1 97.31 307 GLU B CA 1
ATOM 5648 C C . GLU B 1 307 ? 6.324 -40.5 -16.516 1 97.31 307 GLU B C 1
ATOM 5650 O O . GLU B 1 307 ? 7.453 -40.75 -16.094 1 97.31 307 GLU B O 1
ATOM 5655 N N . ARG B 1 308 ? 5.629 -39.531 -16.094 1 97.25 308 ARG B N 1
ATOM 5656 C CA . ARG B 1 308 ? 6.141 -38.531 -15.172 1 97.25 308 ARG B CA 1
ATOM 5657 C C . ARG B 1 308 ? 6.707 -39.188 -13.914 1 97.25 308 ARG B C 1
ATOM 5659 O O . ARG B 1 308 ? 7.66 -38.656 -13.32 1 97.25 308 ARG B O 1
ATOM 5666 N N . HIS B 1 309 ? 6.227 -40.281 -13.461 1 95.88 309 HIS B N 1
ATOM 5667 C CA . HIS B 1 309 ? 6.672 -40.906 -12.227 1 95.88 309 HIS B CA 1
ATOM 5668 C C . HIS B 1 309 ? 8.086 -41.469 -12.367 1 95.88 309 HIS B C 1
ATOM 5670 O O . HIS B 1 309 ? 8.742 -41.75 -11.367 1 95.88 309 HIS B O 1
ATOM 5676 N N . ASN B 1 310 ? 8.516 -41.531 -13.602 1 96 310 ASN B N 1
ATOM 5677 C CA . ASN B 1 310 ? 9.891 -41.938 -13.859 1 96 310 ASN B CA 1
ATOM 5678 C C . ASN B 1 310 ? 10.859 -40.781 -13.727 1 96 310 ASN B C 1
ATOM 5680 O O . ASN B 1 310 ? 12.078 -40.969 -13.703 1 96 310 ASN B O 1
ATOM 5684 N N . TYR B 1 311 ? 10.352 -39.656 -13.602 1 96.75 311 TYR B N 1
ATOM 5685 C CA . TYR B 1 311 ? 11.188 -38.469 -13.609 1 96.75 311 TYR B CA 1
ATOM 5686 C C . TYR B 1 311 ? 11.062 -37.688 -12.305 1 96.75 311 TYR B C 1
ATOM 5688 O O . TYR B 1 311 ? 11.18 -36.469 -12.281 1 96.75 311 TYR B O 1
ATOM 5696 N N . VAL B 1 312 ? 10.695 -38.375 -11.273 1 96.56 312 VAL B N 1
ATOM 5697 C CA . VAL B 1 312 ? 10.594 -37.75 -9.953 1 96.56 312 VAL B CA 1
ATOM 5698 C C . VAL B 1 312 ? 11.984 -37.531 -9.367 1 96.56 312 VAL B C 1
ATOM 5700 O O . VAL B 1 312 ? 12.898 -38.312 -9.633 1 96.56 312 VAL B O 1
ATOM 5703 N N . LEU B 1 313 ? 12.117 -36.5 -8.609 1 95.31 313 LEU B N 1
ATOM 5704 C CA . LEU B 1 313 ? 13.406 -36.125 -8.047 1 95.31 313 LEU B CA 1
ATOM 5705 C C . LEU B 1 313 ? 13.945 -37.219 -7.125 1 95.31 313 LEU B C 1
ATOM 5707 O O . LEU B 1 313 ? 13.188 -37.812 -6.359 1 95.31 313 LEU B O 1
ATOM 5711 N N . GLN B 1 314 ? 15.164 -37.438 -7.363 1 92.94 314 GLN B N 1
ATOM 5712 C CA . GLN B 1 314 ? 15.922 -38.281 -6.453 1 92.94 314 GLN B CA 1
ATOM 5713 C C . GLN B 1 314 ? 17.125 -37.531 -5.879 1 92.94 314 GLN B C 1
ATOM 5715 O O . GLN B 1 314 ? 17.672 -36.656 -6.523 1 92.94 314 GLN B O 1
ATOM 5720 N N . GLY B 1 315 ? 17.406 -37.812 -4.629 1 92.25 315 GLY B N 1
ATOM 5721 C CA . GLY B 1 315 ? 18.562 -37.156 -4.035 1 92.25 315 GLY B CA 1
ATOM 5722 C C . GLY B 1 315 ? 18.656 -37.344 -2.537 1 92.25 315 GLY B C 1
ATOM 5723 O O . GLY B 1 315 ? 17.844 -38.062 -1.947 1 92.25 315 GLY B O 1
ATOM 5724 N N . ASN B 1 316 ? 19.703 -36.656 -2.021 1 94.44 316 ASN B N 1
ATOM 5725 C CA . ASN B 1 316 ? 19.922 -36.719 -0.583 1 94.44 316 ASN B CA 1
ATOM 5726 C C . ASN B 1 316 ? 19.094 -35.719 0.177 1 94.44 316 ASN B C 1
ATOM 5728 O O . ASN B 1 316 ? 19.047 -34.531 -0.195 1 94.44 316 ASN B O 1
ATOM 5732 N N . ILE B 1 317 ? 18.516 -36.219 1.159 1 94.44 317 ILE B N 1
ATOM 5733 C CA . ILE B 1 317 ? 17.703 -35.375 2.016 1 94.44 317 ILE B CA 1
ATOM 5734 C C . ILE B 1 317 ? 18.609 -34.438 2.826 1 94.44 317 ILE B C 1
ATOM 5736 O O . ILE B 1 317 ? 19.656 -34.875 3.338 1 94.44 317 ILE B O 1
ATOM 5740 N N . VAL B 1 318 ? 18.25 -33.219 2.836 1 93.69 318 VAL B N 1
ATOM 5741 C CA . VAL B 1 318 ? 18.984 -32.25 3.662 1 93.69 318 VAL B CA 1
ATOM 5742 C C . VAL B 1 318 ? 18.656 -32.5 5.133 1 93.69 318 VAL B C 1
ATOM 5744 O O . VAL B 1 318 ? 17.484 -32.531 5.516 1 93.69 318 VAL B O 1
ATOM 5747 N N . GLN B 1 319 ? 19.719 -32.625 5.887 1 90.81 319 GLN B N 1
ATOM 5748 C CA . GLN B 1 319 ? 19.547 -32.75 7.328 1 90.81 319 GLN B CA 1
ATOM 5749 C C . GLN B 1 319 ? 19.656 -31.406 8.023 1 90.81 319 GLN B C 1
ATOM 5751 O O . GLN B 1 319 ? 20.578 -30.641 7.746 1 90.81 319 GLN B O 1
ATOM 5756 N N . GLY B 1 320 ? 18.75 -31.016 8.75 1 88.06 320 GLY B N 1
ATOM 5757 C CA . GLY B 1 320 ? 18.812 -29.766 9.469 1 88.06 320 GLY B CA 1
ATOM 5758 C C . GLY B 1 320 ? 18.188 -28.609 8.703 1 88.06 320 GLY B C 1
ATOM 5759 O O . GLY B 1 320 ? 17.094 -28.75 8.141 1 88.06 320 GLY B O 1
ATOM 5760 N N . VAL B 1 321 ? 19.016 -27.484 8.719 1 88.25 321 VAL B N 1
ATOM 5761 C CA . VAL B 1 321 ? 18.484 -26.266 8.102 1 88.25 321 VAL B CA 1
ATOM 5762 C C . VAL B 1 321 ? 18.609 -26.375 6.582 1 88.25 321 VAL B C 1
ATOM 5764 O O . VAL B 1 321 ? 19.656 -26.75 6.059 1 88.25 321 VAL B O 1
ATOM 5767 N N . LEU B 1 322 ? 17.516 -26.156 5.953 1 91.62 322 LEU B N 1
ATOM 5768 C CA . LEU B 1 322 ? 17.516 -26.156 4.492 1 91.62 322 LEU B CA 1
ATOM 5769 C C . LEU B 1 322 ? 18.266 -24.953 3.945 1 91.62 322 LEU B C 1
ATOM 5771 O O . LEU B 1 322 ? 17.828 -23.812 4.117 1 91.62 322 LEU B O 1
ATOM 5775 N N . CYS B 1 323 ? 19.375 -25.172 3.311 1 90.88 323 CYS B N 1
ATOM 5776 C CA . CYS B 1 323 ? 20.172 -24.109 2.711 1 90.88 323 CYS B CA 1
ATOM 5777 C C . CYS B 1 323 ? 21.031 -24.656 1.577 1 90.88 323 CYS B C 1
ATOM 5779 O O . CYS B 1 323 ? 21.312 -25.859 1.523 1 90.88 323 CYS B O 1
ATOM 5781 N N . HIS B 1 324 ? 21.375 -23.797 0.701 1 92.94 324 HIS B N 1
ATOM 5782 C CA . HIS B 1 324 ? 22.25 -24.188 -0.398 1 92.94 324 HIS B CA 1
ATOM 5783 C C . HIS B 1 324 ? 23.688 -24.375 0.082 1 92.94 324 HIS B C 1
ATOM 5785 O O . HIS B 1 324 ? 24.109 -23.734 1.047 1 92.94 324 HIS B O 1
ATOM 5791 N N . SER B 1 325 ? 24.359 -25.234 -0.572 1 91.81 325 SER B N 1
ATOM 5792 C CA . SER B 1 325 ? 25.797 -25.359 -0.32 1 91.81 325 SER B CA 1
ATOM 5793 C C . SER B 1 325 ? 26.547 -24.125 -0.772 1 91.81 325 SER B C 1
ATOM 5795 O O . SER B 1 325 ? 26.047 -23.344 -1.594 1 91.81 325 SER B O 1
ATOM 5797 N N . THR B 1 326 ? 27.719 -23.953 -0.205 1 91.62 326 THR B N 1
ATOM 5798 C CA . THR B 1 326 ? 28.578 -22.844 -0.599 1 91.62 326 THR B CA 1
ATOM 5799 C C . THR B 1 326 ? 28.922 -22.922 -2.084 1 91.62 326 THR B C 1
ATOM 5801 O O . THR B 1 326 ? 28.938 -21.906 -2.779 1 91.62 326 THR B O 1
ATOM 5804 N N . GLU B 1 327 ? 29.156 -24.125 -2.482 1 94 327 GLU B N 1
ATOM 5805 C CA . GLU B 1 327 ? 29.5 -24.344 -3.885 1 94 327 GLU B CA 1
ATOM 5806 C C . GLU B 1 327 ? 28.375 -23.906 -4.805 1 94 327 GLU B C 1
ATOM 5808 O O . GLU B 1 327 ? 28.609 -23.219 -5.801 1 94 327 GLU B O 1
ATOM 5813 N N . TYR B 1 328 ? 27.234 -24.281 -4.465 1 95.25 328 TYR B N 1
ATOM 5814 C CA . TYR B 1 328 ? 26.078 -23.875 -5.254 1 95.25 328 TYR B CA 1
ATOM 5815 C C . TYR B 1 328 ? 25.922 -22.359 -5.266 1 95.25 328 TYR B C 1
ATOM 5817 O O . TYR B 1 328 ? 25.688 -21.766 -6.316 1 95.25 328 TYR B O 1
ATOM 5825 N N . MET B 1 329 ? 26.078 -21.75 -4.16 1 93.5 329 MET B N 1
ATOM 5826 C CA . MET B 1 329 ? 25.859 -20.312 -4.059 1 93.5 329 MET B CA 1
ATOM 5827 C C . MET B 1 329 ? 26.906 -19.547 -4.852 1 93.5 329 MET B C 1
ATOM 5829 O O . MET B 1 329 ? 26.609 -18.5 -5.438 1 93.5 329 MET B O 1
ATOM 5833 N N . ILE B 1 330 ? 28.094 -20 -4.82 1 93.44 330 ILE B N 1
ATOM 5834 C CA . ILE B 1 330 ? 29.141 -19.391 -5.625 1 93.44 330 ILE B CA 1
ATOM 5835 C C . ILE B 1 330 ? 28.766 -19.453 -7.105 1 93.44 330 ILE B C 1
ATOM 5837 O O . ILE B 1 330 ? 28.844 -18.453 -7.816 1 93.44 330 ILE B O 1
ATOM 5841 N N . TRP B 1 331 ? 28.344 -20.609 -7.477 1 95.88 331 TRP B N 1
ATOM 5842 C CA . TRP B 1 331 ? 27.906 -20.797 -8.859 1 95.88 331 TRP B CA 1
ATOM 5843 C C . TRP B 1 331 ? 26.734 -19.875 -9.18 1 95.88 331 TRP B C 1
ATOM 5845 O O . TRP B 1 331 ? 26.75 -19.172 -10.195 1 95.88 331 TRP B O 1
ATOM 5855 N N . PHE B 1 332 ? 25.781 -19.906 -8.352 1 95.19 332 PHE B N 1
ATOM 5856 C CA . PHE B 1 332 ? 24.547 -19.156 -8.539 1 95.19 332 PHE B CA 1
ATOM 5857 C C . PHE B 1 332 ? 24.844 -17.672 -8.68 1 95.19 332 PHE B C 1
ATOM 5859 O O . PHE B 1 332 ? 24.312 -17 -9.578 1 95.19 332 PHE B O 1
ATOM 5866 N N . ARG B 1 333 ? 25.672 -17.156 -7.852 1 92.38 333 ARG B N 1
ATOM 5867 C CA . ARG B 1 333 ? 25.984 -15.742 -7.84 1 92.38 333 ARG B CA 1
ATOM 5868 C C . ARG B 1 333 ? 26.703 -15.328 -9.125 1 92.38 333 ARG B C 1
ATOM 5870 O O . ARG B 1 333 ? 26.578 -14.18 -9.562 1 92.38 333 ARG B O 1
ATOM 5877 N N . GLN B 1 334 ? 27.297 -16.203 -9.727 1 92.81 334 GLN B N 1
ATOM 5878 C CA . GLN B 1 334 ? 28.016 -15.914 -10.961 1 92.81 334 GLN B CA 1
ATOM 5879 C C . GLN B 1 334 ? 27.078 -15.938 -12.164 1 92.81 334 GLN B C 1
ATOM 5881 O O . GLN B 1 334 ? 27.406 -15.398 -13.227 1 92.81 334 GLN B O 1
ATOM 5886 N N . HIS B 1 335 ? 25.953 -16.5 -11.984 1 92.25 335 HIS B N 1
ATOM 5887 C CA . HIS B 1 335 ? 25.094 -16.734 -13.141 1 92.25 335 HIS B CA 1
ATOM 5888 C C . HIS B 1 335 ? 23.781 -15.961 -13.039 1 92.25 335 HIS B C 1
ATOM 5890 O O . HIS B 1 335 ? 22.859 -16.203 -13.805 1 92.25 335 HIS B O 1
ATOM 5896 N N . THR B 1 336 ? 23.734 -15.055 -12.055 1 91 336 THR B N 1
ATOM 5897 C CA . THR B 1 336 ? 22.453 -14.367 -11.875 1 91 336 THR B CA 1
ATOM 5898 C C . THR B 1 336 ? 22.688 -12.922 -11.438 1 91 336 THR B C 1
ATOM 5900 O O . THR B 1 336 ? 23.797 -12.547 -11.078 1 91 336 THR B O 1
ATOM 5903 N N . LYS B 1 337 ? 21.656 -12.117 -11.68 1 87.44 337 LYS B N 1
ATOM 5904 C CA . LYS B 1 337 ? 21.562 -10.797 -11.062 1 87.44 337 LYS B CA 1
ATOM 5905 C C . LYS B 1 337 ? 20.766 -10.852 -9.766 1 87.44 337 LYS B C 1
ATOM 5907 O O . LYS B 1 337 ? 19.547 -11.07 -9.797 1 87.44 337 LYS B O 1
ATOM 5912 N N . LEU B 1 338 ? 21.453 -10.594 -8.711 1 88.25 338 LEU B N 1
ATOM 5913 C CA . LEU B 1 338 ? 20.859 -10.852 -7.402 1 88.25 338 LEU B CA 1
ATOM 5914 C C . LEU B 1 338 ? 20 -9.68 -6.949 1 88.25 338 LEU B C 1
ATOM 5916 O O . LEU B 1 338 ? 18.969 -9.875 -6.32 1 88.25 338 LEU B O 1
ATOM 5920 N N . PHE B 1 339 ? 20.469 -8.523 -7.215 1 92.75 339 PHE B N 1
ATOM 5921 C CA . PHE B 1 339 ? 19.828 -7.34 -6.66 1 92.75 339 PHE B CA 1
ATOM 5922 C C . PHE B 1 339 ? 19.25 -6.473 -7.773 1 92.75 339 PHE B C 1
ATOM 5924 O O . PHE B 1 339 ? 19.922 -6.207 -8.773 1 92.75 339 PHE B O 1
ATOM 5931 N N . ILE B 1 340 ? 17.969 -6.145 -7.543 1 93.06 340 ILE B N 1
ATOM 5932 C CA . ILE B 1 340 ? 17.25 -5.453 -8.617 1 93.06 340 ILE B CA 1
ATOM 5933 C C . ILE B 1 340 ? 17.016 -3.996 -8.219 1 93.06 340 ILE B C 1
ATOM 5935 O O . ILE B 1 340 ? 16.844 -3.135 -9.086 1 93.06 340 ILE B O 1
ATOM 5939 N N . SER B 1 341 ? 17.078 -3.617 -6.934 1 93.19 341 SER B N 1
ATOM 5940 C CA . SER B 1 341 ? 16.812 -2.258 -6.477 1 93.19 341 SER B CA 1
ATOM 5941 C C . SER B 1 341 ? 17.875 -1.288 -6.992 1 93.19 341 SER B C 1
ATOM 5943 O O . SER B 1 341 ? 18.984 -1.697 -7.34 1 93.19 341 SER B O 1
ATOM 5945 N N . VAL B 1 342 ? 17.469 -0.017 -7.086 1 91.94 342 VAL B N 1
ATOM 5946 C CA . VAL B 1 342 ? 18.406 1.017 -7.492 1 91.94 342 VAL B CA 1
ATOM 5947 C C . VAL B 1 342 ? 19.469 1.201 -6.41 1 91.94 342 VAL B C 1
ATOM 5949 O O . VAL B 1 342 ? 19.25 0.85 -5.25 1 91.94 342 VAL B O 1
ATOM 5952 N N . GLU B 1 343 ? 20.562 1.8 -6.828 1 91.94 343 GLU B N 1
ATOM 5953 C CA . GLU B 1 343 ? 21.734 1.983 -5.969 1 91.94 343 GLU B CA 1
ATOM 5954 C C . GLU B 1 343 ? 21.344 2.686 -4.668 1 91.94 343 GLU B C 1
ATOM 5956 O O . GLU B 1 343 ? 21.844 2.326 -3.594 1 91.94 343 GLU B O 1
ATOM 5961 N N . GLN B 1 344 ? 20.484 3.541 -4.695 1 91.44 344 GLN B N 1
ATOM 5962 C CA . GLN B 1 344 ? 20.047 4.34 -3.553 1 91.44 344 GLN B CA 1
ATOM 5963 C C . GLN B 1 344 ? 19.562 3.451 -2.412 1 91.44 344 GLN B C 1
ATOM 5965 O O . GLN B 1 344 ? 19.844 3.719 -1.244 1 91.44 344 GLN B O 1
ATOM 5970 N N . TYR B 1 345 ? 18.953 2.355 -2.768 1 92.31 345 TYR B N 1
ATOM 5971 C CA . TYR B 1 345 ? 18.312 1.533 -1.744 1 92.31 345 TYR B CA 1
ATOM 5972 C C . TYR B 1 345 ? 19.188 0.338 -1.384 1 92.31 345 TYR B C 1
ATOM 5974 O O . TYR B 1 345 ? 18.875 -0.417 -0.462 1 92.31 345 TYR B O 1
ATOM 5982 N N . LEU B 1 346 ? 20.234 0.177 -2.127 1 93.38 346 LEU B N 1
ATOM 5983 C CA . LEU B 1 346 ? 21.125 -0.939 -1.847 1 93.38 346 LEU B CA 1
ATOM 5984 C C . LEU B 1 346 ? 22.281 -0.498 -0.952 1 93.38 346 LEU B C 1
ATOM 5986 O O . LEU B 1 346 ? 22.859 -1.314 -0.235 1 93.38 346 LEU B O 1
ATOM 5990 N N . ARG B 1 347 ? 22.547 0.791 -0.926 1 92.06 347 ARG B N 1
ATOM 5991 C CA . ARG B 1 347 ? 23.672 1.303 -0.146 1 92.06 347 ARG B CA 1
ATOM 5992 C C . ARG B 1 347 ? 23.312 1.38 1.336 1 92.06 347 ARG B C 1
ATOM 5994 O O . ARG B 1 347 ? 22.141 1.461 1.695 1 92.06 347 ARG B O 1
ATOM 6001 N N . ASP B 1 348 ? 24.312 1.285 2.184 1 92.88 348 ASP B N 1
ATOM 6002 C CA . ASP B 1 348 ? 24.141 1.601 3.598 1 92.88 348 ASP B CA 1
ATOM 6003 C C . ASP B 1 348 ? 24.078 3.109 3.822 1 92.88 348 ASP B C 1
ATOM 6005 O O . ASP B 1 348 ? 25.094 3.801 3.656 1 92.88 348 ASP B O 1
ATOM 6009 N N . PRO B 1 349 ? 22.938 3.611 4.117 1 91.06 349 PRO B N 1
ATOM 6010 C CA . PRO B 1 349 ? 22.812 5.066 4.23 1 91.06 349 PRO B CA 1
ATOM 6011 C C . PRO B 1 349 ? 23.641 5.645 5.371 1 91.06 349 PRO B C 1
ATOM 6013 O O . PRO B 1 349 ? 23.875 6.855 5.418 1 91.06 349 PRO B O 1
ATOM 6016 N N . ARG B 1 350 ? 24.125 4.902 6.34 1 91 350 ARG B N 1
ATOM 6017 C CA . ARG B 1 350 ? 24.938 5.355 7.465 1 91 350 ARG B CA 1
ATOM 6018 C C . ARG B 1 350 ? 26.375 5.66 7.016 1 91 350 ARG B C 1
ATOM 6020 O O . ARG B 1 350 ? 27.047 6.508 7.605 1 91 350 ARG B O 1
ATOM 6027 N N . LEU B 1 351 ? 26.703 4.98 6.012 1 85 351 LEU B N 1
ATOM 6028 C CA . LEU B 1 351 ? 28.062 5.113 5.516 1 85 351 LEU B CA 1
ATOM 6029 C C . LEU B 1 351 ? 28.156 6.246 4.5 1 85 351 LEU B C 1
ATOM 6031 O O . LEU B 1 351 ? 29.234 6.844 4.332 1 85 351 LEU B O 1
ATOM 6035 N N . GLN B 1 352 ? 27.109 6.5 3.803 1 74.19 352 GLN B N 1
ATOM 6036 C CA . GLN B 1 352 ? 27.062 7.566 2.809 1 74.19 352 GLN B CA 1
ATOM 6037 C C . GLN B 1 352 ? 25.859 8.477 3.033 1 74.19 352 GLN B C 1
ATOM 6039 O O . GLN B 1 352 ? 24.859 8.383 2.311 1 74.19 352 GLN B O 1
ATOM 6044 N N . PRO B 1 353 ? 26.062 9.289 3.912 1 69.88 353 PRO B N 1
ATOM 6045 C CA . PRO B 1 353 ? 24.922 10.164 4.137 1 69.88 353 PRO B CA 1
ATOM 6046 C C . PRO B 1 353 ? 24.625 11.07 2.941 1 69.88 353 PRO B C 1
ATOM 6048 O O . PRO B 1 353 ? 25.5 11.336 2.129 1 69.88 353 PRO B O 1
ATOM 6051 N N . PRO B 1 354 ? 23.312 11.328 2.736 1 68.81 354 PRO B N 1
ATO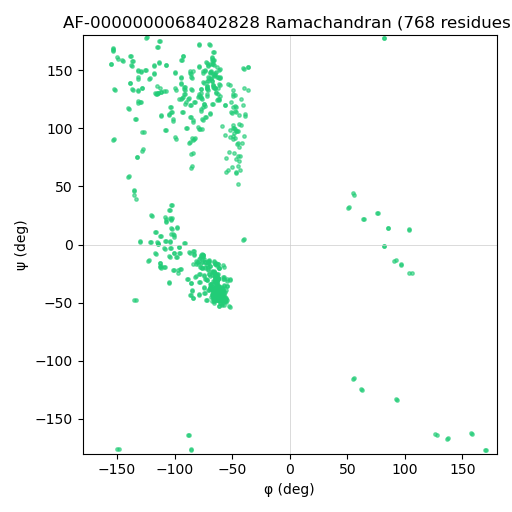M 6052 C CA . PRO B 1 354 ? 22.938 12.141 1.579 1 68.81 354 PRO B CA 1
ATOM 6053 C C . PRO B 1 354 ? 23.75 13.445 1.494 1 68.81 354 PRO B C 1
ATOM 6055 O O . PRO B 1 354 ? 23.969 14.102 2.512 1 68.81 354 PRO B O 1
ATOM 6058 N N . SER B 1 355 ? 24.562 13.531 0.481 1 66.44 355 SER B N 1
ATOM 6059 C CA . SER B 1 355 ? 25.359 14.75 0.315 1 66.44 355 SER B CA 1
ATOM 6060 C C . SER B 1 355 ? 24.969 15.484 -0.964 1 66.44 355 SER B C 1
ATOM 6062 O O . SER B 1 355 ? 24.516 14.867 -1.928 1 66.44 355 SER B O 1
ATOM 6064 N N . TYR B 1 356 ? 24.703 16.812 -0.879 1 61.16 356 TYR B N 1
ATOM 6065 C CA . TYR B 1 356 ? 24.5 17.641 -2.061 1 61.16 356 TYR B CA 1
ATOM 6066 C C . TYR B 1 356 ? 25.734 17.641 -2.953 1 61.16 356 TYR B C 1
ATOM 6068 O O . TYR B 1 356 ? 26.859 17.594 -2.459 1 61.16 356 TYR B O 1
ATOM 6076 N N . PRO B 1 357 ? 25.484 17.328 -4.289 1 50.97 357 PRO B N 1
ATOM 6077 C CA . PRO B 1 357 ? 26.688 17.422 -5.133 1 50.97 357 PRO B CA 1
ATOM 6078 C C . PRO B 1 357 ? 27.469 18.719 -4.918 1 50.97 357 PRO B C 1
ATOM 6080 O O . PRO B 1 357 ? 26.859 19.766 -4.684 1 50.97 357 PRO B O 1
ATOM 6083 N N . ARG B 1 358 ? 28.688 18.688 -4.691 1 43.62 358 ARG B N 1
ATOM 6084 C CA . ARG B 1 358 ? 29.547 19.859 -4.703 1 43.62 358 ARG B CA 1
ATOM 6085 C C . ARG B 1 358 ? 29.297 20.703 -5.953 1 43.62 358 ARG B C 1
ATOM 6087 O O . ARG B 1 358 ? 29.375 20.188 -7.074 1 43.62 358 ARG B O 1
ATOM 6094 N N . VAL B 1 359 ? 28.531 21.797 -5.945 1 37.31 359 VAL B N 1
ATOM 6095 C CA . VAL B 1 359 ? 28.422 22.75 -7.051 1 37.31 359 VAL B CA 1
ATOM 6096 C C . VAL B 1 359 ? 29.812 23 -7.645 1 37.31 359 VAL B C 1
ATOM 6098 O O . VAL B 1 359 ? 30.688 23.547 -6.977 1 37.31 359 VAL B O 1
ATOM 6101 N N . GLN B 1 360 ? 30.312 22.281 -8.555 1 30.81 360 GLN B N 1
ATOM 6102 C CA . GLN B 1 360 ? 31.203 23.016 -9.453 1 30.81 360 GLN B CA 1
ATOM 6103 C C . GLN B 1 360 ? 30.547 24.297 -9.953 1 30.81 360 GLN B C 1
ATOM 6105 O O . GLN B 1 360 ? 29.328 24.344 -10.148 1 30.81 360 GLN B O 1
ATOM 6110 N N . SER B 1 361 ? 31.188 25.531 -9.953 1 31.17 361 SER B N 1
ATOM 6111 C CA . SER B 1 361 ? 30.859 26.859 -10.484 1 31.17 361 SER B CA 1
ATOM 6112 C C . SER B 1 361 ? 30.219 26.75 -11.859 1 31.17 361 SER B C 1
ATOM 6114 O O . SER B 1 361 ? 30.359 27.656 -12.695 1 31.17 361 SER B O 1
ATOM 6116 N N . THR B 1 362 ? 29.922 25.703 -12.477 1 30.7 362 THR B N 1
ATOM 6117 C CA . THR B 1 362 ? 29.453 26.047 -13.812 1 30.7 362 THR B CA 1
ATOM 6118 C C . THR B 1 362 ? 28.172 26.891 -13.742 1 30.7 362 THR B C 1
ATOM 6120 O O . THR B 1 362 ? 27.453 26.844 -12.734 1 30.7 362 THR B O 1
ATOM 6123 N N . SER B 1 363 ? 27.891 27.797 -14.828 1 29.55 363 SER B N 1
ATOM 6124 C CA . SER B 1 363 ? 26.797 28.688 -15.219 1 29.55 363 SER B CA 1
ATOM 6125 C C . SER B 1 363 ? 25.438 28.016 -15.094 1 29.55 363 SER B C 1
ATOM 6127 O O . SER B 1 363 ? 25.188 27 -15.758 1 29.55 363 SER B O 1
ATOM 6129 N N . GLN B 1 364 ? 24.875 28.031 -14.07 1 29.73 364 GLN B N 1
ATOM 6130 C CA . GLN B 1 364 ? 23.641 27.391 -13.617 1 29.73 364 GLN B CA 1
ATOM 6131 C C . GLN B 1 364 ? 22.469 27.75 -14.531 1 29.73 364 GLN B C 1
ATOM 6133 O O . GLN B 1 364 ? 22.078 28.922 -14.609 1 29.73 364 GLN B O 1
ATOM 6138 N N . SER B 1 365 ? 22.438 27.125 -15.789 1 27.39 365 SER B N 1
ATOM 6139 C CA . SER B 1 365 ? 21.188 27.25 -16.547 1 27.39 365 SER B CA 1
ATOM 6140 C C . SER B 1 365 ? 19.984 26.828 -15.711 1 27.39 365 SER B C 1
ATOM 6142 O O . SER B 1 365 ? 19.984 25.734 -15.141 1 27.39 365 SER B O 1
ATOM 6144 N N . THR B 1 366 ? 19.297 27.719 -15.156 1 27.62 366 THR B N 1
ATOM 6145 C CA . THR B 1 366 ? 18 27.625 -14.484 1 27.62 366 THR B CA 1
ATOM 6146 C C . THR B 1 366 ? 17.031 26.781 -15.289 1 27.62 366 THR B C 1
ATOM 6148 O O . THR B 1 366 ? 16.734 27.078 -16.438 1 27.62 366 THR B O 1
ATOM 6151 N N . PRO B 1 367 ? 17.047 25.484 -15.18 1 28.05 367 PRO B N 1
ATOM 6152 C CA . PRO B 1 367 ? 16.031 24.875 -16.047 1 28.05 367 PRO B CA 1
ATOM 6153 C C . PRO B 1 367 ? 14.664 25.547 -15.93 1 28.05 367 PRO B C 1
ATOM 6155 O O . PRO B 1 367 ? 14.117 25.641 -14.836 1 28.05 367 PRO B O 1
ATOM 6158 N N . GLN B 1 368 ? 14.398 26.562 -16.797 1 24.58 368 GLN B N 1
ATOM 6159 C CA . GLN B 1 368 ? 13.094 27.172 -17.062 1 24.58 368 GLN B CA 1
ATOM 6160 C C . GLN B 1 368 ? 12.055 26.109 -17.391 1 24.58 368 GLN B C 1
ATOM 6162 O O . GLN B 1 368 ? 12.266 25.281 -18.281 1 24.58 368 GLN B O 1
ATOM 6167 N N . HIS B 1 369 ? 11.367 25.672 -16.391 1 27.08 369 HIS B N 1
ATOM 6168 C CA . HIS B 1 369 ? 10.203 24.859 -16.75 1 27.08 369 HIS B CA 1
ATOM 6169 C C . HIS B 1 369 ? 9.422 25.5 -17.891 1 27.08 369 HIS B C 1
ATOM 6171 O O . HIS B 1 369 ? 8.922 26.625 -17.766 1 27.08 369 HIS B O 1
ATOM 6177 N N . GLN B 1 370 ? 9.969 25.391 -19.172 1 23.56 370 GLN B N 1
ATOM 6178 C CA . GLN B 1 370 ? 9.195 25.781 -20.359 1 23.56 370 GLN B CA 1
ATOM 6179 C C . GLN B 1 370 ? 7.77 25.25 -20.281 1 23.56 370 GLN B C 1
ATOM 6181 O O . GLN B 1 370 ? 7.562 24.047 -20.172 1 23.56 370 GLN B O 1
ATOM 6186 N N . TYR B 1 371 ? 6.918 26.172 -19.844 1 23.52 371 TYR B N 1
ATOM 6187 C CA . TYR B 1 371 ? 5.477 26.078 -20.016 1 23.52 371 TYR B CA 1
ATOM 6188 C C . TYR B 1 371 ? 5.121 25.859 -21.484 1 23.52 371 TYR B C 1
ATOM 6190 O O . TYR B 1 371 ? 5.367 26.734 -22.328 1 23.52 371 TYR B O 1
ATOM 6198 N N . THR B 1 372 ? 5.496 24.781 -22.094 1 23.06 372 THR B N 1
ATOM 6199 C CA . THR B 1 372 ? 4.992 24.594 -23.453 1 23.06 372 THR B CA 1
ATOM 6200 C C . THR B 1 372 ? 3.494 24.875 -23.516 1 23.06 372 THR B C 1
ATOM 6202 O O . THR B 1 372 ? 2.734 24.453 -22.641 1 23.06 372 THR B O 1
ATOM 6205 N N . ALA B 1 373 ? 3.189 26 -24.281 1 23.69 373 ALA B N 1
ATOM 6206 C CA . ALA B 1 373 ? 1.892 26.5 -24.734 1 23.69 373 ALA B CA 1
ATOM 6207 C C . ALA B 1 373 ? 1.006 25.359 -25.219 1 23.69 373 ALA B C 1
ATOM 6209 O O . ALA B 1 373 ? 1.468 24.469 -25.938 1 23.69 373 ALA B O 1
ATOM 6210 N N . GLY B 1 374 ? 0.058 24.938 -24.453 1 20.42 374 GLY B N 1
ATOM 6211 C CA . GLY B 1 374 ? -0.958 24.016 -24.922 1 20.42 374 GLY B CA 1
ATOM 6212 C C . GLY B 1 374 ? -1.441 24.312 -26.328 1 20.42 374 GLY B C 1
ATOM 6213 O O . GLY B 1 374 ? -1.258 25.438 -26.828 1 20.42 374 GLY B O 1
ATOM 6214 N N . PRO B 1 375 ? -1.256 23.328 -27.203 1 22.81 375 PRO B N 1
ATOM 6215 C CA . PRO B 1 375 ? -1.833 23.531 -28.547 1 22.81 375 PRO B CA 1
ATOM 6216 C C . PRO B 1 375 ? -3.172 24.266 -28.5 1 22.81 375 PRO B C 1
ATOM 6218 O O . PRO B 1 375 ? -3.832 24.297 -27.453 1 22.81 375 PRO B O 1
ATOM 6221 N N . SER B 1 376 ? -3.312 25.281 -29.375 1 20.47 376 SER B N 1
ATOM 6222 C CA . SER B 1 376 ? -4.52 26.016 -29.75 1 20.47 376 SER B CA 1
ATOM 6223 C C . SER B 1 376 ? -5.723 25.078 -29.844 1 20.47 376 SER B C 1
ATOM 6225 O O . SER B 1 376 ? -5.602 23.938 -30.297 1 20.47 376 SER B O 1
ATOM 6227 N N . SER B 1 377 ? -6.609 25.297 -28.859 1 19.92 377 SER B N 1
ATOM 6228 C CA . SER B 1 377 ? -7.973 24.766 -28.859 1 19.92 377 SER B CA 1
ATOM 6229 C C . SER B 1 377 ? -8.641 24.938 -30.219 1 19.92 377 SER B C 1
ATOM 6231 O O . SER B 1 377 ? -8.836 26.062 -30.688 1 19.92 377 SER B O 1
ATOM 6233 N N . SER B 1 378 ? -8.094 24.172 -31.234 1 20.66 378 SER B N 1
ATOM 6234 C CA . SER B 1 378 ? -9.07 24.203 -32.312 1 20.66 378 SER B CA 1
ATOM 6235 C C . SER B 1 378 ? -10.477 23.938 -31.797 1 20.66 378 SER B C 1
ATOM 6237 O O . SER B 1 378 ? -10.664 23.156 -30.875 1 20.66 378 SER B O 1
ATOM 6239 N N . SER B 1 379 ? -11.367 24.969 -32 1 19.88 379 SER B N 1
ATOM 6240 C CA . SER B 1 379 ? -12.789 25.188 -31.766 1 19.88 379 SER B CA 1
ATOM 6241 C C . SER B 1 379 ? -13.609 23.984 -32.25 1 19.88 379 SER B C 1
ATOM 6243 O O . SER B 1 379 ? -13.641 23.703 -33.438 1 19.88 379 SER B O 1
ATOM 6245 N N . PRO B 1 380 ? -13.359 22.766 -31.609 1 20.75 380 PRO B N 1
ATOM 6246 C CA . PRO B 1 380 ? -14.281 21.875 -32.312 1 20.75 380 PRO B CA 1
ATOM 6247 C C . PRO B 1 380 ? -15.695 22.453 -32.438 1 20.75 380 PRO B C 1
ATOM 6249 O O . PRO B 1 380 ? -16.094 23.281 -31.609 1 20.75 380 PRO B O 1
ATOM 6252 N N . HIS B 1 381 ? -16.141 22.641 -33.656 1 21.36 381 HIS B N 1
ATOM 6253 C CA . HIS B 1 381 ? -17.484 22.922 -34.156 1 21.36 381 HIS B CA 1
ATOM 6254 C C . HIS B 1 381 ? -18.531 22.109 -33.406 1 21.36 381 HIS B C 1
ATOM 6256 O O . HIS B 1 381 ? -18.359 20.906 -33.188 1 21.36 381 HIS B O 1
ATOM 6262 N N . ILE B 1 382 ? -19.062 22.781 -32.344 1 20.41 382 ILE B N 1
ATOM 6263 C CA . ILE B 1 382 ? -20.281 22.375 -31.656 1 20.41 382 ILE B CA 1
ATOM 6264 C C . ILE B 1 382 ? -21.328 21.969 -32.688 1 20.41 382 ILE B C 1
ATOM 6266 O O . ILE B 1 382 ? -21.766 22.781 -33.5 1 20.41 382 ILE B O 1
ATOM 6270 N N . HIS B 1 383 ? -21.031 20.859 -33.469 1 19.61 383 HIS B N 1
ATOM 6271 C CA . HIS B 1 383 ? -22.219 20.484 -34.25 1 19.61 383 HIS B CA 1
ATOM 6272 C C . HIS B 1 383 ? -23.453 20.391 -33.344 1 19.61 383 HIS B C 1
ATOM 6274 O O . HIS B 1 383 ? -23.422 19.703 -32.312 1 19.61 383 HIS B O 1
ATOM 6280 N N . VAL B 1 384 ? -24.219 21.578 -33.281 1 17.77 384 VAL B N 1
ATOM 6281 C CA . VAL B 1 384 ? -25.609 21.734 -32.906 1 17.77 384 VAL B CA 1
ATOM 6282 C C . VAL B 1 384 ? -26.469 20.656 -33.531 1 17.77 384 VAL B C 1
ATOM 6284 O O . VAL B 1 384 ? -26.578 20.594 -34.781 1 17.77 384 VAL B O 1
ATOM 6287 N N . ALA B 1 385 ? -26.375 19.484 -32.969 1 19.38 385 ALA B N 1
ATOM 6288 C CA . ALA B 1 385 ? -27.531 18.672 -33.344 1 19.38 385 ALA B CA 1
ATOM 6289 C C . ALA B 1 385 ? -28.828 19.438 -33.156 1 19.38 385 ALA B C 1
ATOM 6291 O O . ALA B 1 385 ? -29.094 19.953 -32.062 1 19.38 385 ALA B O 1
ATOM 6292 N N . THR B 1 386 ? -29.312 20.031 -34.25 1 19.16 386 THR B N 1
ATOM 6293 C CA . THR B 1 386 ? -30.734 20.125 -34.562 1 19.16 386 THR B CA 1
ATOM 6294 C C . THR B 1 386 ? -31.422 18.781 -34.375 1 19.16 386 THR B C 1
ATOM 6296 O O . THR B 1 386 ? -30.906 17.75 -34.812 1 19.16 386 THR B O 1
#

InterPro domains:
  IPR019557 Aminotransferase-like, plant mobile domain [PF10536] (1-333)
  IPR044824 Protein MAINTENANCE OF MERISTEMS-like [PTHR46033] (1-342)

Radius of gyration: 33.15 Å; Cα contacts (8 Å, |Δi|>4): 1243; chains: 2; bounding box: 71×83×73 Å

Solvent-accessible surface area (backbone atoms only — not comparable to full-atom values): 43298 Å² total; per-residue (Å²): 108,59,89,35,47,34,67,66,58,61,28,31,53,45,74,86,45,58,40,64,90,45,48,52,52,37,30,48,35,68,56,34,50,51,37,65,42,71,43,57,38,50,58,66,66,60,60,58,58,53,29,35,74,52,52,70,45,63,76,55,91,78,41,49,59,87,62,23,34,34,39,66,56,43,46,74,68,36,66,75,69,59,95,82,54,50,72,69,52,49,50,14,30,49,44,41,49,52,49,40,42,38,12,64,47,41,49,15,45,73,80,52,50,40,27,62,49,52,59,53,69,60,44,65,50,71,91,54,44,75,49,32,10,57,26,34,20,32,49,22,42,28,52,52,25,46,42,51,40,61,38,85,88,50,87,63,62,34,19,24,57,66,57,55,51,47,51,46,37,61,25,30,53,65,56,27,55,50,50,87,53,64,92,41,90,37,40,44,54,29,74,71,40,88,75,64,42,32,46,73,10,50,37,76,12,59,49,39,46,38,48,49,52,49,40,46,49,60,85,36,48,41,59,55,66,62,66,84,62,89,68,93,69,58,66,64,38,63,53,44,33,46,25,46,34,50,23,35,39,42,67,43,60,35,71,38,55,36,72,61,31,26,47,53,74,44,21,59,53,63,79,61,73,84,62,70,85,55,62,75,44,69,67,50,51,72,77,87,38,52,83,38,42,30,55,63,76,40,40,67,51,50,50,46,37,73,46,26,74,78,33,38,72,78,76,54,71,55,76,78,78,90,70,75,47,70,68,37,49,57,52,48,60,73,74,52,77,55,66,80,52,56,68,65,69,41,45,32,38,87,81,54,59,66,65,77,78,77,78,67,85,68,85,71,77,71,81,70,79,73,75,73,76,72,77,78,81,73,75,76,77,76,77,73,80,125,109,58,88,34,49,35,68,66,58,60,28,31,53,45,72,88,45,59,39,63,90,45,50,51,52,37,31,49,36,68,57,34,50,48,38,66,43,70,43,58,39,50,57,66,63,59,61,59,58,53,30,35,74,51,52,70,46,63,77,57,93,78,41,50,58,88,62,24,34,35,39,65,55,44,47,74,66,37,66,76,68,59,94,83,56,50,72,69,52,50,49,14,29,49,44,42,50,51,47,39,42,36,12,62,47,40,49,15,45,72,81,52,49,40,28,59,49,52,59,53,70,60,43,66,50,70,89,54,42,75,49,32,9,56,26,34,20,32,49,21,42,27,53,52,25,48,41,53,39,61,37,86,89,51,86,62,62,33,20,25,56,66,56,55,52,47,52,46,37,59,25,30,54,66,58,28,56,49,52,86,53,64,94,41,92,36,40,45,54,29,75,71,41,88,76,65,42,33,47,73,11,50,37,76,12,58,49,39,44,37,47,48,52,48,40,44,50,60,84,36,48,41,59,55,66,61,66,84,62,89,69,95,70,58,67,64,40,61,55,42,32,45,24,46,32,49,24,34,38,43,68,43,59,34,70,38,55,36,72,60,31,26,47,54,75,44,21,61,53,62,78,61,73,84,60,70,85,56,64,74,44,68,69,50,52,71,76,86,36,51,84,36,42,30,54,64,75,42,39,68,51,50,50,46,38,74,46,23,74,77,33,38,74,78,76,53,70,54,76,79,78,86,70,74,46,69,68,37,48,57,53,48,61,73,72,53,78,55,67,80,51,57,68,62,68,41,44,33,38,88,79,52,57,65,65,75,78,76,78,66,85,68,86,75,74,68,82,67,82,73,75,72,75,70,78,78,77,73,74,73,75,74,76,73,80,123

Foldseek 3Di:
DLLQADLQQLWGFALFFTDHQFLVLLCQQVVFFQDAAEAFWALDDPQQVLCCLQQVDGDDPPQDDVQKGFLVCLCVPQVDQDPPHDPSSVRNSVLSVVQSCCCQAQWHDQVNGIGGCSVSVLCRDVVCVNRYRSSLQLRLNQSLQSSVCNDPPRDTTTGHVLSVVVVCQLFAVQAHFDFPDDQDPSRSCRRPDPDTHCPRHDDPDPLRVLLSRLPDDPVRGDLASCVPPDDDDDPRRVLLGQFQAWRDHYLGIDTDNSLRSCLSVQFAHDQDDRGDDCVVSSVTDCVVPNGDGSCVVCVVRSVRSVVRSVRGDDHHGDDDDRGYDPVNSVVRVVVDDHHDHDPVSVDDCVVPPDDDPDPDPDPDDPPPPPPPDPPDPPPPDPPPDD/DLLQADLQQLWGFALFFTHHQFLVLLCQQVVAFQDAAEAFWALDDPQQVLCCLQQVDGDDPPQDDVQKGFLVCLCVPQVDQDPPHDPSSVRNSVLSVVQSCCCQAQWHDQVNGIGGCSVSVLCRDVVCVNRYRSSLQLVLNQSLQSSVCNDPPRDTTTGHVLSVVVVCQLFAVQAHFDFPDDQDPSRSCRRPDPDTHCPRHDDPDPLRVLLSRLPDDPVRGDLASCVPPDDDDDPRRVLLGQFQAWRDHYLGIDTRPSLRSVLSVQFAHDQDDRGDDCPVSSPTDCVVPNGDGSCVVCVVRSVRSVVRSVRGDDHDGDDDDRGYDPVNSVVRVVVDDHHDHDPVSVDDCVVPPDDDPDPDPDDPPPPPPPPPDPPPPPPPDPPPPD

Sequence (772 aa):
MVERWRPETHTFHLPIGEYTITLEDVYYILGLNVSGLPVSGSNFVQVKQICQDYLGVIPPDGATKGNSIKLKWLKDTFDDVGENASELEKQASCRAYILRMIGGLLMPDKSNNRVHLKYLSLLGDLNKVSQYSWGSAVLATLYRELCLATKPGVISMGGCALLLQNWAWYRLSCVAPESPKPWIFPLAQRFNSGGLNFAKVPHNDVEGYRKTIDHMMVEEFYWRPYLGFQHEVSEEDRATWSACTYLLCYHIVEKHHTDRVTLQFGLHQQIPQPPEDMKSYHEVDMRRGIDDNWTWVWREEINHWNERHNYVLQGNIVQGVLCHSTEYMIWFRQHTKLFISVEQYLRDPRLQPPSYPRVQSTSQSTPQHQYTAGPSSSSPHIHVATMVERWRPETHTFHLPIGEYTITLEDVYYILGLNVSGLPVSGSNFVQVKQICQDYLGVIPPDGATKGNSIKLKWLKDTFDDVGENASELEKQASCRAYILRMIGGLLMPDKSNNRVHLKYLSLLGDLNKVSQYSWGSAVLATLYRELCLATKPGVISMGGCALLLQNWAWYRLSCVAPESPKPWIFPLAQRFNSGGLNFAKVPHNDVEGYRKTIDHMMVEEFYWRPYLGFQHEVSEEDRATWSACTYLLCYHIVEKHHTDRVTLQFGLHQQIPQPPEDMKSYHEVDMRRGIDDNWTWVWREEINHWNERHNYVLQGNIVQGVLCHSTEYMIWFRQHTKLFISVEQYLRDPRLQPPSYPRVQSTSQSTPQHQYTAGPSSSSPHIHVAT

Secondary structure (DSSP, 8-state):
-GGGEETTTTEEEETTEEE---HHHHHHHH----SSB-B--B----HHHHHHHHHSSPPPTTSEETTEEEHHHHHHHHS---TT--HHHHHHHHHHHHHHHIIIIIS--SSSSEEETHHHHTTSSGGGGGGB-HHHHHHHHHHHHHHHHTSTT-----S-HHHHHHHHHHHBGGGPPB-SS---SSGGGGTSSS--B-TTS--S-HHHHHHHHHT--GGGB-S-TTTT------HHHHHHTT---EEEETTEEEE--GGG-GGGGTBPPPPPPPPP--HHHHT--SSTTTT-BHHHHTHHHHHHHHTGGGG----PBPPSS----HHHHHHHHHTS----S-HHHHS-TTTS----------------------------------/-GGGEETTTTEEEETTEEE---HHHHHHHH----SSB-B--B----HHHHHHHHHSSPPPTTSEETTEEEHHHHHHHHS---TT--HHHHHHHHHHHHHHHIIIIIS--SSSSEEEGGGGGGGSSGGGGGGB-HHHHHHHHHHHHHHHHTSTT-----S-HHHHHHHHHHHBGGGPPB-SS---SSGGGGTSSS--B-TTS--S-HHHHHHHHHT--GGGB-S-TTTT------HHHHHHTT---EEEETTEEEE--GGG-GGGGTBPPPPPPPPPP-HHHHT--SSTTTT-BHHHHTHHHHHHHHTGGGG----PBPPSS----HHHHHHHHHTS----S-HHHHS-TTTS----------------------------------